Protein AF-A0A1Y1HMB2-F1 (afdb_monomer_lite)

Organism: Klebsormidium nitens (NCBI:txid105231)

Sequence (514 aa):
MARWLAARGENWLLVEGPMLPRDHPTLGRGLFTSKAVNRGESLVEVSRGLIATPQSLAEELRDALPDDVTDWGRMAVFLTLERRRGGKSEWAPYVQAMPPLEELDSTVFWSDSELALLRGSNLADVTRERRRMMAAEYDALRPVMQSRPDLFDLVPLSESEFQHGYALVCSRAWMIEDLDHISMIPFVDFFNHDGGSISHLSYDKEAGLAYIDADRDYEPGEQVLISYGDAPNATLALDFGFTLAENQHDQRAVWMPLPTADPLKPRKAELLRAAFDLQATTGGDPDGGAWFTLKESKSGAAGRGEGIPRRLQAFQRVVSATSAELDQMEAATKRGKRLASRGSLTADREAEALLALLVRLEDMYDTCREQEARLAELLRGGESPRNGLLGNDALKAESLEFDGDVDAGALGLHRSVAGEGHKNEDGGSSGSRRKADNSVTAKSTRSSEHVLSDDSVGLDGEKVARRRVQMAYDVLRGEARVLRSAVAWLRPRSTGGGFEHLLYSGRGLASMTR

InterPro domains:
  IPR001214 SET domain [PF00856] (28-229)
  IPR001214 SET domain [PS50280] (10-229)
  IPR036464 Rubisco LSMT, substrate-binding domain superfamily [G3DSA:3.90.1420.10] (245-393)
  IPR044431 RBCMT, SET domain [cd19179] (28-243)
  IPR046341 SET domain superfamily [SSF82199] (13-247)
  IPR050600 SETD3/SETD6 methyltransferase [PTHR13271] (17-373)

Structure (mmCIF, N/CA/C/O backbone):
data_AF-A0A1Y1HMB2-F1
#
_entry.id   AF-A0A1Y1HMB2-F1
#
loop_
_atom_site.group_PDB
_atom_site.id
_atom_site.type_symbol
_atom_site.label_atom_id
_atom_site.label_alt_id
_atom_site.label_comp_id
_atom_site.label_asym_id
_atom_site.label_entity_id
_atom_site.label_seq_id
_atom_site.pdbx_PDB_ins_code
_atom_site.Cartn_x
_atom_site.Cartn_y
_atom_site.Cartn_z
_atom_site.occupancy
_atom_site.B_iso_or_equiv
_atom_site.auth_seq_id
_atom_site.auth_comp_id
_atom_site.auth_asym_id
_atom_site.auth_atom_id
_atom_site.pdbx_PDB_model_num
ATOM 1 N N . MET A 1 1 ? -17.719 -0.537 22.504 1.00 86.31 1 MET A N 1
ATOM 2 C CA . MET A 1 1 ? -18.187 -0.559 21.106 1.00 86.31 1 MET A CA 1
ATOM 3 C C . MET A 1 1 ? -19.711 -0.617 20.982 1.00 86.31 1 MET A C 1
ATOM 5 O O . MET A 1 1 ? -20.285 0.386 20.606 1.00 86.31 1 MET A O 1
ATOM 9 N N . ALA A 1 2 ? -20.397 -1.705 21.364 1.00 86.38 2 ALA A N 1
ATOM 10 C CA . ALA A 1 2 ? -21.844 -1.855 21.112 1.00 86.38 2 ALA A CA 1
ATOM 11 C C . ALA A 1 2 ? -22.722 -0.666 21.565 1.00 86.38 2 ALA A C 1
ATOM 13 O O . ALA A 1 2 ? -23.444 -0.087 20.767 1.00 86.38 2 ALA A O 1
ATOM 14 N N . ARG A 1 3 ? -22.606 -0.218 22.825 1.00 88.94 3 ARG A N 1
ATOM 15 C CA . ARG A 1 3 ? -23.365 0.956 23.311 1.00 88.94 3 ARG A CA 1
ATOM 16 C C . ARG A 1 3 ? -23.063 2.246 22.541 1.00 88.94 3 ARG A C 1
ATOM 18 O O . ARG A 1 3 ? -23.925 3.106 22.444 1.00 88.94 3 ARG A O 1
ATOM 25 N N . TRP A 1 4 ? -21.841 2.375 22.037 1.00 93.00 4 TRP A N 1
ATOM 26 C CA . TRP A 1 4 ? -21.396 3.540 21.283 1.00 93.00 4 TRP A CA 1
ATOM 27 C C . TRP A 1 4 ? -21.976 3.552 19.867 1.00 93.00 4 TRP A C 1
ATOM 29 O O . TRP A 1 4 ? -22.496 4.576 19.443 1.00 93.00 4 TRP A O 1
ATOM 39 N N . LEU A 1 5 ? -21.996 2.393 19.201 1.00 92.94 5 LEU A N 1
ATOM 40 C CA . LEU A 1 5 ? -22.686 2.206 17.922 1.00 92.94 5 LEU A CA 1
ATOM 41 C C . LEU A 1 5 ? -24.189 2.511 18.055 1.00 92.94 5 LEU A C 1
ATOM 43 O O . LEU A 1 5 ? -24.720 3.321 17.301 1.00 92.94 5 LEU A O 1
ATOM 47 N N . ALA A 1 6 ? -24.855 1.977 19.087 1.00 90.81 6 ALA A N 1
ATOM 48 C CA . ALA A 1 6 ? -26.273 2.252 19.349 1.00 90.81 6 ALA A CA 1
ATOM 49 C C . ALA A 1 6 ? -26.569 3.752 19.532 1.00 90.81 6 ALA A C 1
ATOM 51 O O . ALA A 1 6 ? -27.545 4.269 18.992 1.00 90.81 6 ALA A O 1
ATOM 52 N N . ALA A 1 7 ? -25.714 4.460 20.280 1.00 91.38 7 ALA A N 1
ATOM 53 C CA . ALA A 1 7 ? -25.855 5.897 20.520 1.00 91.38 7 ALA A CA 1
ATOM 54 C C . ALA A 1 7 ? -25.700 6.741 19.243 1.00 91.38 7 ALA A C 1
ATOM 56 O O . ALA A 1 7 ? -26.207 7.858 19.193 1.00 91.38 7 ALA A O 1
ATOM 57 N N . ARG A 1 8 ? -25.036 6.200 18.214 1.00 91.94 8 ARG A N 1
ATOM 58 C CA . ARG A 1 8 ? -24.866 6.817 16.892 1.00 91.94 8 ARG A CA 1
ATOM 59 C C . ARG A 1 8 ? -25.919 6.380 15.871 1.00 91.94 8 ARG A C 1
ATOM 61 O O . ARG A 1 8 ? -25.815 6.733 14.707 1.00 91.94 8 ARG A O 1
ATOM 68 N N . GLY A 1 9 ? -26.945 5.644 16.303 1.00 90.88 9 GLY A N 1
ATOM 69 C CA . GLY A 1 9 ? -28.026 5.176 15.432 1.00 90.88 9 GLY A CA 1
ATOM 70 C C . GLY A 1 9 ? -27.743 3.845 14.735 1.00 90.88 9 GLY A C 1
ATOM 71 O O . GLY A 1 9 ? -28.626 3.320 14.067 1.00 90.88 9 GLY A O 1
ATOM 72 N N . GLU A 1 10 ? -26.584 3.231 14.974 1.00 92.56 10 GLU A N 1
ATOM 73 C CA . GLU A 1 10 ? -26.134 1.999 14.312 1.00 92.56 10 GLU A CA 1
ATOM 74 C C . GLU A 1 10 ? -26.689 0.738 15.002 1.00 92.56 10 GLU A C 1
ATOM 76 O O . GLU A 1 10 ? -25.988 -0.246 15.244 1.00 92.56 10 GLU A O 1
ATOM 81 N N . ASN A 1 11 ? -27.968 0.773 15.392 1.00 86.56 11 ASN A N 1
ATOM 82 C CA . ASN A 1 11 ? -28.631 -0.336 16.090 1.00 86.56 11 ASN A CA 1
ATOM 83 C C . ASN A 1 11 ? -28.744 -1.585 15.214 1.00 86.56 11 ASN A C 1
ATOM 85 O O . ASN A 1 11 ? -28.744 -2.700 15.742 1.00 86.56 11 ASN A O 1
ATOM 89 N N . TRP A 1 12 ? -28.807 -1.392 13.894 1.00 87.25 12 TRP A N 1
ATOM 90 C CA . TRP A 1 12 ? -28.828 -2.475 12.923 1.00 87.25 12 TRP A CA 1
ATOM 91 C C . TRP A 1 12 ? -27.643 -3.423 13.143 1.00 87.25 12 TRP A C 1
ATOM 93 O O . TRP A 1 12 ? -27.875 -4.613 13.337 1.00 87.25 12 TRP A O 1
ATOM 103 N N . LEU A 1 13 ? -26.416 -2.906 13.317 1.00 84.81 13 LEU A N 1
ATOM 104 C CA . LEU A 1 13 ? -25.208 -3.713 13.576 1.00 84.81 13 LEU A CA 1
ATOM 105 C C . LEU A 1 13 ? -25.304 -4.616 14.814 1.00 84.81 13 LEU A C 1
ATOM 107 O O . LEU A 1 13 ? -24.579 -5.599 14.925 1.00 84.81 13 LEU A O 1
ATOM 111 N N . LEU A 1 14 ? -26.143 -4.252 15.785 1.00 80.88 14 LEU A N 1
ATOM 112 C CA . LEU A 1 14 ? -26.195 -4.901 17.097 1.00 80.88 14 LEU A CA 1
ATOM 113 C C . LEU A 1 14 ? -27.333 -5.906 17.225 1.00 80.88 14 LEU A C 1
ATOM 115 O O . LEU A 1 14 ? -27.242 -6.827 18.036 1.00 80.88 14 LEU A O 1
ATOM 119 N N . VAL A 1 15 ? -28.427 -5.676 16.500 1.00 79.38 15 VAL A N 1
ATOM 120 C CA . VAL A 1 15 ? -29.678 -6.430 16.650 1.00 79.38 15 VAL A CA 1
ATOM 121 C C . VAL A 1 15 ? -29.956 -7.296 15.427 1.00 79.38 15 VAL A C 1
ATOM 123 O O . VAL A 1 15 ? -30.390 -8.437 15.574 1.00 79.38 15 VAL A O 1
ATOM 126 N N . GLU A 1 16 ? -29.714 -6.765 14.230 1.00 81.12 16 GLU A N 1
ATOM 127 C CA . GLU A 1 16 ? -30.131 -7.378 12.964 1.00 81.12 16 GLU A CA 1
ATOM 128 C C . GLU A 1 16 ? -28.943 -7.856 12.124 1.00 81.12 16 GLU A C 1
ATOM 130 O O . GLU A 1 16 ? -29.036 -8.894 11.457 1.00 81.12 16 GLU A O 1
ATOM 135 N N . GLY A 1 17 ? -27.827 -7.131 12.208 1.00 85.69 17 GLY A N 1
ATOM 136 C CA . GLY A 1 17 ? -26.596 -7.364 11.477 1.00 85.69 17 GLY A CA 1
ATOM 137 C C . GLY A 1 17 ? -26.015 -8.752 11.758 1.00 85.69 17 GLY A C 1
ATOM 138 O O . GLY A 1 17 ? -25.996 -9.211 12.907 1.00 85.69 17 GLY A O 1
ATOM 139 N N . PRO A 1 18 ? -25.533 -9.462 10.726 1.00 94.50 18 PRO A N 1
ATOM 140 C CA . PRO A 1 18 ? -25.006 -10.805 10.905 1.00 94.50 18 PRO A CA 1
ATOM 141 C C . PRO A 1 18 ? -23.603 -10.830 11.521 1.00 94.50 18 PRO A C 1
ATOM 143 O O . PRO A 1 18 ? -23.129 -11.915 11.829 1.00 94.50 18 PRO A O 1
ATOM 146 N N . MET A 1 19 ? -22.919 -9.698 11.701 1.00 96.00 19 MET A N 1
ATOM 147 C CA . MET A 1 19 ? -21.492 -9.669 12.046 1.00 96.00 19 MET A CA 1
ATOM 148 C C . MET A 1 19 ? -21.215 -9.539 13.546 1.00 96.00 19 MET A C 1
ATOM 150 O O . MET A 1 19 ? -21.794 -8.707 14.241 1.00 96.00 19 MET A O 1
ATOM 154 N N . LEU A 1 20 ? -20.259 -10.325 14.043 1.00 93.31 20 LEU A N 1
ATOM 155 C CA . LEU A 1 20 ? -19.738 -10.249 15.405 1.00 93.31 20 LEU A CA 1
ATOM 156 C C . LEU A 1 20 ? -18.205 -10.201 15.402 1.00 93.31 20 LEU A C 1
ATOM 158 O O . LEU A 1 20 ? -17.578 -11.075 14.798 1.00 93.31 20 LEU A O 1
ATOM 162 N N . PRO A 1 21 ? -17.583 -9.253 16.126 1.00 93.12 21 PRO A N 1
ATOM 163 C CA . PRO A 1 21 ? -16.135 -9.214 16.259 1.00 93.12 21 PRO A CA 1
ATOM 164 C C . PRO A 1 21 ? -15.637 -10.368 17.131 1.00 93.12 21 PRO A C 1
ATOM 166 O O . PRO A 1 21 ? -16.172 -10.612 18.219 1.00 93.12 21 PRO A O 1
ATOM 169 N N . ARG A 1 22 ? -14.595 -11.062 16.670 1.00 93.56 22 ARG A N 1
ATOM 170 C CA . ARG A 1 22 ? -13.864 -12.090 17.429 1.00 93.56 22 ARG A CA 1
ATOM 171 C C . ARG A 1 22 ? -12.381 -12.031 17.085 1.00 93.56 22 ARG A C 1
ATOM 173 O O . ARG A 1 22 ? -12.016 -11.578 16.005 1.00 93.56 22 ARG A O 1
ATOM 180 N N . ASP A 1 23 ? -11.540 -12.521 17.985 1.00 91.94 23 ASP A N 1
ATOM 181 C CA . ASP A 1 23 ? -10.109 -12.633 17.717 1.00 91.94 23 ASP A CA 1
ATOM 182 C C . ASP A 1 23 ? -9.827 -13.929 16.938 1.00 91.94 23 ASP A C 1
ATOM 184 O O . ASP A 1 23 ? -10.258 -15.020 17.323 1.00 91.94 23 ASP A O 1
ATOM 188 N N . HIS A 1 24 ? -9.126 -13.798 15.816 1.00 90.44 24 HIS A N 1
ATOM 189 C CA . HIS A 1 24 ? -8.616 -14.890 15.002 1.00 90.44 24 HIS A CA 1
ATOM 190 C C . HIS A 1 24 ? -7.157 -15.182 15.394 1.00 90.44 24 HIS A C 1
ATOM 192 O O . HIS A 1 24 ? -6.369 -14.240 15.504 1.00 90.44 24 HIS A O 1
ATOM 198 N N . PRO A 1 25 ? -6.741 -16.457 15.538 1.00 82.94 25 PRO A N 1
ATOM 199 C CA . PRO A 1 25 ? -5.401 -16.798 16.027 1.00 82.94 25 PRO A CA 1
ATOM 200 C C . PRO A 1 25 ? -4.236 -16.211 15.220 1.00 82.94 25 PRO A C 1
ATOM 202 O O . PRO A 1 25 ? -3.157 -16.023 15.771 1.00 82.94 25 PRO A O 1
ATOM 205 N N . THR A 1 26 ? -4.435 -15.955 13.923 1.00 83.38 26 THR A N 1
ATOM 206 C CA . THR A 1 26 ? -3.375 -15.474 13.017 1.00 83.38 26 THR A CA 1
ATOM 207 C C . THR A 1 26 ? -3.660 -14.130 12.357 1.00 83.38 26 THR A C 1
ATOM 209 O O . THR A 1 26 ? -2.726 -13.504 11.878 1.00 83.38 26 THR A O 1
ATOM 212 N N . LEU A 1 27 ? -4.923 -13.696 12.295 1.00 87.62 27 LEU A N 1
ATOM 213 C CA . LEU A 1 27 ? -5.324 -12.485 11.556 1.00 87.62 27 LEU A CA 1
ATOM 214 C C . LEU A 1 27 ? -5.692 -11.335 12.505 1.00 87.62 27 LEU A C 1
ATOM 216 O O . LEU A 1 27 ? -6.180 -10.301 12.069 1.00 87.62 27 LEU A O 1
ATOM 220 N N . GLY A 1 28 ? -5.504 -11.523 13.814 1.00 89.56 28 GLY A N 1
ATOM 221 C CA . GLY A 1 28 ? -5.979 -10.577 14.815 1.00 89.56 28 GLY A CA 1
ATOM 222 C C . GLY A 1 28 ? -7.505 -10.517 14.843 1.00 89.56 28 GLY A C 1
ATOM 223 O O . GLY A 1 28 ? -8.189 -11.512 14.604 1.00 89.56 28 GLY A O 1
ATOM 224 N N . ARG A 1 29 ? -8.068 -9.355 15.168 1.00 93.00 29 ARG A N 1
ATOM 225 C CA . ARG A 1 29 ? -9.523 -9.183 15.229 1.00 93.00 29 ARG A CA 1
ATOM 226 C C . ARG A 1 29 ? -10.149 -9.278 13.836 1.00 93.00 29 ARG A C 1
ATOM 228 O O . ARG A 1 29 ? -9.716 -8.584 12.928 1.00 93.00 29 ARG A O 1
ATOM 235 N N . GLY A 1 30 ? -11.196 -10.088 13.713 1.00 95.44 30 GLY A N 1
ATOM 236 C CA . GLY A 1 30 ? -11.989 -10.276 12.499 1.00 95.44 30 GLY A CA 1
ATOM 237 C C . GLY A 1 30 ? -13.494 -10.167 12.760 1.00 95.44 30 GLY A C 1
ATOM 238 O O . GLY A 1 30 ? -13.935 -10.178 13.916 1.00 95.44 30 GLY A O 1
ATOM 239 N N . LEU A 1 31 ? -14.295 -10.126 11.693 1.00 96.56 31 LEU A N 1
ATOM 240 C CA . LEU A 1 31 ? -15.755 -10.235 11.758 1.00 96.56 31 LEU A CA 1
ATOM 241 C C . LEU A 1 31 ? -16.232 -11.627 11.344 1.00 96.56 31 LEU A C 1
ATOM 243 O O . LEU A 1 31 ? -15.790 -12.194 10.347 1.00 96.56 31 LEU A O 1
ATOM 247 N N . PHE A 1 32 ? -17.144 -12.177 12.141 1.00 97.44 32 PHE A N 1
ATOM 248 C CA . PHE A 1 32 ? -17.677 -13.524 11.980 1.00 97.44 32 PHE A CA 1
ATOM 249 C C . PHE A 1 32 ? -19.197 -13.490 11.927 1.00 97.44 32 PHE A C 1
ATOM 251 O O . PHE A 1 32 ? -19.830 -12.708 12.639 1.00 97.44 32 PHE A O 1
ATOM 258 N N . THR A 1 33 ? -19.792 -14.387 11.153 1.00 97.44 33 THR A N 1
ATOM 259 C CA . THR A 1 33 ? -21.243 -14.547 11.103 1.00 97.44 33 THR A CA 1
ATOM 260 C C . THR A 1 33 ? -21.816 -15.017 12.445 1.00 97.44 33 THR A C 1
ATOM 262 O O . THR A 1 33 ? -21.304 -15.917 13.114 1.00 97.44 33 THR A O 1
ATOM 265 N N . SER A 1 34 ? -22.931 -14.420 12.855 1.00 95.38 34 SER A N 1
ATOM 266 C CA . SER A 1 34 ? -23.742 -14.811 14.014 1.00 95.38 34 SER A CA 1
ATOM 267 C C . SER A 1 34 ? -24.872 -15.774 13.641 1.00 95.38 34 SER A C 1
ATOM 269 O O . SER A 1 34 ? -25.375 -16.505 14.495 1.00 95.38 34 SER A O 1
ATOM 271 N N . LYS A 1 35 ? -25.249 -15.783 12.361 1.00 95.44 35 LYS A N 1
ATOM 272 C CA . LYS A 1 35 ? -26.311 -16.569 11.725 1.00 95.44 35 LYS A CA 1
ATOM 273 C C . LYS A 1 35 ? -25.903 -16.884 10.284 1.00 95.44 35 LYS A C 1
ATOM 275 O O . LYS A 1 35 ? -24.932 -16.313 9.800 1.00 95.44 35 LYS A O 1
ATOM 280 N N . ALA A 1 36 ? -26.641 -17.765 9.615 1.00 97.56 36 ALA A N 1
ATOM 281 C CA . ALA A 1 36 ? -26.429 -17.999 8.193 1.00 97.56 36 ALA A CA 1
ATOM 282 C C . ALA A 1 36 ? -26.706 -16.709 7.402 1.00 97.56 36 ALA A C 1
ATOM 284 O O . ALA A 1 36 ? -27.628 -15.968 7.758 1.00 97.56 36 ALA A O 1
ATOM 285 N N . VAL A 1 37 ? -25.905 -16.457 6.370 1.00 97.88 37 VAL A N 1
ATOM 286 C CA . VAL A 1 37 ? -26.020 -15.310 5.461 1.00 97.88 37 VAL A CA 1
ATOM 287 C C . VAL A 1 37 ? -26.003 -15.845 4.041 1.00 97.88 37 VAL A C 1
ATOM 289 O O . VAL A 1 37 ? -25.098 -16.599 3.689 1.00 97.88 37 VAL A O 1
ATOM 292 N N . ASN A 1 38 ? -26.990 -15.477 3.232 1.00 97.94 38 ASN A N 1
ATOM 293 C CA . ASN A 1 38 ? -27.001 -15.863 1.822 1.00 97.94 38 ASN A CA 1
ATOM 294 C C . ASN A 1 38 ? -26.201 -14.866 0.983 1.00 97.94 38 ASN A C 1
ATOM 296 O O . ASN A 1 38 ? -26.112 -13.682 1.307 1.00 97.94 38 ASN A O 1
ATOM 300 N N . ARG A 1 39 ? -25.673 -15.324 -0.150 1.00 97.31 39 ARG A N 1
ATOM 301 C CA . ARG A 1 39 ? -25.043 -14.456 -1.143 1.00 97.31 39 ARG A CA 1
ATOM 302 C C . ARG A 1 39 ? -25.966 -13.294 -1.529 1.00 97.31 39 ARG A C 1
ATOM 304 O O . ARG A 1 39 ? -27.129 -13.502 -1.872 1.00 97.31 39 ARG A O 1
ATOM 311 N N . GLY A 1 40 ? -25.408 -12.087 -1.556 1.00 96.31 40 GLY A N 1
ATOM 312 C CA . GLY A 1 40 ? -26.106 -10.842 -1.867 1.00 96.31 40 GLY A CA 1
ATOM 313 C C . GLY A 1 40 ? -26.847 -10.223 -0.683 1.00 96.31 40 GLY A C 1
ATOM 314 O O . GLY A 1 40 ? -27.389 -9.136 -0.833 1.00 96.31 40 GLY A O 1
ATOM 315 N N . GLU A 1 41 ? -26.883 -10.879 0.481 1.00 96.06 41 GLU A N 1
ATOM 316 C CA . GLU A 1 41 ? -27.344 -10.233 1.709 1.00 96.06 41 GLU A CA 1
ATOM 317 C C . GLU A 1 41 ? -26.281 -9.272 2.247 1.00 96.06 41 GLU A C 1
ATOM 319 O O . GLU A 1 41 ? -25.078 -9.542 2.189 1.00 96.06 41 GLU A O 1
ATOM 324 N N . SER A 1 42 ? -26.751 -8.173 2.827 1.00 94.88 42 SER A N 1
ATOM 325 C CA . SER A 1 42 ? -25.908 -7.172 3.466 1.00 94.88 42 SER A CA 1
ATOM 326 C C . SER A 1 42 ? -25.218 -7.737 4.715 1.00 94.88 42 SER A C 1
ATOM 328 O O . SER A 1 42 ? -25.855 -8.228 5.656 1.00 94.88 42 SER A O 1
ATOM 330 N N . LEU A 1 43 ? -23.886 -7.680 4.718 1.00 96.38 43 LEU A N 1
ATOM 331 C CA . LEU A 1 43 ? -23.028 -8.063 5.839 1.00 96.38 43 LEU A CA 1
ATOM 332 C C . LEU A 1 43 ? -22.895 -6.920 6.839 1.00 96.38 43 LEU A C 1
ATOM 334 O O . LEU A 1 43 ? -22.874 -7.150 8.051 1.00 96.38 43 LEU A O 1
ATOM 338 N N . VAL A 1 44 ? -22.777 -5.693 6.331 1.00 95.56 44 VAL A N 1
ATOM 339 C CA . VAL A 1 44 ? -22.619 -4.489 7.140 1.00 95.56 44 VAL A CA 1
ATOM 340 C C . VAL A 1 44 ? -23.281 -3.288 6.463 1.00 95.56 44 VAL A C 1
ATOM 342 O O . VAL A 1 44 ? -23.155 -3.142 5.255 1.00 95.56 44 VAL A O 1
ATOM 345 N N . GLU A 1 45 ? -23.911 -2.412 7.244 1.00 94.31 45 GLU A N 1
ATOM 346 C CA . GLU A 1 45 ? -24.431 -1.103 6.836 1.00 94.31 45 GLU A CA 1
ATOM 347 C C . GLU A 1 45 ? -24.092 -0.108 7.938 1.00 94.31 45 GLU A C 1
ATOM 349 O O . GLU A 1 45 ? -24.365 -0.370 9.115 1.00 94.31 45 GLU A O 1
ATOM 354 N N . VAL A 1 46 ? -23.481 1.015 7.569 1.00 94.56 46 VAL A N 1
ATOM 355 C CA . VAL A 1 46 ? -23.147 2.094 8.502 1.00 94.56 46 VAL A CA 1
ATOM 356 C C . VAL A 1 46 ? -23.466 3.454 7.903 1.00 94.56 46 VAL A C 1
ATOM 358 O O . VAL A 1 46 ? -23.239 3.705 6.717 1.00 94.56 46 VAL A O 1
ATOM 361 N N . SER A 1 47 ? -23.977 4.359 8.733 1.00 94.62 47 SER A N 1
ATOM 362 C CA . SER A 1 47 ? -24.297 5.715 8.299 1.00 94.62 47 SER A CA 1
ATOM 363 C C . SER A 1 47 ? -23.050 6.575 8.121 1.00 94.62 47 SER A C 1
ATOM 365 O O . SER A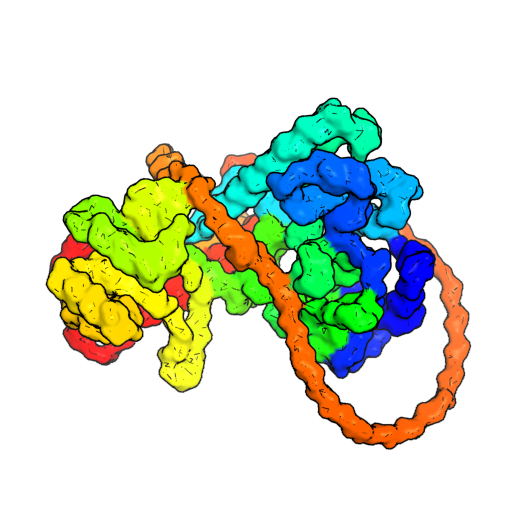 1 47 ? -22.030 6.400 8.792 1.00 94.62 47 SER A O 1
ATOM 367 N N . ARG A 1 48 ? -23.160 7.605 7.273 1.00 93.44 48 ARG A N 1
ATOM 368 C CA . ARG A 1 48 ? -22.136 8.647 7.110 1.00 93.44 48 ARG A CA 1
ATOM 369 C C . ARG A 1 48 ? -21.691 9.260 8.445 1.00 93.44 48 ARG A C 1
ATOM 371 O O . ARG A 1 48 ? -20.539 9.655 8.565 1.00 93.44 48 ARG A O 1
ATOM 378 N N . GLY A 1 49 ? -22.571 9.327 9.449 1.00 91.88 49 GLY A N 1
ATOM 379 C CA . GLY A 1 49 ? -22.251 9.878 10.773 1.00 91.88 49 GLY A CA 1
ATOM 380 C C . GLY A 1 49 ? -21.268 9.034 11.595 1.00 91.88 49 GLY A C 1
ATOM 381 O O . GLY A 1 49 ? -20.683 9.534 12.560 1.00 91.88 49 GLY A O 1
ATOM 382 N N . LEU A 1 50 ? -21.065 7.763 11.234 1.00 94.06 50 LEU A N 1
ATOM 383 C CA . LEU A 1 50 ? -20.053 6.904 11.845 1.00 94.06 50 LEU A CA 1
ATOM 384 C C . LEU A 1 50 ? -18.672 7.060 11.188 1.00 94.06 50 LEU A C 1
ATOM 386 O O . LEU A 1 50 ? -17.665 6.747 11.821 1.00 94.06 50 LEU A O 1
ATOM 390 N N . ILE A 1 51 ? -18.615 7.552 9.949 1.00 95.56 51 ILE A N 1
ATOM 391 C CA . ILE A 1 51 ? -17.392 7.622 9.144 1.00 95.56 51 ILE A CA 1
ATOM 392 C C . ILE A 1 51 ? -16.514 8.784 9.624 1.00 95.56 51 ILE A C 1
ATOM 394 O O . ILE A 1 51 ? -16.945 9.937 9.636 1.00 95.56 51 ILE A O 1
ATOM 398 N N . ALA A 1 52 ? -15.273 8.479 10.003 1.00 96.75 52 ALA A N 1
ATOM 399 C CA . ALA A 1 52 ? -14.275 9.481 10.357 1.00 96.75 52 ALA A CA 1
ATOM 400 C C . ALA A 1 52 ? -13.454 9.879 9.123 1.00 96.75 52 ALA A C 1
ATOM 402 O O . ALA A 1 52 ? -12.957 9.029 8.388 1.00 96.75 52 ALA A O 1
ATOM 403 N N . THR A 1 53 ? -13.299 11.180 8.930 1.00 96.62 53 THR A N 1
ATOM 404 C CA . THR A 1 53 ? -12.609 11.836 7.803 1.00 96.62 53 THR A CA 1
ATOM 405 C C . THR A 1 53 ? -11.758 12.990 8.342 1.00 96.62 53 THR A C 1
ATOM 407 O O . THR A 1 53 ? -11.930 13.359 9.511 1.00 96.62 53 THR A O 1
ATOM 410 N N . PRO A 1 54 ? -10.877 13.627 7.548 1.00 95.75 54 PRO A N 1
ATOM 411 C CA . PRO A 1 54 ? -10.142 14.818 7.982 1.00 95.75 54 PRO A CA 1
ATOM 412 C C . PRO A 1 54 ? -11.046 15.939 8.527 1.00 95.75 54 PRO A C 1
ATOM 414 O O . PRO A 1 54 ? -10.629 16.728 9.372 1.00 95.75 54 PRO A O 1
ATOM 417 N N . GLN A 1 55 ? -12.318 15.980 8.117 1.00 94.94 55 GLN A N 1
ATOM 418 C CA . GLN A 1 55 ? -13.339 16.909 8.615 1.00 94.94 55 GLN A CA 1
ATOM 419 C C . GLN A 1 55 ? -13.794 16.600 10.046 1.00 94.94 55 GLN A C 1
ATOM 421 O O . GLN A 1 55 ? -14.504 17.407 10.637 1.00 94.94 55 GLN A O 1
ATOM 426 N N . SER A 1 56 ? -13.400 15.455 10.604 1.00 95.12 56 SER A N 1
ATOM 427 C CA . SER A 1 56 ? -13.661 15.076 11.998 1.00 95.12 56 SER A CA 1
ATOM 428 C C . SER A 1 56 ? -12.714 15.770 12.985 1.00 95.12 56 SER A C 1
ATOM 430 O O . SER A 1 56 ? -12.954 15.726 14.191 1.00 95.12 56 SER A O 1
ATOM 432 N N . LEU A 1 57 ? -11.648 16.417 12.498 1.00 95.12 57 LEU A N 1
ATOM 433 C CA . LEU A 1 57 ? -10.833 17.332 13.298 1.00 95.12 57 LEU A CA 1
ATOM 434 C C . LEU A 1 57 ? -11.640 18.577 13.692 1.00 95.12 57 LEU A C 1
ATOM 436 O O . LEU A 1 57 ? -12.497 19.039 12.939 1.00 95.12 57 LEU A O 1
ATOM 440 N N . ALA A 1 58 ? -11.316 19.158 14.852 1.00 94.06 58 ALA A N 1
ATOM 441 C CA . ALA A 1 58 ? -11.833 20.472 15.228 1.00 94.06 58 ALA A CA 1
ATOM 442 C C . ALA A 1 58 ? -11.462 21.513 14.158 1.00 94.06 58 ALA A C 1
ATOM 444 O O . ALA A 1 58 ? -10.347 21.482 13.631 1.00 94.06 58 ALA A O 1
ATOM 445 N N . GLU A 1 59 ? -12.385 22.424 13.853 1.00 96.06 59 GLU A N 1
ATOM 446 C CA . GLU A 1 59 ? -12.239 23.415 12.780 1.00 96.06 59 GLU A CA 1
ATOM 447 C C . GLU A 1 59 ? -10.961 24.245 12.945 1.00 96.06 59 GLU A C 1
ATOM 449 O O . GLU A 1 59 ? -10.171 24.347 12.011 1.00 96.06 59 GLU A O 1
ATOM 454 N N . GLU A 1 60 ? -10.672 24.710 14.162 1.00 96.00 60 GLU A N 1
ATOM 455 C CA . GLU A 1 60 ? -9.484 25.513 14.454 1.00 96.00 60 GLU A CA 1
ATOM 456 C C . GLU A 1 60 ? -8.176 24.752 14.225 1.00 96.00 60 GLU A C 1
ATOM 458 O O . GLU A 1 60 ? -7.163 25.358 13.881 1.00 96.00 60 GLU A O 1
ATOM 463 N N . LEU A 1 61 ? -8.181 23.433 14.440 1.00 95.50 61 LEU A N 1
ATOM 464 C CA . LEU A 1 61 ? -7.025 22.587 14.161 1.00 95.50 61 LEU A CA 1
ATOM 465 C C . LEU A 1 61 ? -6.904 22.324 12.665 1.00 95.50 61 LEU A C 1
ATOM 467 O O . LEU A 1 61 ? -5.820 22.481 12.116 1.00 95.50 61 LEU A O 1
ATOM 471 N N . ARG A 1 62 ? -8.003 21.985 11.989 1.00 95.88 62 ARG A N 1
ATOM 472 C CA . ARG A 1 62 ? -8.009 21.759 10.541 1.00 95.88 62 ARG A CA 1
ATOM 473 C C . ARG A 1 62 ? -7.472 22.971 9.775 1.00 95.88 62 ARG A C 1
ATOM 475 O O . ARG A 1 62 ? -6.658 22.778 8.874 1.00 95.88 62 ARG A O 1
ATOM 482 N N . ASP A 1 63 ? -7.881 24.174 10.172 1.00 96.00 63 ASP A N 1
ATOM 483 C CA . ASP A 1 63 ? -7.479 25.437 9.545 1.00 96.00 63 ASP A CA 1
ATOM 484 C C . ASP A 1 63 ? -6.031 25.834 9.877 1.00 96.00 63 ASP A C 1
ATOM 486 O O . ASP A 1 63 ? -5.395 26.571 9.127 1.00 96.00 63 ASP A O 1
ATOM 490 N N . ALA A 1 64 ? -5.493 25.356 11.005 1.00 96.44 64 ALA A N 1
ATOM 491 C CA . ALA A 1 64 ? -4.114 25.620 11.410 1.00 96.44 64 ALA A CA 1
ATOM 492 C C . ALA A 1 64 ? -3.092 24.671 10.758 1.00 96.44 64 ALA A C 1
ATOM 494 O O . ALA A 1 64 ? -1.903 24.990 10.731 1.00 96.44 64 ALA A O 1
ATOM 495 N N . LEU A 1 65 ? -3.526 23.502 10.274 1.00 96.44 65 LEU A N 1
ATOM 496 C CA . LEU A 1 65 ? -2.658 22.513 9.634 1.00 96.44 65 LEU A CA 1
ATOM 497 C C . LEU A 1 65 ? -2.327 22.920 8.185 1.00 96.44 65 LEU A C 1
ATOM 499 O O . LEU A 1 65 ? -3.258 23.167 7.413 1.00 96.44 65 LEU A O 1
ATOM 503 N N . PRO A 1 66 ? -1.039 22.939 7.786 1.00 96.06 66 PRO A N 1
ATOM 504 C CA . PRO A 1 66 ? -0.637 23.314 6.432 1.00 96.06 66 PRO A CA 1
ATOM 505 C C . PRO A 1 66 ? -1.040 22.251 5.399 1.00 96.06 66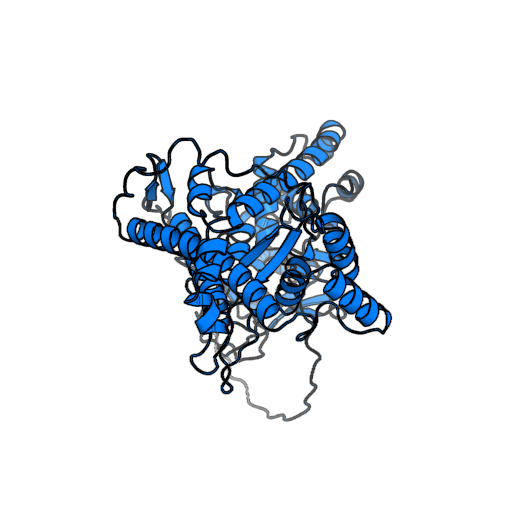 PRO A C 1
ATOM 507 O O . PRO A 1 66 ? -1.282 21.094 5.746 1.00 96.06 66 PRO A O 1
ATOM 510 N N . ASP A 1 67 ? -1.077 22.638 4.124 1.00 93.94 67 ASP A N 1
ATOM 511 C CA . ASP A 1 67 ? -1.425 21.742 3.007 1.00 93.94 67 ASP A CA 1
ATOM 512 C C . ASP A 1 67 ? -0.426 20.585 2.840 1.00 93.94 67 ASP A C 1
ATOM 514 O O . ASP A 1 67 ? -0.814 19.504 2.405 1.00 93.94 67 ASP A O 1
ATOM 518 N N . ASP A 1 68 ? 0.827 20.778 3.270 1.00 94.12 68 ASP A N 1
ATOM 519 C CA . ASP A 1 68 ? 1.862 19.734 3.301 1.00 94.12 68 ASP A CA 1
ATOM 520 C C . ASP A 1 68 ? 1.490 18.555 4.221 1.00 94.12 68 ASP A C 1
ATOM 522 O O . ASP A 1 68 ? 2.054 17.472 4.096 1.00 94.12 68 ASP A O 1
ATOM 526 N N . VAL A 1 69 ? 0.544 18.744 5.152 1.00 96.25 69 VAL A N 1
ATOM 527 C CA . VAL A 1 69 ? -0.034 17.653 5.946 1.00 96.25 69 VAL A CA 1
ATOM 528 C C . VAL A 1 69 ? -1.236 17.107 5.188 1.00 96.25 69 VAL A C 1
ATOM 530 O O . VAL A 1 69 ? -2.317 17.713 5.161 1.00 96.25 69 VAL A O 1
ATOM 533 N N . THR A 1 70 ? -1.036 15.933 4.600 1.00 96.12 70 THR A N 1
ATOM 534 C CA . THR A 1 70 ? -2.016 15.256 3.753 1.00 96.12 70 THR A CA 1
ATOM 535 C C . THR A 1 70 ? -3.228 14.792 4.562 1.00 96.12 70 THR A C 1
ATOM 537 O O . THR A 1 70 ? -3.229 14.806 5.797 1.00 96.12 70 THR A O 1
ATOM 540 N N . ASP A 1 71 ? -4.267 14.303 3.885 1.00 96.06 71 ASP A N 1
ATOM 541 C CA . ASP A 1 71 ? -5.410 13.681 4.558 1.00 96.06 71 ASP A CA 1
ATOM 542 C C . ASP A 1 71 ? -4.991 12.514 5.476 1.00 96.06 71 ASP A C 1
ATOM 544 O O . ASP A 1 71 ? -5.581 12.338 6.545 1.00 96.06 71 ASP A O 1
ATOM 548 N N . TRP A 1 72 ? -3.931 11.768 5.127 1.00 96.69 72 TRP A N 1
ATOM 549 C CA . TRP A 1 72 ? -3.371 10.715 5.983 1.00 96.69 72 TRP A CA 1
ATOM 550 C C . TRP A 1 72 ? -2.764 11.293 7.258 1.00 96.69 72 TRP A C 1
ATOM 552 O O . TRP A 1 72 ? -3.092 10.829 8.352 1.00 96.69 72 TRP A O 1
ATOM 562 N N . GLY A 1 73 ? -1.947 12.344 7.141 1.00 97.56 73 GLY A N 1
ATOM 563 C CA . GLY A 1 73 ? -1.391 13.054 8.291 1.00 97.56 73 GLY A CA 1
ATOM 564 C C . GLY A 1 73 ? -2.477 13.668 9.179 1.00 97.56 73 GLY A C 1
ATOM 565 O O . GLY A 1 73 ? -2.433 13.536 10.404 1.00 97.56 73 GLY A O 1
ATOM 566 N N . ARG A 1 74 ? -3.516 14.265 8.583 1.00 98.06 74 ARG A N 1
ATOM 567 C CA . ARG A 1 74 ? -4.674 14.829 9.302 1.00 98.06 74 ARG A CA 1
ATOM 568 C C . ARG A 1 74 ? -5.435 13.751 10.073 1.00 98.06 74 ARG A C 1
ATOM 570 O O . ARG A 1 74 ? -5.745 13.941 11.251 1.00 98.06 74 ARG A O 1
ATOM 577 N N . MET A 1 75 ? -5.677 12.597 9.455 1.00 97.94 75 MET A N 1
ATOM 578 C CA . MET A 1 75 ? -6.308 11.462 10.130 1.00 97.94 75 MET A CA 1
ATOM 579 C C . MET A 1 75 ? -5.420 10.847 11.216 1.00 97.94 75 MET A C 1
ATOM 581 O O . MET A 1 75 ? -5.931 10.458 12.267 1.00 97.94 75 MET A O 1
ATOM 585 N N . ALA A 1 76 ? -4.099 10.815 11.025 1.00 98.00 76 ALA A N 1
ATOM 586 C CA . ALA A 1 76 ? -3.159 10.383 12.055 1.00 98.00 76 ALA A CA 1
ATOM 587 C C . ALA A 1 76 ? -3.222 11.302 13.287 1.00 98.00 76 ALA A C 1
ATOM 589 O O . ALA A 1 76 ? -3.324 10.817 14.414 1.00 98.00 76 ALA A O 1
ATOM 590 N N . VAL A 1 77 ? -3.249 12.625 13.080 1.00 98.00 77 VAL A N 1
ATOM 591 C CA . VAL A 1 77 ? -3.449 13.613 14.155 1.00 98.00 77 VAL A CA 1
ATOM 592 C C . VAL A 1 77 ? -4.784 13.380 14.867 1.00 98.00 77 VAL A C 1
ATOM 594 O O . VAL A 1 77 ? -4.811 13.328 16.098 1.00 98.00 77 VAL A O 1
ATOM 597 N N . PHE A 1 78 ? -5.873 13.183 14.116 1.00 97.62 78 PHE A N 1
ATOM 598 C CA . PHE A 1 78 ? -7.196 12.892 14.675 1.00 97.62 78 PHE A CA 1
ATOM 599 C C . PHE A 1 78 ? -7.166 11.664 15.596 1.00 97.62 78 PHE A C 1
ATOM 601 O O . PHE A 1 78 ? -7.528 11.766 16.770 1.00 97.62 78 PHE A O 1
ATOM 608 N N . LEU A 1 79 ? -6.676 10.521 15.104 1.00 97.31 79 LEU A N 1
ATOM 609 C CA . LEU A 1 79 ? -6.604 9.283 15.885 1.00 97.31 79 LEU A CA 1
ATOM 610 C C . LEU A 1 79 ? -5.778 9.454 17.160 1.00 97.31 79 LEU A C 1
ATOM 612 O O . LEU A 1 79 ? -6.176 8.977 18.227 1.00 97.31 79 LEU A O 1
ATOM 616 N N . THR A 1 80 ? -4.638 10.133 17.062 1.00 96.38 80 THR A N 1
ATOM 617 C CA . THR A 1 80 ? -3.729 10.289 18.195 1.00 96.38 80 THR A CA 1
ATOM 618 C C . THR A 1 80 ? -4.314 11.194 19.276 1.00 96.38 80 THR A C 1
ATOM 620 O O . THR A 1 80 ? -4.244 10.854 20.461 1.00 96.38 80 THR A O 1
ATOM 623 N N . LEU A 1 81 ? -4.954 12.306 18.904 1.00 96.25 81 LEU A N 1
ATOM 624 C CA . LEU A 1 81 ? -5.620 13.186 19.868 1.00 96.25 81 LEU A CA 1
ATOM 625 C C . LEU A 1 81 ? -6.818 12.494 20.532 1.00 96.25 81 LEU A C 1
ATOM 627 O O . LEU A 1 81 ? -6.944 12.518 21.759 1.00 96.25 81 LEU A O 1
ATOM 631 N N . GLU A 1 82 ? -7.655 11.798 19.760 1.00 96.38 82 GLU A N 1
ATOM 632 C CA . GLU A 1 82 ? -8.771 11.024 20.316 1.00 96.38 82 GLU A CA 1
ATOM 633 C C . GLU A 1 82 ? -8.285 9.916 21.264 1.00 96.38 82 GLU A C 1
ATOM 635 O O . GLU A 1 82 ? -8.889 9.685 22.317 1.00 96.38 82 GLU A O 1
ATOM 640 N N . ARG A 1 83 ? -7.140 9.283 20.968 1.00 95.06 83 ARG A N 1
ATOM 641 C CA . ARG A 1 83 ? -6.518 8.304 21.869 1.00 95.06 83 ARG A CA 1
ATOM 642 C C . ARG A 1 83 ? -6.071 8.937 23.185 1.00 95.06 83 ARG A C 1
ATOM 644 O O . ARG A 1 83 ? -6.380 8.395 24.247 1.00 95.06 83 ARG A O 1
ATOM 651 N N . ARG A 1 84 ? -5.376 10.080 23.134 1.00 93.19 84 ARG A N 1
ATOM 652 C CA . ARG A 1 84 ? -4.874 10.807 24.319 1.00 93.19 84 ARG A CA 1
ATOM 653 C C . ARG A 1 84 ? -5.991 11.279 25.242 1.00 93.19 84 ARG A C 1
ATOM 655 O O . ARG A 1 84 ? -5.869 11.189 26.464 1.00 93.19 84 ARG A O 1
ATOM 662 N N . ARG A 1 85 ? -7.113 11.715 24.669 1.00 93.56 85 ARG A N 1
ATOM 663 C CA . ARG A 1 85 ? -8.322 12.102 25.416 1.00 93.56 85 ARG A CA 1
ATOM 664 C C . ARG A 1 85 ? -8.910 10.943 26.228 1.00 93.56 85 ARG A C 1
ATOM 666 O O . ARG A 1 85 ? -9.637 11.181 27.200 1.00 93.56 85 ARG A O 1
ATOM 673 N N . GLY A 1 86 ? -8.581 9.695 25.881 1.00 92.56 86 GLY A N 1
ATOM 674 C CA . GLY A 1 86 ? -8.977 8.505 26.626 1.00 92.56 86 GLY A CA 1
ATOM 675 C C . GLY A 1 86 ? -10.492 8.445 26.801 1.00 92.56 86 GLY A C 1
ATOM 676 O O . GLY A 1 86 ? -11.237 8.698 25.865 1.00 92.56 86 GLY A O 1
ATOM 677 N N . GLY A 1 87 ? -10.978 8.176 28.014 1.00 92.81 87 GLY A N 1
ATOM 678 C CA . GLY A 1 87 ? -12.422 8.100 28.285 1.00 92.81 87 GLY A CA 1
ATOM 679 C C . GLY A 1 87 ? -13.219 9.398 28.068 1.00 92.81 87 GLY A C 1
ATOM 680 O O . GLY A 1 87 ? -14.443 9.349 28.149 1.00 92.81 87 GLY A O 1
ATOM 681 N N . LYS A 1 88 ? -12.562 10.542 27.820 1.00 93.56 88 LYS A N 1
ATOM 682 C CA . LYS A 1 88 ? -13.233 11.806 27.461 1.00 93.56 88 LYS A CA 1
ATOM 683 C C . LYS A 1 88 ? -13.533 11.916 25.964 1.00 93.56 88 LYS A C 1
ATOM 685 O O . LYS A 1 88 ? -14.337 12.759 25.585 1.00 93.56 88 LYS A O 1
ATOM 690 N N . SER A 1 89 ? -12.873 11.111 25.131 1.00 94.88 89 SER A N 1
ATOM 691 C CA . SER A 1 89 ? -13.123 11.066 23.693 1.00 94.88 89 SER A CA 1
ATOM 692 C C . SER A 1 89 ? -14.440 10.349 23.416 1.00 94.88 89 SER A C 1
ATOM 694 O O . SER A 1 89 ? -14.684 9.247 23.914 1.00 94.88 89 SER A O 1
ATOM 696 N N . GLU A 1 90 ? -15.272 10.941 22.563 1.00 93.88 90 GLU A N 1
ATOM 697 C CA . GLU A 1 90 ? -16.447 10.246 22.044 1.00 93.88 90 GLU A CA 1
ATOM 698 C C . GLU A 1 90 ? -16.048 9.063 21.160 1.00 93.88 90 GLU A C 1
ATOM 700 O O . GLU A 1 90 ? -16.798 8.103 21.077 1.00 93.88 90 GLU A O 1
ATOM 705 N N . TRP A 1 91 ? -14.867 9.087 20.544 1.00 95.44 91 TRP A N 1
ATOM 706 C CA . TRP A 1 91 ? -14.324 8.025 19.695 1.00 95.44 91 TRP A CA 1
ATOM 707 C C . TRP A 1 91 ? -13.548 6.954 20.468 1.00 95.44 91 TRP A C 1
ATOM 709 O O . TRP A 1 91 ? -13.107 5.967 19.874 1.00 95.44 91 TRP A O 1
ATOM 719 N N . ALA A 1 92 ? -13.416 7.089 21.791 1.00 95.44 92 ALA A N 1
ATOM 720 C CA . ALA A 1 92 ? -12.655 6.171 22.632 1.00 95.44 92 ALA A CA 1
ATOM 721 C C . ALA A 1 92 ? -12.995 4.686 22.402 1.00 95.44 92 ALA A C 1
ATOM 723 O O . ALA A 1 92 ? -12.062 3.892 22.277 1.00 95.44 92 ALA A O 1
ATOM 724 N N . PRO A 1 93 ? -14.275 4.269 22.265 1.00 94.38 93 PRO A N 1
ATOM 725 C CA . PRO A 1 93 ? -14.610 2.865 22.031 1.00 94.38 93 PRO A CA 1
ATOM 726 C C . PRO A 1 93 ? -14.071 2.290 20.717 1.00 94.38 93 PRO A C 1
ATOM 728 O O . PRO A 1 93 ? -13.935 1.072 20.628 1.00 94.38 93 PRO A O 1
ATOM 731 N N . TYR A 1 94 ? -13.808 3.141 19.723 1.00 94.88 94 TYR A N 1
ATOM 732 C CA . TYR A 1 94 ? -13.220 2.783 18.435 1.00 94.88 94 TYR A CA 1
ATOM 733 C C . TYR A 1 94 ? -11.695 2.867 18.473 1.00 94.88 94 TYR A C 1
ATOM 735 O O . TYR A 1 94 ? -11.012 1.885 18.200 1.00 94.88 94 TYR A O 1
ATOM 743 N N . VAL A 1 95 ? -11.147 3.995 18.923 1.00 94.88 95 VAL A N 1
ATOM 744 C CA . VAL A 1 95 ? -9.695 4.223 18.942 1.00 94.88 95 VAL A CA 1
ATOM 745 C C . VAL A 1 95 ? -8.964 3.275 19.901 1.00 94.88 95 VAL A C 1
ATOM 747 O O . VAL A 1 95 ? -7.824 2.894 19.634 1.00 94.88 95 VAL A O 1
ATOM 750 N N . GLN A 1 96 ? -9.606 2.850 20.995 1.00 92.56 96 GLN A N 1
ATOM 751 C CA . GLN A 1 96 ? -9.067 1.836 21.916 1.00 92.56 96 GLN A CA 1
ATOM 752 C C . GLN A 1 96 ? -9.185 0.403 21.380 1.00 92.56 96 GLN A C 1
ATOM 754 O O . GLN A 1 96 ? -8.567 -0.501 21.930 1.00 92.56 96 GLN A O 1
ATOM 759 N N . ALA A 1 97 ? -10.002 0.172 20.349 1.00 92.25 97 ALA A N 1
ATOM 760 C CA . ALA A 1 97 ? -10.157 -1.145 19.738 1.00 92.25 97 ALA A CA 1
ATOM 761 C C . ALA A 1 97 ? -9.053 -1.451 18.711 1.00 92.25 97 ALA A C 1
ATOM 763 O O . ALA A 1 97 ? -8.886 -2.615 18.350 1.00 92.25 97 ALA A O 1
ATOM 764 N N . MET A 1 98 ? -8.335 -0.422 18.261 1.00 93.44 98 MET A N 1
ATOM 765 C CA . MET A 1 98 ? -7.211 -0.504 17.332 1.00 93.44 98 MET A CA 1
ATOM 766 C C . MET A 1 98 ? -5.984 -1.176 17.956 1.00 93.44 98 MET A C 1
ATOM 768 O O . MET A 1 98 ? -5.759 -1.007 19.158 1.00 93.44 98 MET A O 1
ATOM 772 N N . PRO A 1 99 ? -5.154 -1.857 17.148 1.00 93.31 99 PRO A N 1
ATOM 773 C CA . PRO A 1 99 ? -3.937 -2.485 17.642 1.00 93.31 99 PRO A CA 1
ATOM 774 C C . PRO A 1 99 ? -2.929 -1.447 18.174 1.00 93.31 99 PRO A C 1
ATOM 776 O O . PRO A 1 99 ? -2.801 -0.346 17.608 1.00 93.31 99 PRO A O 1
ATOM 779 N N . PRO A 1 100 ? -2.210 -1.768 19.265 1.00 93.75 100 PRO A N 1
ATOM 780 C CA . PRO A 1 100 ? -1.073 -0.986 19.728 1.00 93.75 100 PRO A CA 1
ATOM 781 C C . PRO A 1 100 ? 0.094 -1.076 18.729 1.00 93.75 100 PRO A C 1
ATOM 783 O O . PRO A 1 100 ? 0.082 -1.895 17.811 1.00 93.75 100 PRO A O 1
ATOM 786 N N . LEU A 1 101 ? 1.094 -0.204 18.881 1.00 92.81 101 LEU A N 1
ATOM 787 C CA . LEU A 1 101 ? 2.207 -0.093 17.932 1.00 92.81 101 LEU A CA 1
ATOM 788 C C . LEU A 1 101 ? 3.008 -1.401 17.829 1.00 92.81 101 LEU A C 1
ATOM 790 O O . LEU A 1 101 ? 3.438 -1.781 16.746 1.00 92.81 101 LEU A O 1
ATOM 794 N N . GLU A 1 102 ? 3.166 -2.112 18.943 1.00 90.38 102 GLU A N 1
ATOM 795 C CA . GLU A 1 102 ? 3.934 -3.355 19.047 1.00 90.38 102 GLU A CA 1
ATOM 796 C C . GLU A 1 102 ? 3.294 -4.530 18.288 1.00 90.38 102 GLU A C 1
ATOM 798 O O . GLU A 1 102 ? 3.969 -5.522 18.005 1.00 90.38 102 GLU A O 1
ATOM 803 N N . GLU A 1 103 ? 2.007 -4.419 17.951 1.00 89.88 103 GLU A N 1
ATOM 804 C CA . GLU A 1 103 ? 1.261 -5.396 17.152 1.00 89.88 103 GLU A CA 1
ATOM 805 C C . GLU A 1 103 ? 1.271 -5.065 15.649 1.00 89.88 103 GLU A C 1
ATOM 807 O O . GLU A 1 103 ? 0.724 -5.827 14.855 1.00 89.88 103 GLU A O 1
ATOM 812 N N . LEU A 1 104 ? 1.887 -3.950 15.232 1.00 93.12 104 LEU A N 1
ATOM 813 C CA . LEU A 1 104 ? 2.002 -3.589 13.820 1.00 93.12 104 LEU A CA 1
ATOM 814 C C . LEU A 1 104 ? 3.264 -4.186 13.186 1.00 93.12 104 LEU A C 1
ATOM 816 O O . LEU A 1 104 ? 4.385 -4.008 13.667 1.00 93.12 104 LEU A O 1
ATOM 820 N N . ASP A 1 105 ? 3.085 -4.833 12.036 1.00 94.94 105 ASP A N 1
ATOM 821 C CA . ASP A 1 105 ? 4.176 -5.442 11.264 1.00 94.94 105 ASP A CA 1
ATOM 822 C C . ASP A 1 105 ? 4.430 -4.775 9.910 1.00 94.94 105 ASP A C 1
ATOM 824 O O . ASP A 1 105 ? 5.219 -5.287 9.114 1.00 94.94 105 ASP A O 1
ATOM 828 N N . SER A 1 106 ? 3.81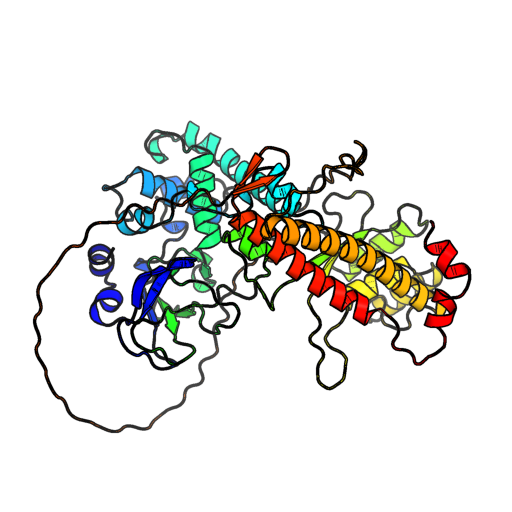9 -3.609 9.670 1.00 97.44 106 SER A N 1
ATOM 829 C CA . SER A 1 106 ? 4.144 -2.762 8.519 1.00 97.44 106 SER A CA 1
ATOM 830 C C . SER A 1 106 ? 5.660 -2.569 8.405 1.00 97.44 106 SER A C 1
ATOM 832 O O . SER A 1 106 ? 6.346 -2.307 9.403 1.00 97.44 106 SER A O 1
ATOM 834 N N . THR A 1 107 ? 6.192 -2.663 7.183 1.00 98.25 107 THR A N 1
ATOM 835 C CA . THR A 1 107 ? 7.636 -2.521 6.943 1.00 98.25 107 THR A CA 1
ATOM 836 C C . THR A 1 107 ? 8.183 -1.164 7.384 1.00 98.25 107 THR A C 1
ATOM 838 O O . THR A 1 107 ? 9.374 -1.054 7.687 1.00 98.25 107 THR A O 1
ATOM 841 N N . VAL A 1 108 ? 7.344 -0.129 7.533 1.00 97.31 108 VAL A N 1
ATOM 842 C CA . VAL A 1 108 ? 7.785 1.176 8.061 1.00 97.31 108 VAL A CA 1
ATOM 843 C C . VAL A 1 108 ? 8.374 1.075 9.471 1.00 97.31 108 VAL A C 1
ATOM 845 O O . VAL A 1 108 ? 9.195 1.915 9.819 1.00 97.31 108 VAL A O 1
ATOM 848 N N . PHE A 1 109 ? 8.066 0.017 10.229 1.00 96.44 109 PHE A N 1
ATOM 849 C CA . PHE A 1 109 ? 8.603 -0.239 11.572 1.00 96.44 109 PHE A CA 1
ATOM 850 C C . PHE A 1 109 ? 9.729 -1.283 11.618 1.00 96.44 109 PHE A C 1
ATOM 852 O O . PHE A 1 109 ? 10.141 -1.699 12.701 1.00 96.44 109 PHE A O 1
ATOM 859 N N . TRP A 1 110 ? 10.212 -1.749 10.466 1.00 95.81 110 TRP A N 1
ATOM 860 C CA . TRP A 1 110 ? 11.299 -2.726 10.409 1.00 95.81 110 TRP A CA 1
ATOM 861 C C . TRP A 1 110 ? 12.668 -2.070 10.643 1.00 95.81 110 TRP A C 1
ATOM 863 O O . TRP A 1 110 ? 12.923 -0.956 10.185 1.00 95.81 110 TRP A O 1
ATOM 873 N N . SER A 1 111 ? 13.595 -2.744 11.312 1.00 93.56 111 SER A N 1
ATOM 874 C CA . SER A 1 111 ? 14.989 -2.286 11.375 1.00 93.56 111 SER A CA 1
ATOM 875 C C . SER A 1 111 ? 15.659 -2.328 9.992 1.00 93.56 111 SER A C 1
ATOM 877 O O . SER A 1 111 ? 15.166 -2.958 9.054 1.00 93.56 111 SER A O 1
ATOM 879 N N . ASP A 1 112 ? 16.827 -1.699 9.843 1.00 91.88 112 ASP A N 1
ATOM 880 C CA . ASP A 1 112 ? 17.600 -1.807 8.597 1.00 91.88 112 ASP A CA 1
ATOM 881 C C . ASP A 1 112 ? 18.066 -3.248 8.317 1.00 91.88 112 ASP A C 1
ATOM 883 O O . ASP A 1 112 ? 18.129 -3.660 7.157 1.00 91.88 112 ASP A O 1
ATOM 887 N N . SER A 1 113 ? 18.335 -4.035 9.366 1.00 91.19 113 SER A N 1
ATOM 888 C CA . SER A 1 113 ? 18.649 -5.466 9.265 1.00 91.19 113 SER A CA 1
ATOM 889 C C . SER A 1 113 ? 17.448 -6.286 8.781 1.00 91.19 113 SER A C 1
ATOM 891 O O . SER A 1 113 ? 17.602 -7.160 7.928 1.00 91.19 113 SER A O 1
ATOM 893 N N . GLU A 1 114 ? 16.237 -5.967 9.242 1.00 94.75 114 GLU A N 1
ATOM 894 C CA . GLU A 1 114 ? 14.999 -6.568 8.743 1.00 94.75 114 GLU A CA 1
ATOM 895 C C . GLU A 1 114 ? 14.723 -6.151 7.291 1.00 94.75 114 GLU A C 1
ATOM 897 O O . GLU A 1 114 ? 14.382 -6.997 6.467 1.00 94.75 114 GLU A O 1
ATOM 902 N N . LEU A 1 115 ? 14.939 -4.884 6.918 1.00 96.25 115 LEU A N 1
ATOM 903 C CA . LEU A 1 115 ? 14.808 -4.444 5.522 1.00 96.25 115 LEU A CA 1
ATOM 904 C C . LEU A 1 115 ? 15.831 -5.114 4.593 1.00 96.25 115 LEU A C 1
ATOM 906 O O . LEU A 1 115 ? 15.534 -5.332 3.418 1.00 96.25 115 LEU A O 1
ATOM 910 N N . ALA A 1 116 ? 17.004 -5.508 5.097 1.00 94.12 116 ALA A N 1
ATOM 911 C CA . ALA A 1 116 ? 17.982 -6.273 4.323 1.00 94.12 116 ALA A CA 1
ATOM 912 C C . ALA A 1 116 ? 17.480 -7.681 3.934 1.00 94.12 116 ALA A C 1
ATOM 914 O O . ALA A 1 116 ? 18.000 -8.278 2.983 1.00 94.12 116 ALA A O 1
ATOM 915 N N . LEU A 1 117 ? 16.438 -8.203 4.598 1.00 96.00 117 LEU A N 1
ATOM 916 C CA . LEU A 1 117 ? 15.765 -9.441 4.188 1.00 96.00 117 LEU A CA 1
ATOM 917 C C . LEU A 1 117 ? 15.122 -9.317 2.803 1.00 96.00 117 LEU A C 1
ATOM 919 O O . LEU A 1 117 ? 15.022 -10.320 2.100 1.00 96.00 117 LEU A O 1
ATOM 923 N N . LEU A 1 118 ? 14.752 -8.105 2.385 1.00 97.62 118 LEU A N 1
ATOM 924 C CA . LEU A 1 118 ? 14.082 -7.812 1.116 1.00 97.62 118 LEU A CA 1
ATOM 925 C C . LEU A 1 118 ? 15.059 -7.632 -0.062 1.00 97.62 118 LEU A C 1
ATOM 927 O O . LEU A 1 118 ? 14.677 -7.078 -1.093 1.00 97.62 118 LEU A O 1
ATOM 931 N N . ARG A 1 119 ? 16.318 -8.091 0.054 1.00 95.56 119 ARG A N 1
ATOM 932 C CA . ARG A 1 119 ? 17.299 -8.027 -1.045 1.00 95.56 119 ARG A CA 1
ATOM 933 C C . ARG A 1 119 ? 16.719 -8.649 -2.320 1.00 95.56 119 ARG A C 1
ATOM 935 O O . ARG A 1 119 ? 16.408 -9.835 -2.348 1.00 95.56 119 ARG A O 1
ATOM 942 N N . GLY A 1 120 ? 16.635 -7.852 -3.382 1.00 93.75 120 GLY A N 1
ATOM 943 C CA . GLY A 1 120 ? 16.050 -8.252 -4.665 1.00 93.75 120 GLY A CA 1
ATOM 944 C C . GLY A 1 120 ? 14.668 -7.652 -4.931 1.00 93.75 120 GLY A C 1
ATOM 945 O O . GLY A 1 120 ? 14.283 -7.580 -6.095 1.00 93.75 120 GLY A O 1
ATOM 946 N N . SER A 1 121 ? 13.976 -7.138 -3.910 1.00 96.94 121 SER A N 1
ATOM 947 C CA . SER A 1 121 ? 12.724 -6.379 -4.036 1.00 96.94 121 SER A CA 1
ATOM 948 C C . SER A 1 121 ? 12.965 -4.870 -3.949 1.00 96.94 121 SER A C 1
ATOM 950 O O . SER A 1 121 ? 13.929 -4.420 -3.333 1.00 96.94 121 SER A O 1
ATOM 952 N N . ASN A 1 122 ? 12.070 -4.069 -4.541 1.00 94.81 122 ASN A N 1
ATOM 953 C CA . ASN A 1 122 ? 12.057 -2.615 -4.322 1.00 94.81 122 ASN A CA 1
ATOM 954 C C . ASN A 1 122 ? 11.439 -2.211 -2.979 1.00 94.81 122 ASN A C 1
ATOM 956 O O . ASN A 1 122 ? 11.526 -1.044 -2.606 1.00 94.81 122 ASN A O 1
ATOM 960 N N . LEU A 1 123 ? 10.808 -3.140 -2.253 1.00 97.12 123 LEU A N 1
ATOM 961 C CA . LEU A 1 123 ? 10.044 -2.816 -1.051 1.00 97.12 123 LEU A CA 1
ATOM 962 C C . LEU A 1 123 ? 10.888 -2.118 0.023 1.00 97.12 123 LEU A C 1
ATOM 964 O O . LEU A 1 123 ? 10.378 -1.229 0.698 1.00 97.12 123 LEU A O 1
ATOM 968 N N . ALA A 1 124 ? 12.172 -2.459 0.167 1.00 96.31 124 ALA A N 1
ATOM 969 C CA . ALA A 1 124 ? 13.050 -1.784 1.124 1.00 96.31 124 ALA A CA 1
ATOM 970 C C . ALA A 1 124 ? 13.194 -0.282 0.820 1.00 96.31 124 ALA A C 1
ATOM 972 O O . ALA A 1 124 ? 13.104 0.540 1.730 1.00 96.31 124 ALA A O 1
ATOM 973 N N . ASP A 1 125 ? 13.359 0.085 -0.451 1.00 93.06 125 ASP A N 1
ATOM 974 C CA . ASP A 1 125 ? 13.519 1.482 -0.865 1.00 93.06 125 ASP A CA 1
ATOM 975 C C . ASP A 1 125 ? 12.196 2.240 -0.785 1.00 93.06 125 ASP A C 1
ATOM 977 O O . ASP A 1 125 ? 12.151 3.331 -0.223 1.00 93.06 125 ASP A O 1
ATOM 981 N N . VAL A 1 126 ? 11.099 1.615 -1.229 1.00 94.88 126 VAL A N 1
ATOM 982 C CA . VAL A 1 126 ? 9.742 2.171 -1.086 1.00 94.88 126 VAL A CA 1
ATOM 983 C C . VAL A 1 126 ? 9.397 2.400 0.390 1.00 94.88 126 VAL A C 1
ATOM 985 O O . VAL A 1 126 ? 8.800 3.413 0.746 1.00 94.88 126 VAL A O 1
ATOM 988 N N . THR A 1 127 ? 9.820 1.497 1.277 1.00 97.44 127 THR A N 1
ATOM 989 C CA . THR A 1 127 ? 9.628 1.647 2.725 1.00 97.44 127 THR A CA 1
ATOM 990 C C . THR A 1 127 ? 10.408 2.839 3.274 1.00 97.44 127 THR A C 1
ATOM 992 O O . THR A 1 127 ? 9.867 3.615 4.062 1.00 97.44 127 THR A O 1
ATOM 995 N N . ARG A 1 128 ? 11.674 3.008 2.871 1.00 96.00 128 ARG A N 1
ATOM 996 C CA . ARG A 1 128 ? 12.479 4.172 3.275 1.00 96.00 128 ARG A CA 1
ATOM 997 C C . ARG A 1 128 ? 11.855 5.470 2.787 1.00 96.00 128 ARG A C 1
ATOM 999 O O . ARG A 1 128 ? 11.839 6.437 3.539 1.00 96.00 128 ARG A O 1
ATOM 1006 N N . GLU A 1 129 ? 11.302 5.471 1.581 1.00 93.62 129 GLU A N 1
ATOM 1007 C CA . GLU A 1 129 ? 10.622 6.642 1.045 1.00 93.62 129 GLU A CA 1
ATOM 1008 C C . GLU A 1 129 ? 9.349 6.980 1.822 1.00 93.62 129 GLU A C 1
ATOM 1010 O O . GLU A 1 129 ? 9.185 8.113 2.268 1.00 93.62 129 GLU A O 1
ATOM 1015 N N . ARG A 1 130 ? 8.515 5.982 2.141 1.00 95.75 130 ARG A N 1
ATOM 1016 C CA . ARG A 1 130 ? 7.352 6.193 3.016 1.00 95.75 130 ARG A CA 1
ATOM 1017 C C . ARG A 1 130 ? 7.755 6.783 4.372 1.00 95.75 130 ARG A C 1
ATOM 1019 O O . ARG A 1 130 ? 7.069 7.674 4.866 1.00 95.75 130 ARG A O 1
ATOM 1026 N N . ARG A 1 131 ? 8.878 6.345 4.959 1.00 97.25 131 ARG A N 1
ATOM 1027 C CA . ARG A 1 131 ? 9.407 6.945 6.201 1.00 97.25 131 ARG A CA 1
ATOM 1028 C C . ARG A 1 131 ? 9.785 8.413 6.022 1.00 97.25 131 ARG A C 1
ATOM 1030 O O . ARG A 1 131 ? 9.488 9.203 6.912 1.00 97.25 131 ARG A O 1
ATOM 1037 N N . ARG A 1 132 ? 10.410 8.786 4.898 1.00 96.81 132 ARG A N 1
ATOM 1038 C CA . ARG A 1 132 ? 10.745 10.189 4.597 1.00 96.81 132 ARG A CA 1
ATOM 1039 C C . ARG A 1 132 ? 9.493 11.046 4.462 1.00 96.81 132 ARG A C 1
ATOM 1041 O O . ARG A 1 132 ? 9.442 12.101 5.082 1.00 96.81 132 ARG A O 1
ATOM 1048 N N . MET A 1 133 ? 8.479 10.569 3.740 1.00 95.19 133 MET A N 1
ATOM 1049 C CA . MET A 1 133 ? 7.193 11.264 3.609 1.00 95.19 133 MET A CA 1
ATOM 1050 C C . MET A 1 133 ? 6.524 11.469 4.976 1.00 95.19 133 MET A C 1
ATOM 1052 O O . MET A 1 133 ? 6.165 12.588 5.328 1.00 95.19 133 MET A O 1
ATOM 1056 N N . MET A 1 134 ? 6.435 10.413 5.794 1.00 96.25 134 MET A N 1
ATOM 1057 C CA . MET A 1 134 ? 5.866 10.499 7.146 1.00 96.25 134 MET A CA 1
ATOM 1058 C C . MET A 1 134 ? 6.644 11.478 8.039 1.00 96.25 134 MET A C 1
ATOM 1060 O O . MET A 1 134 ? 6.035 12.246 8.783 1.00 96.25 134 MET A O 1
ATOM 1064 N N . ALA A 1 135 ? 7.979 11.477 7.961 1.00 97.50 135 ALA A N 1
ATOM 1065 C CA . ALA A 1 135 ? 8.816 12.422 8.694 1.00 97.50 135 ALA A CA 1
ATOM 1066 C C . ALA A 1 135 ? 8.608 13.865 8.207 1.00 97.50 135 ALA A C 1
ATOM 1068 O O . ALA A 1 135 ? 8.476 14.764 9.029 1.00 97.50 135 ALA A O 1
ATOM 1069 N N . ALA A 1 136 ? 8.506 14.095 6.895 1.00 97.56 136 ALA A N 1
ATOM 1070 C CA . ALA A 1 136 ? 8.245 15.418 6.330 1.00 97.56 136 ALA A CA 1
ATOM 1071 C C . ALA A 1 136 ? 6.881 15.981 6.771 1.00 97.56 136 ALA A C 1
ATOM 1073 O O . ALA A 1 136 ? 6.800 17.137 7.190 1.00 97.56 136 ALA A O 1
ATOM 1074 N N . GLU A 1 137 ? 5.825 15.160 6.768 1.00 97.81 137 GLU A N 1
ATOM 1075 C CA . GLU A 1 137 ? 4.510 15.569 7.281 1.00 97.81 137 GLU A CA 1
ATOM 1076 C C . GLU A 1 137 ? 4.561 15.878 8.786 1.00 97.81 137 GLU A C 1
ATOM 1078 O O . GLU A 1 137 ? 4.028 16.894 9.233 1.00 97.81 137 GLU A O 1
ATOM 1083 N N . TYR A 1 138 ? 5.250 15.054 9.585 1.00 98.06 138 TYR A N 1
ATOM 1084 C CA . TYR A 1 138 ? 5.447 15.333 11.012 1.00 98.06 138 TYR A CA 1
ATOM 1085 C C . TYR A 1 138 ? 6.238 16.628 11.244 1.00 98.06 138 TYR A C 1
ATOM 1087 O O . TYR A 1 138 ? 5.911 17.426 12.127 1.00 98.06 138 TYR A O 1
ATOM 1095 N N . ASP A 1 139 ? 7.258 16.875 10.428 1.00 97.88 139 ASP A N 1
ATOM 1096 C CA . ASP A 1 139 ? 8.069 18.082 10.468 1.00 97.88 139 ASP A CA 1
ATOM 1097 C C . ASP A 1 139 ? 7.225 19.335 10.193 1.00 97.88 139 ASP A C 1
ATOM 1099 O O . ASP A 1 139 ? 7.392 20.341 10.894 1.00 97.88 139 ASP A O 1
ATOM 1103 N N . ALA A 1 140 ? 6.269 19.247 9.261 1.00 97.56 140 ALA A N 1
ATOM 1104 C CA . ALA A 1 140 ? 5.300 20.299 8.955 1.00 97.56 140 ALA A CA 1
ATOM 1105 C C . ALA A 1 140 ? 4.309 20.571 10.108 1.00 97.56 140 ALA A C 1
ATOM 1107 O O . ALA A 1 140 ? 3.832 21.698 10.259 1.00 97.56 140 ALA A O 1
ATOM 1108 N N . LEU A 1 141 ? 4.047 19.593 10.987 1.00 96.19 141 LEU A N 1
ATOM 1109 C CA . LEU A 1 141 ? 3.224 19.789 12.192 1.00 96.19 141 LEU A CA 1
ATOM 1110 C C . LEU A 1 141 ? 3.933 20.609 13.275 1.00 96.19 141 LEU A C 1
ATOM 1112 O O . LEU A 1 141 ? 3.277 21.281 14.078 1.00 96.19 141 LEU A O 1
ATOM 1116 N N . ARG A 1 142 ? 5.270 20.559 13.344 1.00 95.56 142 ARG A N 1
ATOM 1117 C CA . ARG A 1 142 ? 6.030 21.131 14.473 1.00 95.56 142 ARG A CA 1
ATOM 1118 C C . ARG A 1 142 ? 5.793 22.631 14.691 1.00 95.56 142 ARG A C 1
ATOM 1120 O O . ARG A 1 142 ? 5.553 22.998 15.845 1.00 95.56 142 ARG A O 1
ATOM 1127 N N . PRO A 1 143 ? 5.797 23.504 13.665 1.00 96.50 143 PRO A N 1
ATOM 1128 C CA . PRO A 1 143 ? 5.500 24.927 13.849 1.00 96.50 143 PRO A CA 1
ATOM 1129 C C . PRO A 1 143 ? 4.089 25.185 14.402 1.00 96.50 143 PRO A C 1
ATOM 1131 O O . PRO A 1 143 ? 3.892 26.087 15.222 1.00 96.50 143 PRO A O 1
ATOM 1134 N N . VAL A 1 144 ? 3.106 24.370 14.004 1.00 96.06 144 VAL A N 1
ATOM 1135 C CA . VAL A 1 144 ? 1.721 24.476 14.489 1.00 96.06 144 VAL A CA 1
ATOM 1136 C C . VAL A 1 144 ? 1.642 24.055 15.956 1.00 96.06 144 VAL A C 1
ATOM 1138 O O . VAL A 1 144 ? 1.116 24.801 16.776 1.00 96.06 144 VAL A O 1
ATOM 1141 N N . MET A 1 145 ? 2.256 22.926 16.327 1.00 95.88 145 MET A N 1
ATOM 1142 C CA . MET A 1 145 ? 2.314 22.467 17.723 1.00 95.88 145 MET A CA 1
ATOM 1143 C C . MET A 1 145 ? 3.013 23.469 18.654 1.00 95.88 145 MET A C 1
ATOM 1145 O O . MET A 1 145 ? 2.634 23.601 19.816 1.00 95.88 145 MET A O 1
ATOM 1149 N N . GLN A 1 146 ? 4.026 24.184 18.154 1.00 94.94 146 GLN A N 1
ATOM 1150 C CA . GLN A 1 146 ? 4.745 25.211 18.914 1.00 94.94 146 GLN A CA 1
ATOM 1151 C C . GLN A 1 146 ? 3.935 26.501 19.084 1.00 94.94 146 GLN A C 1
ATOM 1153 O O . GLN A 1 146 ? 3.948 27.096 20.160 1.00 94.94 146 GLN A O 1
ATOM 1158 N N . SER A 1 147 ? 3.254 26.950 18.027 1.00 96.19 147 SER A N 1
ATOM 1159 C CA . SER A 1 147 ? 2.496 28.209 18.035 1.00 96.19 147 SER A CA 1
ATOM 1160 C C . SER A 1 147 ? 1.106 28.081 18.662 1.00 96.19 147 SER A C 1
ATOM 1162 O O . SER A 1 147 ? 0.601 29.051 19.227 1.00 96.19 147 SER A O 1
ATOM 1164 N N . ARG A 1 148 ? 0.498 26.892 18.585 1.00 94.56 148 ARG A N 1
ATOM 1165 C CA . ARG A 1 148 ? -0.856 26.580 19.059 1.00 94.56 148 ARG A CA 1
ATOM 1166 C C . ARG A 1 148 ? -0.893 25.286 19.885 1.00 94.56 148 ARG A C 1
ATOM 1168 O O . ARG A 1 148 ? -1.602 24.343 19.530 1.00 94.56 148 ARG A O 1
ATOM 1175 N N . PRO A 1 149 ? -0.151 25.206 21.007 1.00 94.12 149 PRO A N 1
ATOM 1176 C CA . PRO A 1 149 ? -0.142 24.013 21.857 1.00 94.12 149 PRO A CA 1
ATOM 1177 C C . PRO A 1 149 ? -1.527 23.696 22.443 1.00 94.12 149 PRO A C 1
ATOM 1179 O O . PRO A 1 149 ? -1.803 22.546 22.777 1.00 94.12 149 PRO A O 1
ATOM 1182 N N . ASP A 1 150 ? -2.414 24.691 22.541 1.00 94.19 150 ASP A N 1
ATOM 1183 C CA . ASP A 1 150 ? -3.811 24.537 22.955 1.00 94.19 150 ASP A CA 1
ATOM 1184 C C . ASP A 1 150 ? -4.590 23.545 22.080 1.00 94.19 150 ASP A C 1
ATOM 1186 O O . ASP A 1 150 ? -5.448 22.829 22.592 1.00 94.19 150 ASP A O 1
ATOM 1190 N N . LEU A 1 151 ? -4.244 23.440 20.793 1.00 93.12 151 LEU A N 1
ATOM 1191 C CA . LEU A 1 151 ? -4.893 22.529 19.847 1.00 93.12 151 LEU A CA 1
ATOM 1192 C C . LEU A 1 151 ? -4.435 21.066 19.993 1.00 93.12 151 LEU A C 1
ATOM 1194 O O . LEU A 1 151 ? -5.060 20.171 19.429 1.00 93.12 151 LEU A O 1
ATOM 1198 N N . PHE A 1 152 ? -3.375 20.815 20.767 1.00 92.94 152 PHE A N 1
ATOM 1199 C CA . PHE A 1 152 ? -2.767 19.495 20.973 1.00 92.94 152 PHE A CA 1
ATOM 1200 C C . PHE A 1 152 ? -2.778 19.084 22.454 1.00 92.94 152 PHE A C 1
ATOM 1202 O O . PHE A 1 152 ? -1.856 18.433 22.939 1.00 92.94 152 PHE A O 1
ATOM 1209 N N . ASP A 1 153 ? -3.800 19.503 23.205 1.00 87.19 153 ASP A N 1
ATOM 1210 C CA . ASP A 1 153 ? -3.937 19.226 24.643 1.00 87.19 153 ASP A CA 1
ATOM 1211 C C . ASP A 1 153 ? -2.717 19.692 25.476 1.00 87.19 153 ASP A C 1
ATOM 1213 O O . ASP A 1 153 ? -2.372 19.096 26.498 1.00 87.19 153 ASP A O 1
ATOM 1217 N N . LEU A 1 154 ? -2.060 20.778 25.042 1.00 86.94 154 LEU A N 1
ATOM 1218 C CA . LEU A 1 154 ? -0.864 21.390 25.643 1.00 86.94 154 LEU A CA 1
ATOM 1219 C C . LEU A 1 154 ? 0.399 20.512 25.643 1.00 86.94 154 LEU A C 1
ATOM 1221 O O . LEU A 1 154 ? 1.419 20.912 26.209 1.00 86.94 154 LEU A O 1
ATOM 1225 N N . VAL A 1 155 ? 0.365 19.345 24.995 1.00 87.88 155 VAL A N 1
ATOM 1226 C CA . VAL A 1 155 ? 1.499 18.421 24.889 1.00 87.88 155 VAL A CA 1
ATOM 1227 C C . VAL A 1 155 ? 1.740 18.109 23.412 1.00 87.88 155 VAL A C 1
ATOM 1229 O O . VAL A 1 155 ? 0.875 17.506 22.781 1.00 87.88 155 VAL A O 1
ATOM 1232 N N . PRO A 1 156 ? 2.904 18.450 22.833 1.00 89.75 156 PRO A N 1
ATOM 1233 C CA . PRO A 1 156 ? 3.200 18.110 21.444 1.00 89.75 156 PRO A CA 1
ATOM 1234 C C . PRO A 1 156 ? 3.040 16.609 21.169 1.00 89.75 156 PRO A C 1
ATOM 1236 O O . PRO A 1 156 ? 3.320 15.766 22.028 1.00 89.75 156 PRO A O 1
ATOM 1239 N N . LEU A 1 157 ? 2.562 16.267 19.976 1.00 93.56 157 LEU A N 1
ATOM 1240 C CA . LEU A 1 157 ? 2.565 14.892 19.478 1.00 93.56 157 LEU A CA 1
ATOM 1241 C C . LEU A 1 157 ? 4.016 14.438 19.335 1.00 93.56 157 LEU A C 1
ATOM 1243 O O . LEU A 1 157 ? 4.827 15.182 18.790 1.00 93.56 157 LEU A O 1
ATOM 1247 N N . SER A 1 158 ? 4.355 13.249 19.833 1.00 95.50 158 SER A N 1
ATOM 1248 C CA . SER A 1 158 ? 5.640 12.641 19.494 1.00 95.50 158 SER A CA 1
ATOM 1249 C C . SER A 1 158 ? 5.594 12.053 18.086 1.00 95.50 158 SER A C 1
ATOM 1251 O O . SER A 1 158 ? 4.532 11.672 17.590 1.00 95.50 158 SER A O 1
ATOM 1253 N N . GLU A 1 159 ? 6.761 11.925 17.458 1.00 96.06 159 GLU A N 1
ATOM 1254 C CA . GLU A 1 159 ? 6.874 11.323 16.128 1.00 96.06 159 GLU A CA 1
ATOM 1255 C C . GLU A 1 159 ? 6.374 9.874 16.126 1.00 96.06 159 GLU A C 1
ATOM 1257 O O . GLU A 1 159 ? 5.635 9.484 15.234 1.00 96.06 159 GLU A O 1
ATOM 1262 N N . SER A 1 160 ? 6.682 9.102 17.174 1.00 96.06 160 SER A N 1
ATOM 1263 C CA . SER A 1 160 ? 6.214 7.717 17.321 1.00 96.06 160 SER A CA 1
ATOM 1264 C C . SER A 1 160 ? 4.684 7.617 17.398 1.00 96.06 160 SER A C 1
ATOM 1266 O O . SER A 1 160 ? 4.080 6.773 16.737 1.00 96.06 160 SER A O 1
ATOM 1268 N N . GLU A 1 161 ? 4.022 8.517 18.137 1.00 96.50 161 GLU A N 1
ATOM 1269 C CA . GLU A 1 161 ? 2.555 8.550 18.175 1.00 96.50 161 GLU A CA 1
ATOM 1270 C C . GLU A 1 161 ? 1.951 8.941 16.818 1.00 96.50 161 GLU A C 1
ATOM 1272 O O . GLU A 1 161 ? 0.925 8.389 16.420 1.00 96.50 161 GLU A O 1
ATOM 1277 N N . PHE A 1 162 ? 2.578 9.876 16.098 1.00 97.44 162 PHE A N 1
ATOM 1278 C CA . PHE A 1 162 ? 2.153 10.242 14.748 1.00 97.44 162 PHE A CA 1
ATOM 1279 C C . PHE A 1 162 ? 2.324 9.072 13.772 1.00 97.44 162 PHE A C 1
ATOM 1281 O O . PHE A 1 162 ? 1.378 8.730 13.069 1.00 97.44 162 PHE A O 1
ATOM 1288 N N . GLN A 1 163 ? 3.479 8.403 13.785 1.00 97.25 163 GLN A N 1
ATOM 1289 C CA . GLN A 1 163 ? 3.756 7.233 12.951 1.00 97.25 163 GLN A CA 1
ATOM 1290 C C . GLN A 1 163 ? 2.788 6.077 13.247 1.00 97.25 163 GLN A C 1
ATOM 1292 O O . GLN A 1 163 ? 2.313 5.429 12.314 1.00 97.25 163 GLN A O 1
ATOM 1297 N N . HIS A 1 164 ? 2.436 5.847 14.520 1.00 97.88 164 HIS A N 1
ATOM 1298 C CA . HIS A 1 164 ? 1.416 4.863 14.896 1.00 97.88 164 HIS A CA 1
ATOM 1299 C C . HIS A 1 164 ? 0.049 5.214 14.304 1.00 97.88 164 HIS A C 1
ATOM 1301 O O . HIS A 1 164 ? -0.575 4.366 13.668 1.00 97.88 164 HIS A O 1
ATOM 1307 N N . GLY A 1 165 ? -0.402 6.460 14.477 1.00 98.00 165 GLY A N 1
ATOM 1308 C CA . GLY A 1 165 ? -1.648 6.946 13.885 1.00 98.00 165 GLY A CA 1
ATOM 1309 C C . GLY A 1 165 ? -1.652 6.795 12.363 1.00 98.00 165 GLY A C 1
ATOM 1310 O O . GLY A 1 165 ? -2.601 6.257 11.805 1.00 98.00 165 GLY A O 1
ATOM 1311 N N . TYR A 1 166 ? -0.563 7.182 11.702 1.00 98.19 166 TYR A N 1
ATOM 1312 C CA . TYR A 1 166 ? -0.424 7.123 10.248 1.00 98.19 166 TYR A CA 1
ATOM 1313 C C . TYR A 1 166 ? -0.496 5.685 9.723 1.00 98.19 166 TYR A C 1
ATOM 1315 O O . TYR A 1 166 ? -1.245 5.409 8.790 1.00 98.19 166 TYR A O 1
ATOM 1323 N N . ALA A 1 167 ? 0.202 4.738 10.357 1.00 97.69 167 ALA A N 1
ATOM 1324 C CA . ALA A 1 167 ? 0.144 3.327 9.970 1.00 97.69 167 ALA A CA 1
ATOM 1325 C C . ALA A 1 167 ? -1.254 2.709 10.175 1.00 97.69 167 ALA A C 1
ATOM 1327 O O . ALA A 1 167 ? -1.700 1.891 9.367 1.00 97.69 167 ALA A O 1
ATOM 1328 N N . LEU A 1 168 ? -1.983 3.122 11.220 1.00 97.81 168 LEU A N 1
ATOM 1329 C CA . LEU A 1 168 ? -3.386 2.729 11.400 1.00 97.81 168 LEU A CA 1
ATOM 1330 C C . LEU A 1 168 ? -4.278 3.282 10.285 1.00 97.81 168 LEU A C 1
ATOM 1332 O O . LEU A 1 168 ? -5.182 2.585 9.840 1.00 97.81 168 LEU A O 1
ATOM 1336 N N . VAL A 1 169 ? -4.025 4.505 9.815 1.00 98.06 169 VAL A N 1
ATOM 1337 C CA . VAL A 1 169 ? -4.757 5.085 8.681 1.00 98.06 169 VAL A CA 1
ATOM 1338 C C . VAL A 1 169 ? -4.432 4.337 7.386 1.00 98.06 169 VAL A C 1
ATOM 1340 O O . VAL A 1 169 ? -5.359 3.926 6.694 1.00 98.06 169 VAL A O 1
ATOM 1343 N N . CYS A 1 170 ? -3.154 4.082 7.081 1.00 96.38 170 CYS A N 1
ATOM 1344 C CA . CYS A 1 170 ? -2.746 3.332 5.884 1.00 96.38 170 CYS A CA 1
ATOM 1345 C C . CYS A 1 170 ? -3.390 1.943 5.801 1.00 96.38 170 CYS A C 1
ATOM 1347 O O . CYS A 1 170 ? -3.806 1.529 4.726 1.00 96.38 170 CYS A O 1
ATOM 1349 N N . SER A 1 171 ? -3.510 1.251 6.934 1.00 95.94 171 SER A N 1
ATOM 1350 C CA . SER A 1 171 ? -4.054 -0.111 6.980 1.00 95.94 171 SER A CA 1
ATOM 1351 C C . SER A 1 171 ? -5.586 -0.190 6.978 1.00 95.94 171 SER A C 1
ATOM 1353 O O . SER A 1 171 ? -6.123 -1.286 6.827 1.00 95.94 171 SER A O 1
ATOM 1355 N N . ARG A 1 172 ? -6.309 0.917 7.223 1.00 96.38 172 ARG A N 1
ATOM 1356 C CA . ARG A 1 172 ? -7.751 0.870 7.571 1.00 96.38 172 ARG A CA 1
ATOM 1357 C C . ARG A 1 172 ? -8.622 1.945 6.932 1.00 96.38 172 ARG A C 1
ATOM 1359 O O . ARG A 1 172 ? -9.836 1.914 7.120 1.00 96.38 172 ARG A O 1
ATOM 1366 N N . ALA A 1 173 ? -8.043 2.927 6.250 1.00 96.31 173 ALA A N 1
ATOM 1367 C CA . ALA A 1 173 ? -8.813 3.966 5.581 1.00 96.31 173 ALA A CA 1
ATOM 1368 C C . ALA A 1 173 ? -9.145 3.568 4.137 1.00 96.31 173 ALA A C 1
ATOM 1370 O O . ALA A 1 173 ? -8.318 3.008 3.422 1.00 96.31 173 ALA A O 1
ATOM 1371 N N . TRP A 1 174 ? -10.347 3.924 3.692 1.00 94.06 174 TRP A N 1
ATOM 1372 C CA . TRP A 1 174 ? -10.780 3.809 2.302 1.00 94.06 174 TRP A CA 1
ATOM 1373 C C . TRP A 1 174 ? -10.833 5.176 1.640 1.00 94.06 174 TRP A C 1
ATOM 1375 O O . TRP A 1 174 ? -11.253 6.147 2.264 1.00 94.06 174 TRP A O 1
ATOM 1385 N N . MET A 1 175 ? -10.483 5.248 0.359 1.00 90.62 175 MET A N 1
ATOM 1386 C CA . MET A 1 175 ? -10.811 6.412 -0.457 1.00 90.62 175 MET A CA 1
ATOM 1387 C C . MET A 1 175 ? -12.246 6.262 -0.972 1.00 90.62 175 MET A C 1
ATOM 1389 O O . MET A 1 175 ? -12.522 5.386 -1.792 1.00 90.62 175 MET A O 1
ATOM 1393 N N . ILE A 1 176 ? -13.162 7.101 -0.486 1.00 88.38 176 ILE A N 1
ATOM 1394 C CA . ILE A 1 176 ? -14.546 7.149 -0.973 1.00 88.38 176 ILE A CA 1
ATOM 1395 C C . ILE A 1 176 ? -14.684 8.402 -1.833 1.00 88.38 176 ILE A C 1
ATOM 1397 O O . ILE A 1 176 ? -14.706 9.508 -1.299 1.00 88.38 176 ILE A O 1
ATOM 1401 N N . GLU A 1 177 ? -14.790 8.226 -3.154 1.00 84.69 177 GLU A N 1
ATOM 1402 C CA . GLU A 1 177 ? -14.826 9.338 -4.119 1.00 84.69 177 GLU A CA 1
ATOM 1403 C C . GLU A 1 177 ? -15.938 10.350 -3.794 1.00 84.69 177 GLU A C 1
ATOM 1405 O O . GLU A 1 177 ? -15.710 11.549 -3.831 1.00 84.69 177 GLU A O 1
ATOM 1410 N N . ASP A 1 178 ? -17.117 9.885 -3.370 1.00 89.81 178 ASP A N 1
ATOM 1411 C CA . ASP A 1 178 ? -18.250 10.753 -3.012 1.00 89.81 178 ASP A CA 1
ATOM 1412 C C . ASP A 1 178 ? -18.071 11.563 -1.718 1.00 89.81 178 ASP A C 1
ATOM 1414 O O . ASP A 1 178 ? -18.878 12.457 -1.434 1.00 89.81 178 ASP A O 1
ATOM 1418 N N . LEU A 1 179 ? -17.062 11.231 -0.911 1.00 87.56 179 LEU A N 1
ATOM 1419 C CA . LEU A 1 179 ? -16.709 11.967 0.299 1.00 87.56 179 LEU A CA 1
ATOM 1420 C C . LEU A 1 179 ? -15.493 12.873 0.102 1.00 87.56 179 LEU A C 1
ATOM 1422 O O . LEU A 1 179 ? -15.171 13.591 1.041 1.00 87.56 179 LEU A O 1
ATOM 1426 N N . ASP A 1 180 ? -14.845 12.846 -1.069 1.00 88.69 180 ASP A N 1
ATOM 1427 C CA . ASP A 1 180 ? -13.638 13.613 -1.421 1.00 88.69 180 ASP A CA 1
ATOM 1428 C C . ASP A 1 180 ? -12.438 13.428 -0.462 1.00 88.69 180 ASP A C 1
ATOM 1430 O O . ASP A 1 180 ? -11.460 14.169 -0.540 1.00 88.69 180 ASP A O 1
ATOM 1434 N N . HIS A 1 181 ? -12.486 12.432 0.431 1.00 90.31 181 HIS A N 1
ATOM 1435 C CA . HIS A 1 181 ? -11.492 12.211 1.482 1.00 90.31 181 HIS A CA 1
ATOM 1436 C C . HIS A 1 181 ? -11.274 10.729 1.780 1.00 90.31 181 HIS A C 1
ATOM 1438 O O . HIS A 1 181 ? -12.171 9.889 1.618 1.00 90.31 181 HIS A O 1
ATOM 1444 N N . ILE A 1 182 ? -10.101 10.417 2.343 1.00 93.88 182 ILE A N 1
ATOM 1445 C CA . ILE A 1 182 ? -9.921 9.130 3.017 1.00 93.88 182 ILE A CA 1
ATOM 1446 C C . ILE A 1 182 ? -10.856 9.030 4.224 1.00 93.88 182 ILE A C 1
ATOM 1448 O O . ILE A 1 182 ? -11.116 9.998 4.941 1.00 93.88 182 ILE A O 1
ATOM 1452 N N . SER A 1 183 ? -11.356 7.826 4.444 1.00 95.62 183 SER A N 1
ATOM 1453 C CA . SER A 1 183 ? -12.454 7.546 5.349 1.00 95.62 183 SER A CA 1
ATOM 1454 C C . SER A 1 183 ? -12.125 6.322 6.186 1.00 95.62 183 SER A C 1
ATOM 1456 O O . SER A 1 183 ? -11.952 5.224 5.664 1.00 95.62 183 SER A O 1
ATOM 1458 N N . MET A 1 184 ? -12.054 6.501 7.499 1.00 97.19 184 MET A N 1
ATOM 1459 C CA . MET A 1 184 ? -12.006 5.396 8.445 1.00 97.19 184 MET A CA 1
ATOM 1460 C C . MET A 1 184 ? -13.420 5.045 8.883 1.00 97.19 184 MET A C 1
ATOM 1462 O O . MET A 1 184 ? -14.181 5.917 9.307 1.00 97.19 184 MET A O 1
ATOM 1466 N N . ILE A 1 185 ? -13.765 3.764 8.802 1.00 96.19 185 ILE A N 1
ATOM 1467 C CA . ILE A 1 185 ? -15.138 3.301 8.991 1.00 96.19 185 ILE A CA 1
ATOM 1468 C C . ILE A 1 185 ? -15.170 2.319 10.162 1.00 96.19 185 ILE A C 1
ATOM 1470 O O . ILE A 1 185 ? -14.900 1.130 9.972 1.00 96.19 185 ILE A O 1
ATOM 1474 N N . PRO A 1 186 ? -15.477 2.802 11.381 1.00 95.38 186 PRO A N 1
ATOM 1475 C CA . PRO A 1 186 ? -15.546 1.967 12.567 1.00 95.38 186 PRO A CA 1
ATOM 1476 C C . PRO A 1 186 ? -16.397 0.723 12.352 1.00 95.38 186 PRO A C 1
ATOM 1478 O O . PRO A 1 186 ? -17.459 0.800 11.739 1.00 95.38 186 PRO A O 1
ATOM 1481 N N . PHE A 1 187 ? -15.949 -0.397 12.923 1.00 93.38 187 PHE A N 1
ATOM 1482 C CA . PHE A 1 187 ? -16.564 -1.724 12.810 1.00 93.38 187 PHE A CA 1
ATOM 1483 C C . PHE A 1 187 ? -16.325 -2.390 11.452 1.00 93.38 187 PHE A C 1
ATOM 1485 O O . PHE A 1 187 ? -15.969 -3.564 11.430 1.00 93.38 187 PHE A O 1
ATOM 1492 N N . VAL A 1 188 ? -16.456 -1.659 10.343 1.00 95.19 188 VAL A N 1
ATOM 1493 C CA . VAL A 1 188 ? -16.175 -2.179 8.993 1.00 95.19 188 VAL A CA 1
ATOM 1494 C C . VAL A 1 188 ? -14.685 -2.487 8.816 1.00 95.19 188 VAL A C 1
ATOM 1496 O O . VAL A 1 188 ? -14.318 -3.496 8.225 1.00 95.19 188 VAL A O 1
ATOM 1499 N N . ASP A 1 189 ? -13.808 -1.695 9.423 1.00 94.69 189 ASP A N 1
ATOM 1500 C CA . ASP A 1 189 ? -12.356 -1.914 9.445 1.00 94.69 189 ASP A CA 1
ATOM 1501 C C . ASP A 1 189 ? -11.885 -3.148 10.239 1.00 94.69 189 ASP A C 1
ATOM 1503 O O . ASP A 1 189 ? -10.683 -3.384 10.374 1.00 94.69 189 ASP A O 1
ATOM 1507 N N . PHE A 1 190 ? -12.808 -3.963 10.759 1.00 95.25 190 PHE A N 1
ATOM 1508 C CA . PHE A 1 190 ? -12.507 -5.271 11.348 1.00 95.25 190 PHE A CA 1
ATOM 1509 C C . PHE A 1 190 ? -12.650 -6.436 10.361 1.00 95.25 190 PHE A C 1
ATOM 1511 O O . PHE A 1 190 ? -12.339 -7.565 10.734 1.00 95.25 190 PHE A O 1
ATOM 1518 N N . PHE A 1 191 ? -13.129 -6.224 9.131 1.00 96.94 191 PHE A N 1
ATOM 1519 C CA . PHE A 1 191 ? -13.045 -7.270 8.108 1.00 96.94 191 PHE A CA 1
ATOM 1520 C C . PHE A 1 191 ? -11.586 -7.509 7.723 1.00 96.94 191 PHE A C 1
ATOM 1522 O O . PHE A 1 191 ? -10.860 -6.556 7.460 1.00 96.94 191 PHE A O 1
ATOM 1529 N N . ASN A 1 192 ? -11.175 -8.775 7.649 1.00 96.56 192 ASN A N 1
ATOM 1530 C CA . ASN A 1 192 ? -9.845 -9.174 7.185 1.00 96.56 192 ASN A CA 1
ATOM 1531 C C . ASN A 1 192 ? -9.825 -9.391 5.663 1.00 96.56 192 ASN A C 1
ATOM 1533 O O . ASN A 1 192 ? -10.876 -9.503 5.032 1.00 96.56 192 ASN A O 1
ATOM 1537 N N . HIS A 1 193 ? -8.629 -9.456 5.073 1.00 95.12 193 HIS A N 1
ATOM 1538 C CA . HIS A 1 193 ? -8.462 -9.565 3.624 1.00 95.12 193 HIS A CA 1
ATOM 1539 C C . HIS A 1 193 ? -8.521 -11.005 3.091 1.00 95.12 193 HIS A C 1
ATOM 1541 O O . HIS A 1 193 ? -7.883 -11.903 3.639 1.00 95.12 193 HIS A O 1
ATOM 1547 N N . ASP A 1 194 ? -9.182 -11.185 1.946 1.00 92.19 194 ASP A N 1
ATOM 1548 C CA . ASP A 1 194 ? -8.954 -12.285 1.006 1.00 92.19 194 ASP A CA 1
ATOM 1549 C C . ASP A 1 194 ? -8.833 -11.742 -0.430 1.00 92.19 194 ASP A C 1
ATOM 1551 O O . ASP A 1 194 ? -9.739 -11.077 -0.935 1.00 92.19 194 ASP A O 1
ATOM 1555 N N . GLY A 1 195 ? -7.721 -12.044 -1.110 1.00 85.62 195 GLY A N 1
ATOM 1556 C CA . GLY A 1 195 ? -7.468 -11.638 -2.500 1.00 85.62 195 GLY A CA 1
ATOM 1557 C C . GLY A 1 195 ? -8.330 -12.362 -3.545 1.00 85.62 195 GLY A C 1
ATOM 1558 O O . GLY A 1 195 ? -8.267 -12.025 -4.733 1.00 85.62 195 GLY A O 1
ATOM 1559 N N . GLY A 1 196 ? -9.097 -13.376 -3.129 1.00 87.31 196 GLY A N 1
ATOM 1560 C CA . GLY A 1 196 ? -10.106 -14.061 -3.936 1.00 87.31 196 GLY A CA 1
ATOM 1561 C C . GLY A 1 196 ? -11.544 -13.582 -3.705 1.00 87.31 196 GLY A C 1
ATOM 1562 O O . GLY A 1 196 ? -12.421 -13.962 -4.483 1.00 87.31 196 GLY A O 1
ATOM 1563 N N . SER A 1 197 ? -11.795 -12.768 -2.674 1.00 89.94 197 SER A N 1
ATOM 1564 C CA . SER A 1 197 ? -13.133 -12.246 -2.389 1.00 89.94 197 SER A CA 1
ATOM 1565 C C . SER A 1 197 ? -13.545 -11.208 -3.434 1.00 89.94 197 SER A C 1
ATOM 1567 O O . SER A 1 197 ? -12.722 -10.447 -3.943 1.00 89.94 197 SER A O 1
ATOM 1569 N N . ILE A 1 198 ? -14.838 -11.174 -3.756 1.00 92.31 198 ILE A N 1
ATOM 1570 C CA . ILE A 1 198 ? -15.428 -10.106 -4.582 1.00 92.31 198 ILE A CA 1
ATOM 1571 C C . ILE A 1 198 ? -16.217 -9.098 -3.734 1.00 92.31 198 ILE A C 1
ATOM 1573 O O . ILE A 1 198 ? -16.601 -8.042 -4.242 1.00 92.31 198 ILE A O 1
ATOM 1577 N N . SER A 1 199 ? -16.442 -9.397 -2.449 1.00 93.56 199 SER A N 1
ATOM 1578 C CA . SER A 1 199 ? -17.015 -8.455 -1.491 1.00 93.56 199 SER A CA 1
ATOM 1579 C C . SER A 1 199 ? -16.044 -7.302 -1.260 1.00 93.56 199 SER A C 1
ATOM 1581 O O . SER A 1 199 ? -14.866 -7.507 -0.974 1.00 93.56 199 SER A O 1
ATOM 1583 N N . HIS A 1 200 ? -16.547 -6.081 -1.379 1.00 93.44 200 HIS A N 1
ATOM 1584 C CA . HIS A 1 200 ? -15.790 -4.850 -1.190 1.00 93.44 200 HIS A CA 1
ATOM 1585 C C . HIS A 1 200 ? -16.701 -3.775 -0.600 1.00 93.44 200 HIS A C 1
ATOM 1587 O O . HIS A 1 200 ? -17.927 -3.883 -0.644 1.00 93.44 200 HIS A O 1
ATOM 1593 N N . LEU A 1 201 ? -16.086 -2.730 -0.052 1.00 94.56 201 LEU A N 1
ATOM 1594 C CA . LEU A 1 201 ? -16.807 -1.574 0.455 1.00 94.56 201 LEU A CA 1
ATOM 1595 C C . LEU A 1 201 ? -17.488 -0.806 -0.682 1.00 94.56 201 LEU A C 1
ATOM 1597 O O . LEU A 1 201 ? -16.825 -0.341 -1.613 1.00 94.56 201 LEU A O 1
ATOM 1601 N N . SER A 1 202 ? -18.793 -0.609 -0.539 1.00 94.44 202 SER A N 1
ATOM 1602 C CA . SER A 1 202 ? -19.601 0.276 -1.373 1.00 94.44 202 SER A CA 1
ATOM 1603 C C . SER A 1 202 ? -20.118 1.461 -0.561 1.00 94.44 202 SER A C 1
ATOM 1605 O O . SER A 1 202 ? -20.276 1.371 0.659 1.00 94.44 202 SER A O 1
ATOM 1607 N N . TYR A 1 203 ? -20.379 2.579 -1.240 1.00 95.06 203 TYR A N 1
ATOM 1608 C CA . TYR A 1 203 ? -20.985 3.766 -0.643 1.00 95.06 203 TYR A CA 1
ATOM 1609 C C . TYR A 1 203 ? -22.169 4.236 -1.488 1.00 95.06 203 TYR A C 1
ATOM 1611 O O . TYR A 1 203 ? -22.022 4.517 -2.675 1.00 95.06 203 TYR A O 1
ATOM 1619 N N . ASP A 1 204 ? -23.343 4.317 -0.872 1.00 94.88 204 ASP A N 1
ATOM 1620 C CA . ASP A 1 204 ? -24.527 4.946 -1.444 1.00 94.88 204 ASP A CA 1
ATOM 1621 C C . ASP A 1 204 ? -24.567 6.412 -1.003 1.00 94.88 204 ASP A C 1
ATOM 1623 O O . ASP A 1 204 ? -24.806 6.727 0.167 1.00 94.88 204 ASP A O 1
ATOM 1627 N N . LYS A 1 205 ? -24.339 7.320 -1.955 1.00 93.31 205 LYS A N 1
ATOM 1628 C CA . LYS A 1 205 ? -24.364 8.768 -1.732 1.00 93.31 205 LYS A CA 1
ATOM 1629 C C . LYS A 1 205 ? -25.747 9.298 -1.364 1.00 93.31 205 LYS A C 1
ATOM 1631 O O . LYS A 1 205 ? -25.839 10.221 -0.554 1.00 93.31 205 LYS A O 1
ATOM 1636 N N . GLU A 1 206 ? -26.804 8.768 -1.979 1.00 93.38 206 GLU A N 1
ATOM 1637 C CA . GLU A 1 206 ? -28.172 9.252 -1.776 1.00 93.38 206 GLU A CA 1
ATOM 1638 C C . GLU A 1 206 ? -28.683 8.841 -0.396 1.00 93.38 206 GLU A C 1
ATOM 1640 O O . GLU A 1 206 ? -29.258 9.661 0.323 1.00 93.38 206 GLU A O 1
ATOM 1645 N N . ALA A 1 207 ? -28.415 7.595 -0.001 1.00 92.50 207 ALA A N 1
ATOM 1646 C CA . ALA A 1 207 ? -28.745 7.096 1.328 1.00 92.50 207 ALA A CA 1
ATOM 1647 C C . ALA A 1 207 ? -27.743 7.551 2.406 1.00 92.50 207 ALA A C 1
ATOM 1649 O O . ALA A 1 207 ? -28.068 7.559 3.594 1.00 92.50 207 ALA A O 1
ATOM 1650 N N . GLY A 1 208 ? -26.527 7.937 2.010 1.00 93.44 208 GLY A N 1
ATOM 1651 C CA . GLY A 1 208 ? -25.434 8.255 2.924 1.00 93.44 208 GLY A CA 1
ATOM 1652 C C . GLY A 1 208 ? -24.958 7.034 3.714 1.00 93.44 208 GLY A C 1
ATOM 1653 O O . GLY A 1 208 ? -24.665 7.167 4.905 1.00 93.44 208 GLY A O 1
ATOM 1654 N N . LEU A 1 209 ? -24.909 5.862 3.073 1.00 94.00 209 LEU A N 1
ATOM 1655 C CA . LEU A 1 209 ? -24.630 4.567 3.699 1.00 94.00 209 LEU A CA 1
ATOM 1656 C C . LEU A 1 209 ? -23.395 3.906 3.088 1.00 94.00 209 LEU A C 1
ATOM 1658 O O . LEU A 1 209 ? -23.304 3.751 1.875 1.00 94.00 209 LEU A O 1
ATOM 1662 N N . ALA A 1 210 ? -22.471 3.464 3.936 1.00 95.00 210 ALA A N 1
ATOM 1663 C CA . ALA A 1 210 ? -21.415 2.533 3.553 1.00 95.00 210 ALA A CA 1
ATOM 1664 C C . ALA A 1 210 ? -21.867 1.102 3.862 1.00 95.00 210 ALA A C 1
ATOM 1666 O O . ALA A 1 210 ? -22.362 0.843 4.960 1.00 95.00 210 ALA A O 1
ATOM 1667 N N . TYR A 1 211 ? -21.694 0.180 2.917 1.00 95.12 211 TYR A N 1
ATOM 1668 C CA . TYR A 1 211 ? -22.149 -1.200 3.069 1.00 95.12 211 TYR A CA 1
ATOM 1669 C C . TYR A 1 211 ? -21.247 -2.212 2.358 1.00 95.12 211 TYR A C 1
ATOM 1671 O O . TYR A 1 211 ? -20.426 -1.855 1.509 1.00 95.12 211 TYR A O 1
ATOM 1679 N N . ILE A 1 212 ? -21.386 -3.481 2.743 1.00 96.88 212 ILE A N 1
ATOM 1680 C CA . ILE A 1 212 ? -20.718 -4.627 2.112 1.00 96.88 212 ILE A CA 1
ATOM 1681 C C . ILE A 1 212 ? -21.732 -5.759 2.001 1.00 96.88 212 ILE A C 1
ATOM 1683 O O . ILE A 1 212 ? -22.307 -6.156 3.012 1.00 96.88 212 ILE A O 1
ATOM 1687 N N . ASP A 1 213 ? -21.876 -6.324 0.806 1.00 96.88 213 ASP A N 1
ATOM 1688 C CA . ASP A 1 213 ? -22.728 -7.489 0.563 1.00 96.88 213 ASP A CA 1
ATOM 1689 C C . ASP A 1 213 ? -21.919 -8.787 0.525 1.00 96.88 213 ASP A C 1
ATOM 1691 O O . ASP A 1 213 ? -20.747 -8.811 0.131 1.00 96.88 213 ASP A O 1
ATOM 1695 N N . ALA A 1 214 ? -22.559 -9.886 0.916 1.00 97.06 214 ALA A N 1
ATOM 1696 C CA . ALA A 1 214 ? -21.977 -11.218 0.912 1.00 97.06 214 ALA A CA 1
ATOM 1697 C C . ALA A 1 214 ? -21.722 -11.715 -0.519 1.00 97.06 214 ALA A C 1
ATOM 1699 O O . ALA A 1 214 ? -22.633 -11.810 -1.343 1.00 97.06 214 ALA A O 1
ATOM 1700 N N . ASP A 1 215 ? -20.488 -12.104 -0.818 1.00 95.94 215 ASP A N 1
ATOM 1701 C CA . ASP A 1 215 ? -20.106 -12.666 -2.114 1.00 95.94 215 ASP A CA 1
ATOM 1702 C C . ASP A 1 215 ? -20.459 -14.147 -2.294 1.00 95.94 215 ASP A C 1
ATOM 1704 O O . ASP A 1 215 ? -20.565 -14.638 -3.427 1.00 95.94 215 ASP A O 1
ATOM 1708 N N . ARG A 1 216 ? -20.686 -14.849 -1.185 1.00 96.62 216 ARG A N 1
ATOM 1709 C CA . ARG A 1 216 ? -21.103 -16.249 -1.113 1.00 96.62 216 ARG A CA 1
ATOM 1710 C C . ARG A 1 216 ? -22.037 -16.485 0.071 1.00 96.62 216 ARG A C 1
ATOM 1712 O O . ARG A 1 216 ? -22.259 -15.592 0.881 1.00 96.62 216 ARG A O 1
ATOM 1719 N N . ASP A 1 217 ? -22.541 -17.707 0.170 1.00 97.81 217 ASP A N 1
ATOM 1720 C CA . ASP A 1 217 ? -23.253 -18.157 1.361 1.00 97.81 217 ASP A CA 1
ATOM 1721 C C . ASP A 1 217 ? -22.252 -18.406 2.501 1.00 97.81 217 ASP A C 1
ATOM 1723 O O . ASP A 1 217 ? -21.169 -18.974 2.285 1.00 97.81 217 ASP A O 1
ATOM 1727 N N . TYR A 1 218 ? -22.631 -17.984 3.706 1.00 97.81 218 TYR A N 1
ATOM 1728 C CA . TYR A 1 218 ? -21.874 -18.170 4.937 1.00 97.81 218 TYR A CA 1
ATOM 1729 C C . TYR A 1 218 ? -22.718 -18.892 5.989 1.00 97.81 218 TYR A C 1
ATOM 1731 O O . TYR A 1 218 ? -23.842 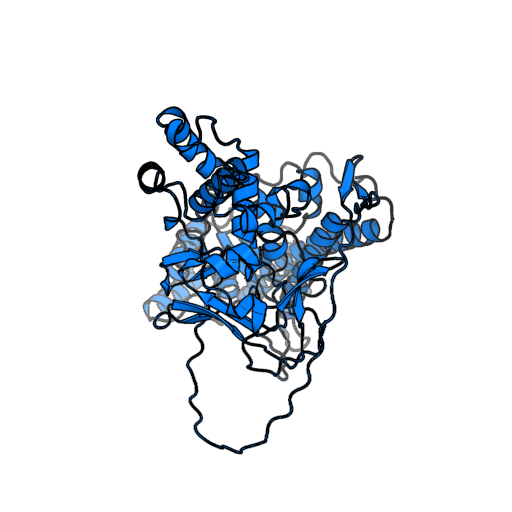-18.494 6.297 1.00 97.81 218 TYR A O 1
ATOM 1739 N N . GLU A 1 219 ? -22.141 -19.912 6.604 1.00 98.06 219 GLU A N 1
ATOM 1740 C CA . GLU A 1 219 ? -22.663 -20.597 7.780 1.00 98.06 219 GLU A CA 1
ATOM 1741 C C . GLU A 1 219 ? -22.386 -19.793 9.060 1.00 98.06 219 GLU A C 1
ATOM 1743 O O . GLU A 1 219 ? -21.429 -19.013 9.108 1.00 98.06 219 GLU A O 1
ATOM 1748 N N . PRO A 1 220 ? -23.174 -19.972 10.139 1.00 97.56 220 PRO A N 1
ATOM 1749 C CA . PRO A 1 220 ? -22.916 -19.312 11.415 1.00 97.56 220 PRO A CA 1
ATOM 1750 C C . PRO A 1 220 ? -21.522 -19.634 11.974 1.00 97.56 220 PRO A C 1
ATOM 1752 O O . PRO A 1 220 ? -21.146 -20.795 12.134 1.00 97.56 220 PRO A O 1
ATOM 1755 N N . GLY A 1 221 ? -20.788 -18.601 12.379 1.00 96.94 221 GLY A N 1
ATOM 1756 C CA . GLY A 1 221 ? -19.456 -18.711 12.962 1.00 96.94 221 GLY A CA 1
ATOM 1757 C C . GLY A 1 221 ? -18.311 -18.730 11.951 1.00 96.94 221 GLY A C 1
ATOM 1758 O O . GLY A 1 221 ? -17.165 -18.816 12.391 1.00 96.94 221 GLY A O 1
ATOM 1759 N N . GLU A 1 222 ? -18.583 -18.623 10.648 1.00 97.31 222 GLU A N 1
ATOM 1760 C CA . GLU A 1 222 ? -17.552 -18.388 9.635 1.00 97.31 222 GLU A CA 1
ATOM 1761 C C . GLU A 1 222 ? -16.993 -16.966 9.742 1.00 97.31 222 GLU A C 1
ATOM 1763 O O . GLU A 1 222 ? -17.728 -16.011 9.994 1.00 97.31 222 GLU A O 1
ATOM 1768 N N . GLN A 1 223 ? -15.681 -16.822 9.543 1.00 96.75 223 GLN A N 1
ATOM 1769 C CA . GLN A 1 223 ? -15.076 -15.507 9.353 1.00 96.75 223 GLN A CA 1
ATOM 1770 C C . GLN A 1 223 ? -15.436 -15.001 7.962 1.00 96.75 223 GLN A C 1
ATOM 1772 O O . GLN A 1 223 ? -15.314 -15.738 6.982 1.00 96.75 223 GLN A O 1
ATOM 1777 N N . VAL A 1 224 ? -15.824 -13.738 7.886 1.00 97.19 224 VAL A N 1
ATOM 1778 C CA . VAL A 1 224 ? -16.045 -13.060 6.617 1.00 97.19 224 VAL A CA 1
ATOM 1779 C C . VAL A 1 224 ? -14.791 -12.271 6.276 1.00 97.19 224 VAL A C 1
ATOM 1781 O O . VAL A 1 224 ? -14.288 -11.496 7.092 1.00 97.19 224 VAL A O 1
ATOM 1784 N N . LEU A 1 225 ? -14.278 -12.508 5.075 1.00 96.25 225 LEU A N 1
ATOM 1785 C CA . LEU A 1 225 ? -13.128 -11.813 4.514 1.00 96.25 225 LEU A CA 1
ATOM 1786 C C . LEU A 1 225 ? -13.602 -10.994 3.317 1.00 96.25 225 LEU A C 1
ATOM 1788 O O . LEU A 1 225 ? -14.527 -11.406 2.622 1.00 96.25 225 LEU A O 1
ATOM 1792 N N . ILE A 1 226 ? -12.975 -9.847 3.091 1.00 96.19 226 ILE A N 1
ATOM 1793 C CA . ILE A 1 226 ? -13.295 -8.956 1.974 1.00 96.19 226 ILE A CA 1
ATOM 1794 C C . ILE A 1 226 ? -12.055 -8.716 1.118 1.00 96.19 226 ILE A C 1
ATOM 1796 O O . ILE A 1 226 ? -10.914 -8.904 1.555 1.00 96.19 226 ILE A O 1
ATOM 1800 N N . SER A 1 227 ? -12.252 -8.232 -0.099 1.00 94.12 227 SER A N 1
ATOM 1801 C CA . SER A 1 227 ? -11.146 -7.690 -0.871 1.00 94.12 227 SER A CA 1
ATOM 1802 C C . SER A 1 227 ? -10.814 -6.292 -0.363 1.00 94.12 227 SER A C 1
ATOM 1804 O O . SER A 1 227 ? -11.655 -5.394 -0.380 1.00 94.12 227 SER A O 1
ATOM 1806 N N . TYR A 1 228 ? -9.574 -6.098 0.087 1.00 92.69 228 TYR A N 1
ATOM 1807 C CA . TYR A 1 228 ? -9.035 -4.753 0.266 1.00 92.69 228 TYR A CA 1
ATOM 1808 C C . TYR A 1 228 ? -8.786 -4.142 -1.109 1.00 92.69 228 TYR A C 1
ATOM 1810 O O . TYR A 1 228 ? -9.096 -2.983 -1.325 1.00 92.69 228 TYR A O 1
ATOM 1818 N N . GLY A 1 229 ? -8.355 -4.961 -2.069 1.00 89.69 229 GLY A N 1
ATOM 1819 C CA . GLY A 1 229 ? -8.236 -4.680 -3.494 1.00 89.69 229 GLY A CA 1
ATOM 1820 C C . GLY A 1 229 ? -7.155 -5.570 -4.109 1.00 89.69 229 GLY A C 1
ATOM 1821 O O . GLY A 1 229 ? -6.598 -6.440 -3.439 1.00 89.69 229 GLY A O 1
ATOM 1822 N N . ASP A 1 230 ? -6.810 -5.319 -5.371 1.00 91.19 230 ASP A N 1
ATOM 1823 C CA . ASP A 1 230 ? -5.812 -6.101 -6.118 1.00 91.19 230 ASP A CA 1
ATOM 1824 C C . ASP A 1 230 ? -4.365 -5.670 -5.782 1.00 91.19 230 ASP A C 1
ATOM 1826 O O . ASP A 1 230 ? -3.584 -5.268 -6.654 1.00 91.19 230 ASP A O 1
ATOM 1830 N N . ALA A 1 231 ? -4.012 -5.706 -4.495 1.00 92.44 231 ALA A N 1
ATOM 1831 C CA . ALA A 1 231 ? -2.716 -5.267 -3.983 1.00 92.44 231 ALA A CA 1
ATOM 1832 C C . ALA A 1 231 ? -1.668 -6.404 -4.009 1.00 92.44 231 ALA A C 1
ATOM 1834 O O . ALA A 1 231 ? -1.953 -7.514 -3.547 1.00 92.44 231 ALA A O 1
ATOM 1835 N N . PRO A 1 232 ? -0.437 -6.159 -4.504 1.00 95.75 232 PRO A N 1
ATOM 1836 C CA . PRO A 1 232 ? 0.657 -7.125 -4.401 1.00 95.75 232 PRO A CA 1
ATOM 1837 C C . PRO A 1 232 ? 1.134 -7.280 -2.952 1.00 95.75 232 PRO A C 1
ATOM 1839 O O . PRO A 1 232 ? 0.961 -6.372 -2.136 1.00 95.75 232 PRO A O 1
ATOM 1842 N N . ASN A 1 233 ? 1.840 -8.375 -2.643 1.00 97.94 233 ASN A N 1
ATOM 1843 C CA . ASN A 1 233 ? 2.404 -8.591 -1.304 1.00 97.94 233 ASN A CA 1
ATOM 1844 C C . ASN A 1 233 ? 3.317 -7.449 -0.834 1.00 97.94 233 ASN A C 1
ATOM 1846 O O . ASN A 1 233 ? 3.379 -7.188 0.361 1.00 97.94 233 ASN A O 1
ATOM 1850 N N . ALA A 1 234 ? 3.996 -6.745 -1.746 1.00 97.62 234 ALA A N 1
ATOM 1851 C CA . ALA A 1 234 ? 4.805 -5.581 -1.387 1.00 97.62 234 ALA A CA 1
ATOM 1852 C C . ALA A 1 234 ? 3.961 -4.448 -0.768 1.00 97.62 234 ALA A C 1
ATOM 1854 O O . ALA A 1 234 ? 4.345 -3.884 0.253 1.00 97.62 234 ALA A O 1
ATOM 1855 N N . THR A 1 235 ? 2.788 -4.160 -1.339 1.00 96.94 235 THR A N 1
ATOM 1856 C CA . THR A 1 235 ? 1.835 -3.177 -0.798 1.00 96.94 235 THR A CA 1
ATOM 1857 C C . THR A 1 235 ? 1.196 -3.689 0.489 1.00 96.94 235 THR A C 1
ATOM 1859 O O . THR A 1 235 ? 1.136 -2.956 1.469 1.00 96.94 235 THR A O 1
ATOM 1862 N N . LEU A 1 236 ? 0.792 -4.966 0.535 1.00 97.94 236 LEU A N 1
ATOM 1863 C CA . LEU A 1 236 ? 0.227 -5.566 1.751 1.00 97.94 236 LEU A CA 1
ATOM 1864 C C . LEU A 1 236 ? 1.208 -5.507 2.934 1.00 97.94 236 LEU A C 1
ATOM 1866 O O . LEU A 1 236 ? 0.828 -5.137 4.045 1.00 97.94 236 LEU A O 1
ATOM 1870 N N . ALA A 1 237 ? 2.489 -5.784 2.690 1.00 98.44 237 ALA A N 1
ATOM 1871 C CA . ALA A 1 237 ? 3.523 -5.711 3.712 1.00 98.44 237 ALA A CA 1
ATOM 1872 C C . ALA A 1 237 ? 3.794 -4.268 4.167 1.00 98.44 237 ALA A C 1
ATOM 1874 O O . ALA A 1 237 ? 4.007 -4.041 5.358 1.00 98.44 237 ALA A O 1
ATOM 1875 N N . LEU A 1 238 ? 3.772 -3.299 3.244 1.00 98.25 238 LEU A N 1
ATOM 1876 C CA . LEU A 1 238 ? 3.992 -1.888 3.559 1.00 98.25 238 LEU A CA 1
ATOM 1877 C C . LEU A 1 238 ? 2.816 -1.273 4.316 1.00 98.25 238 LEU A C 1
ATOM 1879 O O . LEU A 1 238 ? 3.019 -0.694 5.376 1.00 98.25 238 LEU A O 1
ATOM 1883 N N . ASP A 1 239 ? 1.602 -1.374 3.787 1.00 96.56 239 ASP A N 1
ATOM 1884 C CA . ASP A 1 239 ? 0.466 -0.602 4.293 1.00 96.56 239 ASP A CA 1
ATOM 1885 C C . ASP A 1 239 ? -0.315 -1.348 5.381 1.00 96.56 239 ASP A C 1
ATOM 1887 O O . ASP A 1 239 ? -0.842 -0.711 6.290 1.00 96.56 239 ASP A O 1
ATOM 1891 N N . PHE A 1 240 ? -0.341 -2.686 5.345 1.00 96.69 240 PHE A N 1
ATOM 1892 C CA . PHE A 1 240 ? -1.169 -3.502 6.243 1.00 96.69 240 PHE A CA 1
ATOM 1893 C C . PHE A 1 240 ? -0.374 -4.383 7.214 1.00 96.69 240 PHE A C 1
ATOM 1895 O O . PHE A 1 240 ? -0.911 -4.805 8.235 1.00 96.69 240 PHE A O 1
ATOM 1902 N N . GLY A 1 241 ? 0.900 -4.662 6.925 1.00 96.50 241 GLY A N 1
ATOM 1903 C CA . GLY A 1 241 ? 1.750 -5.485 7.786 1.00 96.50 241 GLY A CA 1
ATOM 1904 C C . GLY A 1 241 ? 1.474 -6.987 7.699 1.00 96.50 241 GLY A C 1
ATOM 1905 O O . GLY A 1 241 ? 1.702 -7.704 8.668 1.00 96.50 241 GLY A O 1
ATOM 1906 N N . PHE A 1 242 ? 0.999 -7.482 6.554 1.00 96.19 242 PHE A N 1
ATOM 1907 C CA . PHE A 1 242 ? 0.867 -8.919 6.298 1.00 96.19 242 PHE A CA 1
ATOM 1908 C C . PHE A 1 242 ? 1.137 -9.256 4.827 1.00 96.19 242 PHE A C 1
ATOM 1910 O O . PHE A 1 242 ? 1.252 -8.376 3.979 1.00 96.19 242 PHE A O 1
ATOM 1917 N N . THR A 1 243 ? 1.233 -10.546 4.514 1.00 97.19 243 THR A N 1
ATOM 1918 C CA . THR A 1 243 ? 1.364 -11.076 3.149 1.00 97.19 243 THR A CA 1
ATOM 1919 C C . THR A 1 243 ? 0.448 -12.277 2.946 1.00 97.19 243 THR A C 1
ATOM 1921 O O . THR A 1 243 ? 0.005 -12.909 3.905 1.00 97.19 243 THR A O 1
ATOM 1924 N N . LEU A 1 244 ? 0.168 -12.610 1.686 1.00 95.06 244 LEU A N 1
ATOM 1925 C CA . LEU A 1 244 ? -0.504 -13.851 1.307 1.00 95.06 244 LEU A CA 1
ATOM 1926 C C . LEU A 1 244 ? 0.521 -14.822 0.709 1.00 95.06 244 LEU A C 1
ATOM 1928 O O . LEU A 1 244 ? 1.308 -14.443 -0.159 1.00 95.06 244 LEU A O 1
ATOM 1932 N N . ALA A 1 245 ? 0.471 -16.095 1.108 1.00 92.00 245 ALA A N 1
ATOM 1933 C CA . ALA A 1 245 ? 1.419 -17.110 0.634 1.00 92.00 245 ALA A CA 1
ATOM 1934 C C . ALA A 1 245 ? 1.396 -17.299 -0.899 1.00 92.00 245 ALA A C 1
ATOM 1936 O O . ALA A 1 245 ? 2.425 -17.597 -1.510 1.00 92.00 245 ALA A O 1
ATOM 1937 N N . GLU A 1 246 ? 0.223 -17.131 -1.521 1.00 89.62 246 GLU A N 1
ATOM 1938 C CA . GLU A 1 246 ? 0.022 -17.202 -2.972 1.00 89.62 246 GLU A CA 1
ATOM 1939 C C . GLU A 1 246 ? -0.872 -16.050 -3.447 1.00 89.62 246 GLU A C 1
ATOM 1941 O O . GLU A 1 246 ? -2.070 -16.213 -3.673 1.00 89.62 246 GLU A O 1
ATOM 1946 N N . ASN A 1 247 ? -0.287 -14.859 -3.595 1.00 94.12 247 ASN A N 1
ATOM 1947 C CA . ASN A 1 247 ? -1.014 -13.685 -4.063 1.00 94.12 247 ASN A CA 1
ATOM 1948 C C . ASN A 1 247 ? -1.056 -13.613 -5.601 1.00 94.12 247 ASN A C 1
ATOM 1950 O O . ASN A 1 247 ? -0.048 -13.372 -6.269 1.00 94.12 247 ASN A O 1
ATOM 1954 N N . GLN A 1 248 ? -2.239 -13.775 -6.195 1.00 91.31 248 GLN A N 1
ATOM 1955 C CA . GLN A 1 248 ? -2.412 -13.668 -7.650 1.00 91.31 248 GLN A CA 1
ATOM 1956 C C . GLN A 1 248 ? -2.186 -12.253 -8.209 1.00 91.31 248 GLN A C 1
ATOM 1958 O O . GLN A 1 248 ? -2.059 -12.094 -9.426 1.00 91.31 248 GLN A O 1
ATOM 1963 N N . HIS A 1 249 ? -2.144 -11.250 -7.333 1.00 92.81 249 HIS A N 1
ATOM 1964 C CA . HIS A 1 249 ? -1.983 -9.840 -7.671 1.00 92.81 249 HIS A CA 1
ATOM 1965 C C . HIS A 1 249 ? -0.547 -9.348 -7.521 1.00 92.81 249 HIS A C 1
ATOM 1967 O O . HIS A 1 249 ? -0.308 -8.157 -7.706 1.00 92.81 249 HIS A O 1
ATOM 1973 N N . ASP A 1 250 ? 0.408 -10.237 -7.216 1.00 94.75 250 ASP A N 1
ATOM 1974 C CA . ASP A 1 250 ? 1.827 -9.889 -7.137 1.00 94.75 250 ASP A CA 1
ATOM 1975 C C . ASP A 1 250 ? 2.336 -9.238 -8.431 1.00 94.75 250 ASP A C 1
ATOM 1977 O O . ASP A 1 250 ? 1.999 -9.627 -9.555 1.00 94.75 250 ASP A O 1
ATOM 1981 N N . GLN A 1 251 ? 3.190 -8.231 -8.255 1.00 93.88 251 GLN A N 1
ATOM 1982 C CA . GLN A 1 251 ? 3.772 -7.427 -9.327 1.00 93.88 251 GLN A CA 1
ATOM 1983 C C . GLN A 1 251 ? 5.236 -7.145 -9.003 1.00 93.88 251 GLN A C 1
ATOM 1985 O O . GLN A 1 251 ? 5.644 -7.189 -7.846 1.00 93.88 251 GLN A O 1
ATOM 1990 N N . ARG A 1 252 ? 6.024 -6.813 -10.027 1.00 92.94 252 ARG A N 1
ATOM 1991 C CA . ARG A 1 252 ? 7.420 -6.391 -9.871 1.00 92.94 252 ARG A CA 1
ATOM 1992 C C . ARG A 1 252 ? 7.667 -5.127 -10.682 1.00 92.94 252 ARG A C 1
ATOM 1994 O O . ARG A 1 252 ? 7.607 -5.175 -11.909 1.00 92.94 252 ARG A O 1
ATOM 2001 N N . ALA A 1 253 ? 7.970 -4.013 -10.023 1.00 92.12 253 ALA A N 1
ATOM 2002 C CA . ALA A 1 253 ? 8.505 -2.834 -10.705 1.00 92.12 253 ALA A CA 1
ATOM 2003 C C . ALA A 1 253 ? 9.921 -3.140 -11.223 1.00 92.12 253 ALA A C 1
ATOM 2005 O O . ALA A 1 253 ? 10.681 -3.804 -10.544 1.00 92.12 253 ALA A O 1
ATOM 2006 N N . VAL A 1 254 ? 10.308 -2.722 -12.422 1.00 91.56 254 VAL A N 1
ATOM 2007 C CA . VAL A 1 254 ? 11.662 -2.928 -12.951 1.00 91.56 254 VAL A CA 1
ATOM 2008 C C . VAL A 1 254 ? 12.194 -1.621 -13.507 1.00 91.56 254 VAL A C 1
ATOM 2010 O O . VAL A 1 254 ? 11.534 -0.967 -14.316 1.00 91.56 254 VAL A O 1
ATOM 2013 N N . TRP A 1 255 ? 13.384 -1.235 -13.055 1.00 88.94 255 TRP A N 1
ATOM 2014 C CA . TRP A 1 255 ? 14.086 -0.069 -13.571 1.00 88.94 255 TRP A CA 1
ATOM 2015 C C . TRP A 1 255 ? 14.844 -0.433 -14.841 1.00 88.94 255 TRP A C 1
ATOM 2017 O O . TRP A 1 255 ? 15.597 -1.415 -14.864 1.00 88.94 255 TRP A O 1
ATOM 2027 N N . MET A 1 256 ? 14.676 0.382 -15.878 1.00 88.75 256 MET A N 1
ATOM 2028 C CA . MET A 1 256 ? 15.374 0.265 -17.151 1.00 88.75 256 MET A CA 1
ATOM 2029 C C . MET A 1 256 ? 16.146 1.566 -17.436 1.00 88.75 256 MET A C 1
ATOM 2031 O O . MET A 1 256 ? 15.528 2.565 -17.806 1.00 88.75 256 MET A O 1
ATOM 2035 N N . PRO A 1 257 ? 17.478 1.581 -17.278 1.00 86.94 257 PRO A N 1
ATOM 2036 C CA . PRO A 1 257 ? 18.309 2.755 -17.480 1.00 86.94 257 PRO A CA 1
ATOM 2037 C C . PRO A 1 257 ? 18.570 2.992 -18.965 1.00 86.94 257 PRO A C 1
ATOM 2039 O O . PRO A 1 257 ? 18.548 2.068 -19.788 1.00 86.94 257 PRO A O 1
ATOM 2042 N N . LEU A 1 258 ? 18.888 4.239 -19.300 1.00 86.75 258 LEU A N 1
ATOM 2043 C CA . LEU A 1 258 ? 19.498 4.582 -20.576 1.00 86.75 258 LEU A CA 1
ATOM 2044 C C . LEU A 1 258 ? 21.014 4.352 -20.505 1.00 86.75 258 LEU A C 1
ATOM 2046 O O . LEU A 1 258 ? 21.658 4.876 -19.597 1.00 86.75 258 LEU A O 1
ATOM 2050 N N . PRO A 1 259 ? 21.626 3.625 -21.461 1.00 85.44 259 PRO A N 1
ATOM 2051 C CA . PRO A 1 259 ? 23.065 3.378 -21.421 1.00 85.44 259 PRO A CA 1
ATOM 2052 C C . PRO A 1 259 ? 23.871 4.686 -21.459 1.00 85.44 259 PRO A C 1
ATOM 2054 O O . PRO A 1 259 ? 23.794 5.444 -22.427 1.00 85.44 259 PRO A O 1
ATOM 2057 N N . THR A 1 260 ? 24.679 4.947 -20.427 1.00 84.06 260 THR A N 1
ATOM 2058 C CA . THR A 1 260 ? 25.434 6.208 -20.280 1.00 84.06 260 THR A CA 1
ATOM 2059 C C . THR A 1 260 ? 26.446 6.443 -21.402 1.00 84.06 260 THR A C 1
ATOM 2061 O O . THR A 1 260 ? 26.653 7.580 -21.816 1.00 84.06 260 THR A O 1
ATOM 2064 N N . ALA A 1 261 ? 27.020 5.374 -21.959 1.00 87.12 261 ALA A N 1
ATOM 2065 C CA . ALA A 1 261 ? 27.976 5.451 -23.064 1.00 87.12 261 ALA A CA 1
ATOM 2066 C C . ALA A 1 261 ? 27.328 5.578 -24.460 1.00 87.12 261 ALA A C 1
ATOM 2068 O O . ALA A 1 261 ? 28.045 5.599 -25.462 1.00 87.12 261 ALA A O 1
ATOM 2069 N N . ASP A 1 262 ? 25.994 5.628 -24.565 1.00 87.81 262 ASP A N 1
ATOM 2070 C CA . ASP A 1 262 ? 25.311 5.711 -25.857 1.00 87.81 262 ASP A CA 1
ATOM 2071 C C . ASP A 1 262 ? 25.372 7.142 -26.428 1.00 87.81 262 ASP A C 1
ATOM 2073 O O . ASP A 1 262 ? 24.770 8.057 -25.859 1.00 87.81 262 ASP A O 1
ATOM 2077 N N . PRO A 1 263 ? 26.025 7.371 -27.586 1.00 91.62 263 PRO A N 1
ATOM 2078 C CA . PRO A 1 263 ? 26.094 8.700 -28.195 1.00 91.62 263 PRO A CA 1
ATOM 2079 C C . PRO A 1 263 ? 24.717 9.246 -28.612 1.00 91.62 263 PRO A C 1
ATOM 2081 O O . PRO A 1 263 ? 24.570 10.450 -28.813 1.00 91.62 263 PRO A O 1
ATOM 2084 N N . LEU A 1 264 ? 23.701 8.386 -28.744 1.00 92.75 264 LEU A N 1
ATOM 2085 C CA . LEU A 1 264 ? 22.321 8.767 -29.046 1.00 92.75 264 LEU A CA 1
ATOM 2086 C C . LEU A 1 264 ? 21.463 8.959 -27.786 1.00 92.75 264 LEU A C 1
ATOM 2088 O O . LEU A 1 264 ? 20.273 9.254 -27.920 1.00 92.75 264 LEU A O 1
ATOM 2092 N N . LYS A 1 265 ? 22.032 8.832 -26.577 1.00 88.38 265 LYS A N 1
ATOM 2093 C CA . LYS A 1 265 ? 21.318 8.956 -25.294 1.00 88.38 265 LYS A CA 1
ATOM 2094 C C . LYS A 1 265 ? 20.438 10.212 -25.203 1.00 88.38 265 LYS A C 1
ATOM 2096 O O . LYS A 1 265 ? 19.255 10.037 -24.910 1.00 88.38 265 LYS A O 1
ATOM 2101 N N . PRO A 1 266 ? 20.907 11.443 -25.517 1.00 88.31 266 PRO A N 1
ATOM 2102 C CA . PRO A 1 266 ? 20.059 12.637 -25.425 1.00 88.31 266 PRO A CA 1
ATOM 2103 C C . PRO A 1 266 ? 18.814 12.554 -26.315 1.00 88.31 266 PRO A C 1
ATOM 2105 O O . PRO A 1 266 ? 17.704 12.848 -25.878 1.00 88.31 266 PRO A O 1
ATOM 2108 N N . ARG A 1 267 ? 18.993 12.070 -27.548 1.00 89.38 267 ARG A N 1
ATOM 2109 C CA . ARG A 1 267 ? 17.914 11.921 -28.526 1.00 89.38 267 ARG A CA 1
ATOM 2110 C C . ARG A 1 267 ? 16.920 10.831 -28.116 1.00 89.38 267 ARG A C 1
ATOM 2112 O O . ARG A 1 267 ? 15.711 11.021 -28.216 1.00 89.38 267 ARG A O 1
ATOM 2119 N N . LYS A 1 268 ? 17.418 9.688 -27.635 1.00 90.19 268 LYS A N 1
ATOM 2120 C CA . LYS A 1 268 ? 16.581 8.593 -27.123 1.00 90.19 268 LYS A CA 1
ATOM 2121 C C . LYS A 1 268 ? 15.777 9.044 -25.905 1.00 90.19 268 LYS A C 1
ATOM 2123 O O . LYS A 1 268 ? 14.580 8.785 -25.854 1.00 90.19 268 LYS A O 1
ATOM 2128 N N . ALA A 1 269 ? 16.403 9.767 -24.976 1.00 86.50 269 ALA A N 1
ATOM 2129 C CA . ALA A 1 269 ? 15.737 10.322 -23.801 1.00 86.50 269 ALA A CA 1
ATOM 2130 C C . ALA A 1 269 ? 14.591 11.271 -24.183 1.00 86.50 269 ALA A C 1
ATOM 2132 O O . ALA A 1 269 ? 13.491 11.137 -23.654 1.00 86.50 269 ALA A O 1
ATOM 2133 N N . GLU A 1 270 ? 14.816 12.189 -25.126 1.00 84.94 270 GLU A N 1
ATOM 2134 C CA . GLU A 1 270 ? 13.783 13.109 -25.619 1.00 84.94 270 GLU A CA 1
ATOM 2135 C C . GLU A 1 270 ? 12.587 12.357 -26.222 1.00 84.94 270 GLU A C 1
ATOM 2137 O O . GLU A 1 270 ? 11.435 12.607 -25.859 1.00 84.94 270 GLU A O 1
ATOM 2142 N N . LEU A 1 271 ? 12.860 11.377 -27.087 1.00 85.38 271 LEU A N 1
ATOM 2143 C CA . LEU A 1 271 ? 11.825 10.580 -27.740 1.00 85.38 271 LEU A CA 1
ATOM 2144 C C . LEU A 1 271 ? 10.994 9.765 -26.737 1.00 85.38 271 LEU A C 1
ATOM 2146 O O . LEU A 1 271 ? 9.775 9.652 -26.883 1.00 85.38 271 LEU A O 1
ATOM 2150 N N . LEU A 1 272 ? 11.646 9.207 -25.715 1.00 85.31 272 LEU A N 1
ATOM 2151 C CA . LEU A 1 272 ? 10.983 8.464 -24.646 1.00 85.31 272 LEU A CA 1
ATOM 2152 C C . LEU A 1 272 ? 10.139 9.388 -23.762 1.00 85.31 272 LEU A C 1
ATOM 2154 O O . LEU A 1 272 ? 8.975 9.078 -23.517 1.00 85.31 272 LEU A O 1
ATOM 2158 N N . ARG A 1 273 ? 10.660 10.551 -23.350 1.00 79.44 273 ARG A N 1
ATOM 2159 C CA . ARG A 1 273 ? 9.894 11.532 -22.559 1.00 79.44 273 ARG A CA 1
ATOM 2160 C C . ARG A 1 273 ? 8.591 11.922 -23.250 1.00 79.44 273 ARG A C 1
ATOM 2162 O O . ARG A 1 273 ? 7.536 11.878 -22.625 1.00 79.44 273 ARG A O 1
ATOM 2169 N N . ALA A 1 274 ? 8.655 12.212 -24.550 1.00 76.19 274 ALA A N 1
ATOM 2170 C CA . ALA A 1 274 ? 7.487 12.600 -25.337 1.00 76.19 274 ALA A CA 1
ATOM 2171 C C . ALA A 1 274 ? 6.447 11.476 -25.500 1.00 76.19 274 ALA A C 1
ATOM 2173 O O . ALA A 1 274 ? 5.253 11.745 -25.586 1.00 76.19 274 ALA A O 1
ATOM 2174 N N . ALA A 1 275 ? 6.878 10.215 -25.586 1.00 71.88 275 ALA A N 1
ATOM 2175 C CA . ALA A 1 275 ? 5.983 9.100 -25.903 1.00 71.88 275 ALA A CA 1
ATOM 2176 C C . ALA A 1 275 ? 5.368 8.404 -24.688 1.00 71.88 275 ALA A C 1
ATOM 2178 O O . ALA A 1 275 ? 4.372 7.690 -24.831 1.00 71.88 275 ALA A O 1
ATOM 2179 N N . PHE A 1 276 ? 5.979 8.564 -23.522 1.00 70.06 276 PHE A N 1
ATOM 2180 C CA . PHE A 1 276 ? 5.554 7.894 -22.304 1.00 70.06 276 PHE A CA 1
ATOM 2181 C C . PHE A 1 276 ? 4.975 8.865 -21.260 1.00 70.06 276 PHE A C 1
ATOM 2183 O O . PHE A 1 276 ? 4.521 8.382 -20.231 1.00 70.06 276 PHE A O 1
ATOM 2190 N N . ASP A 1 277 ? 4.915 10.173 -21.554 1.00 59.53 277 ASP A N 1
ATOM 2191 C CA . ASP A 1 277 ? 4.454 11.234 -20.638 1.00 59.53 277 ASP A CA 1
ATOM 2192 C C . ASP A 1 277 ? 5.265 11.258 -19.331 1.00 59.53 277 ASP A C 1
ATOM 2194 O O . ASP A 1 277 ? 4.753 11.170 -18.219 1.00 59.53 277 ASP A O 1
ATOM 2198 N N . LEU A 1 278 ? 6.592 11.255 -19.483 1.00 56.44 278 LEU A N 1
ATOM 2199 C CA . LEU A 1 278 ? 7.517 10.981 -18.386 1.00 56.44 278 LEU A CA 1
ATOM 2200 C C . LEU A 1 278 ? 8.135 12.263 -17.832 1.00 56.44 278 LEU A C 1
ATOM 2202 O O . LEU A 1 278 ? 9.303 12.559 -18.091 1.00 56.44 278 LEU A O 1
ATOM 2206 N N . GLN A 1 279 ? 7.371 13.012 -17.041 1.00 47.69 279 GLN A N 1
ATOM 2207 C CA . GLN A 1 279 ? 7.969 13.971 -16.103 1.00 47.69 279 GLN A CA 1
ATOM 2208 C C . GLN A 1 279 ? 8.540 13.269 -14.848 1.00 47.69 279 GLN A C 1
ATOM 2210 O O . GLN A 1 279 ? 9.392 13.840 -14.181 1.00 47.69 279 GLN A O 1
ATOM 2215 N N . ALA A 1 280 ? 8.181 11.999 -14.596 1.00 43.81 280 ALA A N 1
ATOM 2216 C CA . ALA A 1 280 ? 8.526 11.245 -13.380 1.00 43.81 280 ALA A CA 1
ATOM 2217 C C . ALA A 1 280 ? 9.648 10.180 -13.520 1.00 43.81 280 ALA A C 1
ATOM 2219 O O . ALA A 1 280 ? 9.913 9.444 -12.575 1.00 43.81 280 ALA A O 1
ATOM 2220 N N . THR A 1 281 ? 10.314 10.025 -14.677 1.00 44.94 281 THR A N 1
ATOM 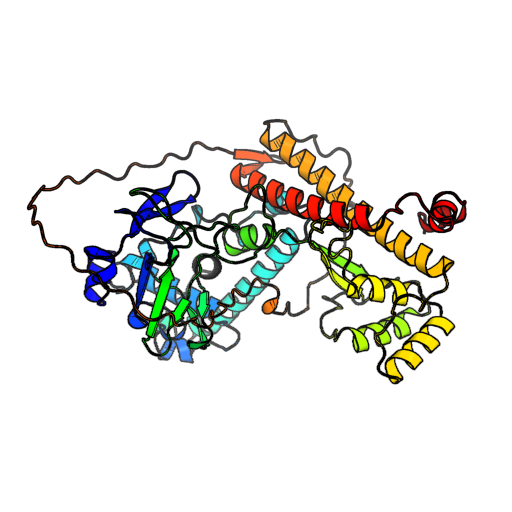2221 C CA . THR A 1 281 ? 11.218 8.865 -14.916 1.00 44.94 281 THR A CA 1
ATOM 2222 C C . THR A 1 281 ? 12.707 9.103 -14.788 1.00 44.94 281 THR A C 1
ATOM 2224 O O . THR A 1 281 ? 13.490 8.238 -15.173 1.00 44.94 281 THR A O 1
ATOM 2227 N N . THR A 1 282 ? 13.138 10.236 -14.256 1.00 45.69 282 THR A N 1
ATOM 2228 C CA . THR A 1 282 ? 14.489 10.257 -13.696 1.00 45.69 282 THR A CA 1
ATOM 2229 C C . THR A 1 282 ? 14.487 9.565 -12.341 1.00 45.69 282 THR A C 1
ATOM 2231 O O . THR A 1 282 ? 15.427 8.844 -12.069 1.00 45.69 282 THR A O 1
ATOM 2234 N N . GLY A 1 283 ? 13.436 9.676 -11.515 1.00 47.34 283 GLY A N 1
ATOM 2235 C CA . GLY A 1 283 ? 13.485 9.143 -10.143 1.00 47.34 283 GLY A CA 1
ATOM 2236 C C . GLY A 1 283 ? 14.714 9.656 -9.379 1.00 47.34 283 GLY A C 1
ATOM 2237 O O . GLY A 1 283 ? 15.316 8.908 -8.620 1.00 47.34 283 GLY A O 1
ATOM 2238 N N . GLY A 1 284 ? 15.153 10.880 -9.691 1.00 49.03 284 GLY A N 1
ATOM 2239 C CA . GLY A 1 284 ? 16.432 11.435 -9.243 1.00 49.03 284 GLY A CA 1
ATOM 2240 C C . GLY A 1 284 ? 17.671 11.005 -10.047 1.00 49.03 284 GLY A C 1
ATOM 2241 O O . GLY A 1 284 ? 18.704 11.647 -9.908 1.00 49.03 284 GLY A O 1
ATOM 2242 N N . ASP A 1 285 ? 17.595 10.001 -10.931 1.00 53.50 285 ASP A N 1
ATOM 2243 C CA . ASP A 1 285 ? 18.723 9.525 -11.744 1.00 53.50 285 ASP A CA 1
ATOM 2244 C C . ASP A 1 285 ? 19.107 10.549 -12.838 1.00 53.50 285 ASP A C 1
ATOM 2246 O O . ASP A 1 285 ? 18.365 10.727 -13.821 1.00 53.50 285 ASP A O 1
ATOM 2250 N N . PRO A 1 286 ? 20.273 11.218 -12.716 1.00 54.84 286 PRO A N 1
ATOM 2251 C CA . PRO A 1 286 ? 20.748 12.172 -13.713 1.00 54.84 286 PRO A CA 1
ATOM 2252 C C . PRO A 1 286 ? 21.076 11.498 -15.053 1.00 54.84 286 PRO A C 1
ATOM 2254 O O . PRO A 1 286 ? 21.109 12.172 -16.089 1.00 54.84 286 PRO A O 1
ATOM 2257 N N . ASP A 1 287 ? 21.281 10.177 -15.060 1.00 59.69 287 ASP A N 1
ATOM 2258 C CA . ASP A 1 287 ? 21.585 9.391 -16.244 1.00 59.69 287 ASP A CA 1
ATOM 2259 C C . ASP A 1 287 ? 20.340 8.900 -17.004 1.00 59.69 287 ASP A C 1
ATOM 2261 O O . ASP A 1 287 ? 20.457 8.539 -18.177 1.00 59.69 287 ASP A O 1
ATOM 2265 N N . GLY A 1 288 ? 19.142 9.002 -16.426 1.00 73.94 288 GLY A N 1
ATOM 2266 C CA . GLY A 1 288 ? 17.862 8.763 -17.097 1.00 73.94 288 GLY A CA 1
ATOM 2267 C C . GLY A 1 288 ? 17.485 7.291 -17.330 1.00 73.94 288 GLY A C 1
ATOM 2268 O O . GLY A 1 288 ? 18.322 6.407 -17.488 1.00 73.94 288 GLY A O 1
ATOM 2269 N N . GLY A 1 289 ? 16.178 7.027 -17.421 1.00 82.31 289 GLY A N 1
ATOM 2270 C CA . GLY A 1 289 ? 15.616 5.688 -17.609 1.00 82.31 289 GLY A CA 1
ATOM 2271 C C . GLY A 1 289 ? 14.092 5.685 -17.511 1.00 82.31 289 GLY A C 1
ATOM 2272 O O . GLY A 1 289 ? 13.455 6.711 -17.769 1.00 82.31 289 GLY A O 1
ATOM 2273 N N . ALA A 1 290 ? 13.506 4.527 -17.198 1.00 84.75 290 ALA A N 1
ATOM 2274 C CA . ALA A 1 290 ? 12.088 4.392 -16.871 1.00 84.75 290 ALA A CA 1
ATOM 2275 C C . ALA A 1 290 ? 11.780 3.157 -16.009 1.00 84.75 290 ALA A C 1
ATOM 2277 O O . ALA A 1 290 ? 12.373 2.088 -16.177 1.00 84.75 290 ALA A O 1
ATOM 2278 N N . TRP A 1 291 ? 10.788 3.302 -15.130 1.00 86.44 291 TRP A N 1
ATOM 2279 C CA . TRP A 1 291 ? 10.185 2.206 -14.374 1.00 86.44 291 TRP A CA 1
ATOM 2280 C C . TRP A 1 291 ? 9.073 1.524 -15.173 1.00 86.44 291 TRP A C 1
ATOM 2282 O O . TRP A 1 291 ? 8.277 2.175 -15.853 1.00 86.44 291 TRP A O 1
ATOM 2292 N N . PHE A 1 292 ? 8.985 0.200 -15.058 1.00 89.56 292 PHE A N 1
ATOM 2293 C CA . PHE A 1 292 ? 7.911 -0.598 -15.645 1.00 89.56 292 PHE A CA 1
ATOM 2294 C C . PHE A 1 292 ? 7.376 -1.602 -14.640 1.00 89.56 292 PHE A C 1
ATOM 2296 O O . PHE A 1 292 ? 8.149 -2.300 -14.002 1.00 89.56 292 PHE A O 1
ATOM 2303 N N . THR A 1 293 ? 6.061 -1.756 -14.555 1.00 91.56 293 THR A N 1
ATOM 2304 C CA . THR A 1 293 ? 5.463 -2.794 -13.711 1.00 91.56 293 THR A CA 1
ATOM 2305 C C . THR A 1 293 ? 5.230 -4.070 -14.510 1.00 91.56 293 THR A C 1
ATOM 2307 O O . THR A 1 293 ? 4.551 -4.063 -15.540 1.00 91.56 293 THR A O 1
ATOM 2310 N N . LEU A 1 294 ? 5.798 -5.173 -14.034 1.00 92.69 294 LEU A N 1
ATOM 2311 C CA . LEU A 1 294 ? 5.563 -6.522 -14.532 1.00 92.69 294 LEU A CA 1
ATOM 2312 C C . LEU A 1 294 ? 4.477 -7.201 -13.698 1.00 92.69 294 LEU A C 1
ATOM 2314 O O . LEU A 1 294 ? 4.444 -7.051 -12.478 1.00 92.69 294 LEU A O 1
ATOM 2318 N N . LYS A 1 295 ? 3.628 -7.983 -14.363 1.00 91.25 295 LYS A N 1
ATOM 2319 C CA . LYS A 1 295 ? 2.635 -8.867 -13.743 1.00 91.25 295 LYS A CA 1
ATOM 2320 C C . LYS A 1 295 ? 2.821 -10.281 -14.277 1.00 91.25 295 LYS A C 1
ATOM 2322 O O . LYS A 1 295 ? 3.330 -10.467 -15.386 1.00 91.25 295 LYS A O 1
ATOM 2327 N N . GLU A 1 296 ? 2.417 -11.276 -13.497 1.00 87.44 296 GLU A N 1
ATOM 2328 C CA . GLU A 1 296 ? 2.466 -12.664 -13.944 1.00 87.44 296 GLU A CA 1
ATOM 2329 C C . GLU A 1 296 ? 1.550 -12.880 -15.158 1.00 87.44 296 GLU A C 1
ATOM 2331 O O . GLU A 1 296 ? 0.399 -12.443 -15.199 1.00 87.44 296 GLU A O 1
ATOM 2336 N N . SER A 1 297 ? 2.059 -13.575 -16.175 1.00 73.38 297 SER A N 1
ATOM 2337 C CA . SER A 1 297 ? 1.287 -13.868 -17.373 1.00 73.38 297 SER A CA 1
ATOM 2338 C C . SER A 1 297 ? 0.516 -15.174 -17.191 1.00 73.38 297 SER A C 1
ATOM 2340 O O . SER A 1 297 ? 1.083 -16.258 -17.320 1.00 73.38 297 SER A O 1
ATOM 2342 N N . LYS A 1 298 ? -0.799 -15.093 -16.952 1.00 65.19 298 LYS A N 1
ATOM 2343 C CA . LYS A 1 298 ? -1.671 -16.278 -16.979 1.00 65.19 298 LYS A CA 1
ATOM 2344 C C . LYS A 1 298 ? -1.724 -16.805 -18.418 1.00 65.19 298 LYS A C 1
ATOM 2346 O O . LYS A 1 298 ? -2.216 -16.131 -19.325 1.00 65.19 298 LYS A O 1
ATOM 2351 N N . SER A 1 299 ? -1.172 -17.992 -18.668 1.00 53.00 299 SER A N 1
ATOM 2352 C CA . SER A 1 299 ? -1.229 -18.621 -19.988 1.00 53.00 299 SER A CA 1
ATOM 2353 C C . SER A 1 299 ? -2.680 -18.972 -20.332 1.00 53.00 299 SER A C 1
ATOM 2355 O O . SER A 1 299 ? -3.205 -19.970 -19.848 1.00 53.00 299 SER A O 1
ATOM 2357 N N . GLY A 1 300 ? -3.338 -18.166 -21.167 1.00 47.34 300 GLY A N 1
ATOM 2358 C CA . GLY A 1 300 ? -4.634 -18.536 -21.741 1.00 47.34 300 GLY A CA 1
ATOM 2359 C C . GLY A 1 300 ? -4.515 -19.750 -22.674 1.00 47.34 300 GLY A C 1
ATOM 2360 O O . GLY A 1 300 ? -3.422 -20.073 -23.144 1.00 47.34 300 GLY A O 1
ATOM 2361 N N . ALA A 1 301 ? -5.648 -20.376 -23.011 1.00 40.94 301 ALA A N 1
ATOM 2362 C CA . ALA A 1 301 ? -5.755 -21.549 -23.895 1.00 40.94 301 ALA A CA 1
ATOM 2363 C C . ALA A 1 301 ? -5.126 -21.375 -25.304 1.00 40.94 301 ALA A C 1
ATOM 2365 O O . ALA A 1 301 ? -4.962 -22.348 -26.032 1.00 40.94 301 ALA A O 1
ATOM 2366 N N . ALA A 1 302 ? -4.719 -20.155 -25.677 1.00 43.75 302 ALA A N 1
ATOM 2367 C CA . ALA A 1 302 ? -3.981 -19.832 -26.904 1.00 43.75 302 ALA A CA 1
ATOM 2368 C C . ALA A 1 302 ? -2.463 -19.594 -26.693 1.00 43.75 302 ALA A C 1
ATOM 2370 O O . ALA A 1 302 ? -1.772 -19.096 -27.582 1.00 43.75 302 ALA A O 1
ATOM 2371 N N . GLY A 1 303 ? -1.912 -19.922 -25.520 1.00 46.12 303 GLY A N 1
ATOM 2372 C CA . GLY A 1 303 ? -0.466 -19.967 -25.275 1.00 46.12 303 GLY A CA 1
ATOM 2373 C C . GLY A 1 303 ? 0.259 -18.617 -25.216 1.00 46.12 303 GLY A C 1
ATOM 2374 O O . GLY A 1 303 ? 1.494 -18.609 -25.206 1.00 46.12 303 GLY A O 1
ATOM 2375 N N . ARG A 1 304 ? -0.463 -17.490 -25.164 1.00 49.38 304 ARG A N 1
ATOM 2376 C CA . ARG A 1 304 ? 0.082 -16.155 -24.872 1.00 49.38 304 ARG A CA 1
ATOM 2377 C C . ARG A 1 304 ? -0.831 -15.460 -23.865 1.00 49.38 304 ARG A C 1
ATOM 2379 O O . ARG A 1 304 ? -1.904 -15.003 -24.240 1.00 49.38 304 ARG A O 1
ATOM 2386 N N . GLY A 1 305 ? -0.421 -15.410 -22.600 1.00 51.47 305 GLY A N 1
ATOM 2387 C CA . GLY A 1 305 ? -0.938 -14.384 -21.694 1.00 51.47 305 GLY A CA 1
ATOM 2388 C C . GLY A 1 305 ? -0.376 -13.006 -22.075 1.00 51.47 305 GLY A C 1
ATOM 2389 O O . GLY A 1 305 ? 0.363 -12.885 -23.059 1.00 51.47 305 GLY A O 1
ATOM 2390 N N . GLU A 1 306 ? -0.703 -11.966 -21.306 1.00 56.66 306 GLU A N 1
ATOM 2391 C CA . GLU A 1 306 ? -0.362 -10.569 -21.640 1.00 56.66 306 GLU A CA 1
ATOM 2392 C C . GLU A 1 306 ? 1.149 -10.258 -21.749 1.00 56.66 306 GLU A C 1
ATOM 2394 O O . GLU A 1 306 ? 1.513 -9.239 -22.335 1.00 56.66 306 GLU A O 1
ATOM 2399 N N . GLY A 1 307 ? 2.031 -11.175 -21.327 1.00 73.81 307 GLY A N 1
ATOM 2400 C CA . GLY A 1 307 ? 3.471 -11.124 -21.584 1.00 73.81 307 GLY A CA 1
ATOM 2401 C C . GLY A 1 307 ? 4.176 -9.889 -21.020 1.00 73.81 307 GLY A C 1
ATOM 2402 O O . GLY A 1 307 ? 3.722 -9.265 -20.068 1.00 73.81 307 GLY A O 1
ATOM 2403 N N . ILE A 1 308 ? 5.310 -9.530 -21.624 1.00 86.88 308 ILE A N 1
ATOM 2404 C CA . ILE A 1 308 ? 6.043 -8.301 -21.296 1.00 86.88 308 ILE A CA 1
ATOM 2405 C C . ILE A 1 308 ? 5.222 -7.074 -21.727 1.00 86.88 308 ILE A C 1
ATOM 2407 O O . ILE A 1 308 ? 4.797 -7.030 -22.892 1.00 86.88 308 ILE A O 1
ATOM 2411 N N . PRO A 1 309 ? 5.070 -6.033 -20.880 1.00 88.69 309 PRO A N 1
ATOM 2412 C CA . PRO A 1 309 ? 4.336 -4.824 -21.235 1.00 88.69 309 PRO A CA 1
ATOM 2413 C C . PRO A 1 309 ? 4.785 -4.237 -22.577 1.00 88.69 309 PRO A C 1
ATOM 2415 O O . PRO A 1 309 ? 5.976 -4.049 -22.834 1.00 88.69 309 PRO A O 1
ATOM 2418 N N . ARG A 1 310 ? 3.831 -3.878 -23.447 1.00 86.12 310 ARG A N 1
ATOM 2419 C CA . ARG A 1 310 ? 4.150 -3.277 -24.762 1.00 86.12 310 ARG A CA 1
ATOM 2420 C C . ARG A 1 310 ? 4.989 -2.006 -24.632 1.00 86.12 310 ARG A C 1
ATOM 2422 O O . ARG A 1 310 ? 5.811 -1.736 -25.501 1.00 86.12 310 ARG A O 1
ATOM 2429 N N . ARG A 1 311 ? 4.769 -1.252 -23.550 1.00 88.00 311 ARG A N 1
ATOM 2430 C CA . ARG A 1 311 ? 5.536 -0.060 -23.182 1.00 88.00 311 ARG A CA 1
ATOM 2431 C C . ARG A 1 311 ? 7.011 -0.393 -22.928 1.00 88.00 311 ARG A C 1
ATOM 2433 O O . ARG A 1 311 ? 7.865 0.234 -23.540 1.00 88.00 311 ARG A O 1
ATOM 2440 N N . LEU A 1 312 ? 7.296 -1.438 -22.150 1.00 90.31 312 LEU A N 1
ATOM 2441 C CA . LEU A 1 312 ? 8.658 -1.926 -21.906 1.00 90.31 312 LEU A CA 1
ATOM 2442 C C . LEU A 1 312 ? 9.335 -2.408 -23.200 1.00 90.31 312 LEU A C 1
ATOM 2444 O O . LEU A 1 312 ? 10.478 -2.061 -23.475 1.00 90.31 312 LEU A O 1
ATOM 2448 N N . GLN A 1 313 ? 8.611 -3.127 -24.062 1.00 88.88 313 GLN A N 1
ATOM 2449 C CA . GLN A 1 313 ? 9.155 -3.530 -25.366 1.00 88.88 313 GLN A CA 1
ATOM 2450 C C . GLN A 1 313 ? 9.484 -2.324 -26.258 1.00 88.88 313 GLN A C 1
ATOM 2452 O O . GLN A 1 313 ? 10.510 -2.311 -26.929 1.00 88.88 313 GLN A O 1
ATOM 2457 N N . ALA A 1 314 ? 8.606 -1.318 -26.297 1.00 90.31 314 ALA A N 1
ATOM 2458 C CA . ALA A 1 314 ? 8.833 -0.097 -27.065 1.00 90.31 314 ALA A CA 1
ATOM 2459 C C . ALA A 1 314 ? 10.036 0.690 -26.524 1.00 90.31 314 ALA A C 1
ATOM 2461 O O . ALA A 1 314 ? 10.867 1.123 -27.317 1.00 90.31 314 ALA A O 1
ATOM 2462 N N . PHE A 1 315 ? 10.170 0.800 -25.198 1.00 91.94 315 PHE A N 1
ATOM 2463 C CA . PHE A 1 315 ? 11.342 1.390 -24.553 1.00 91.94 315 PHE A CA 1
ATOM 2464 C C . PHE A 1 315 ? 12.622 0.685 -24.998 1.00 91.94 315 PHE A C 1
ATOM 2466 O O . PHE A 1 315 ? 13.520 1.323 -25.543 1.00 91.94 315 PHE A O 1
ATOM 2473 N N . GLN A 1 316 ? 12.663 -0.644 -24.875 1.00 92.25 316 GLN A N 1
ATOM 2474 C CA . GLN A 1 316 ? 13.839 -1.425 -25.242 1.00 92.25 316 GLN A CA 1
ATOM 2475 C C . GLN A 1 316 ? 14.210 -1.260 -26.723 1.00 92.25 316 GLN A C 1
ATOM 2477 O O . GLN A 1 316 ? 15.386 -1.159 -27.062 1.00 92.25 316 GLN A O 1
ATOM 2482 N N . ARG A 1 317 ? 13.219 -1.156 -27.619 1.00 93.12 317 ARG A N 1
ATOM 2483 C CA . ARG A 1 317 ? 13.478 -0.890 -29.041 1.00 93.12 317 ARG A CA 1
ATOM 2484 C C . ARG A 1 317 ? 14.107 0.478 -29.282 1.00 93.12 317 ARG A C 1
ATOM 2486 O O . ARG A 1 317 ? 15.014 0.574 -30.100 1.00 93.12 317 ARG A O 1
ATOM 2493 N N . VAL A 1 318 ? 13.652 1.523 -28.588 1.00 92.56 318 VAL A N 1
ATOM 2494 C CA . VAL A 1 318 ? 14.269 2.858 -28.683 1.00 92.56 318 VAL A CA 1
ATOM 2495 C C . VAL A 1 318 ? 15.702 2.818 -28.158 1.00 92.56 318 VAL A C 1
ATOM 2497 O O . VAL A 1 318 ? 16.598 3.364 -28.799 1.00 92.56 318 VAL A O 1
ATOM 2500 N N . VAL A 1 319 ? 15.938 2.117 -27.045 1.00 92.12 319 VAL A N 1
ATOM 2501 C CA . VAL A 1 319 ? 17.281 1.929 -26.477 1.00 92.12 319 VAL A CA 1
ATOM 2502 C C . VAL A 1 319 ? 18.216 1.222 -27.458 1.00 92.12 319 VAL A C 1
ATOM 2504 O O . VAL A 1 319 ? 19.369 1.622 -27.587 1.00 92.12 319 VAL A O 1
ATOM 2507 N N . SER A 1 320 ? 17.736 0.243 -28.223 1.00 92.44 320 SER A N 1
ATOM 2508 C CA . SER A 1 320 ? 18.559 -0.486 -29.200 1.00 92.44 320 SER A CA 1
ATOM 2509 C C . SER A 1 320 ? 18.634 0.156 -30.593 1.00 92.44 320 SER A C 1
ATOM 2511 O O . SER A 1 320 ? 19.388 -0.323 -31.441 1.00 92.44 320 SER A O 1
ATOM 2513 N N . ALA A 1 321 ? 17.884 1.230 -30.853 1.00 94.25 321 ALA A N 1
ATOM 2514 C CA . ALA A 1 321 ? 17.777 1.823 -32.183 1.00 94.25 321 ALA A CA 1
ATOM 2515 C C . ALA A 1 321 ? 19.046 2.567 -32.625 1.00 94.25 321 ALA A C 1
ATOM 2517 O O . ALA A 1 321 ? 19.720 3.247 -31.841 1.00 94.25 321 ALA A O 1
ATOM 2518 N N . THR A 1 322 ? 19.326 2.493 -33.925 1.00 94.56 322 THR A N 1
ATOM 2519 C CA . THR A 1 322 ? 20.272 3.376 -34.619 1.00 94.56 322 THR A CA 1
ATOM 2520 C C . THR A 1 322 ? 19.648 4.741 -34.921 1.00 94.56 322 THR A C 1
ATOM 2522 O O . THR A 1 322 ? 18.429 4.896 -34.897 1.00 94.56 322 THR A O 1
ATOM 2525 N N . SER A 1 323 ? 20.464 5.734 -35.297 1.00 94.88 323 SER A N 1
ATOM 2526 C CA . SER A 1 323 ? 19.949 7.057 -35.691 1.00 94.88 323 SER A CA 1
ATOM 2527 C C . SER A 1 323 ? 18.913 6.979 -36.821 1.00 94.88 323 SER A C 1
ATOM 2529 O O . SER A 1 323 ? 17.897 7.661 -36.756 1.00 94.88 323 SER A O 1
ATOM 2531 N N . ALA A 1 324 ? 19.133 6.125 -37.828 1.00 94.25 324 ALA A N 1
ATOM 2532 C CA . ALA A 1 324 ? 18.213 5.987 -38.958 1.00 94.25 324 ALA A CA 1
ATOM 2533 C C . ALA A 1 324 ? 16.890 5.307 -38.563 1.00 94.25 324 ALA A C 1
ATOM 2535 O O . ALA A 1 324 ? 15.832 5.649 -39.088 1.00 94.25 324 ALA A O 1
ATOM 2536 N N . GLU A 1 325 ? 16.927 4.347 -37.635 1.00 95.12 325 GLU A N 1
ATOM 2537 C CA . GLU A 1 325 ? 15.713 3.728 -37.086 1.00 95.12 325 GLU A CA 1
ATOM 2538 C C . GLU A 1 325 ? 14.941 4.724 -36.206 1.00 95.12 325 GLU A C 1
ATOM 2540 O O . GLU A 1 325 ? 13.716 4.786 -36.298 1.00 95.12 325 GLU A O 1
ATOM 2545 N N . LEU A 1 326 ? 15.635 5.575 -35.438 1.00 94.31 326 LEU A N 1
ATOM 2546 C CA . LEU A 1 326 ? 15.009 6.676 -34.695 1.00 94.31 326 LEU A CA 1
ATOM 2547 C C . LEU A 1 326 ? 14.301 7.664 -35.634 1.00 94.31 326 LEU A C 1
ATOM 2549 O O . LEU A 1 326 ? 13.149 8.011 -35.378 1.00 94.31 326 LEU A O 1
ATOM 2553 N N . ASP A 1 327 ? 14.921 8.041 -36.762 1.00 93.56 327 ASP A N 1
ATOM 2554 C CA . ASP A 1 327 ? 14.286 8.904 -37.773 1.00 93.56 327 ASP A CA 1
ATOM 2555 C C . ASP A 1 327 ? 12.965 8.295 -38.282 1.00 93.56 327 ASP A C 1
ATOM 2557 O O . ASP A 1 327 ? 11.943 8.977 -38.418 1.00 93.56 327 ASP A O 1
ATOM 2561 N N . GLN A 1 328 ? 12.961 6.982 -38.540 1.00 91.56 328 GLN A N 1
ATOM 2562 C CA . GLN A 1 328 ? 11.772 6.260 -38.996 1.00 91.56 328 GLN A CA 1
ATOM 2563 C C . GLN A 1 328 ? 10.686 6.198 -37.918 1.00 91.56 328 GLN A C 1
ATOM 2565 O O . GLN A 1 328 ? 9.503 6.385 -38.234 1.00 91.56 328 GLN A O 1
ATOM 2570 N N . MET A 1 329 ? 11.071 5.952 -36.662 1.00 92.81 329 MET A N 1
ATOM 2571 C CA . MET A 1 329 ? 10.164 5.939 -35.515 1.00 92.81 329 MET A CA 1
ATOM 2572 C C . MET A 1 329 ? 9.517 7.311 -35.310 1.00 92.81 329 MET A C 1
ATOM 2574 O O . MET A 1 329 ? 8.293 7.396 -35.240 1.00 92.81 329 MET A O 1
ATOM 2578 N N . GLU A 1 330 ? 10.301 8.388 -35.302 1.00 91.06 330 GLU A N 1
ATOM 2579 C CA . GLU A 1 330 ? 9.807 9.763 -35.177 1.00 91.06 330 GLU A CA 1
ATOM 2580 C C . GLU A 1 330 ? 8.854 10.133 -36.316 1.00 91.06 330 GLU A C 1
ATOM 2582 O O . GLU A 1 330 ? 7.765 10.662 -36.082 1.00 91.06 330 GLU A O 1
ATOM 2587 N N . ALA A 1 331 ? 9.221 9.815 -37.561 1.00 90.00 331 ALA A N 1
ATOM 2588 C CA . ALA A 1 331 ? 8.360 10.056 -38.712 1.00 90.00 331 ALA A CA 1
ATOM 2589 C C . ALA A 1 331 ? 7.047 9.260 -38.624 1.00 90.00 331 ALA A C 1
ATOM 2591 O O . ALA A 1 331 ? 5.999 9.735 -39.063 1.00 90.00 331 ALA A O 1
ATOM 2592 N N . ALA A 1 332 ? 7.076 8.044 -38.069 1.00 87.12 332 ALA A N 1
ATOM 2593 C CA . ALA A 1 332 ? 5.875 7.255 -37.821 1.00 87.12 332 ALA A CA 1
ATOM 2594 C C . ALA A 1 332 ? 4.994 7.883 -36.733 1.00 87.12 332 ALA A C 1
ATOM 2596 O O . ALA A 1 332 ? 3.786 8.001 -36.950 1.00 87.12 332 ALA A O 1
ATOM 2597 N N . THR A 1 333 ? 5.585 8.340 -35.630 1.00 87.38 333 THR A N 1
ATOM 2598 C CA . THR A 1 333 ? 4.876 9.024 -34.541 1.00 87.38 333 THR A CA 1
ATOM 2599 C C . THR A 1 333 ? 4.229 10.322 -35.018 1.00 87.38 333 THR A C 1
ATOM 2601 O O . THR A 1 333 ? 3.051 10.548 -34.753 1.00 87.38 333 THR A O 1
ATOM 2604 N N . LYS A 1 334 ? 4.923 11.118 -35.844 1.00 87.81 334 LYS A N 1
ATOM 2605 C CA . LYS A 1 334 ? 4.363 12.324 -36.491 1.00 87.81 334 LYS A CA 1
ATOM 2606 C C . LYS A 1 334 ? 3.158 12.029 -37.395 1.00 87.81 334 LYS A C 1
ATOM 2608 O O . LYS A 1 334 ? 2.334 12.905 -37.623 1.00 87.81 334 LYS A O 1
ATOM 2613 N N . ARG A 1 335 ? 3.029 10.794 -37.894 1.00 89.25 335 ARG A N 1
ATOM 2614 C CA . ARG A 1 335 ? 1.861 10.306 -38.655 1.00 89.25 335 ARG A CA 1
ATOM 2615 C C . ARG A 1 335 ? 0.782 9.665 -37.767 1.00 89.25 335 ARG A C 1
ATOM 2617 O O . ARG A 1 335 ? -0.090 8.976 -38.288 1.00 89.25 335 ARG A O 1
ATOM 2624 N N . GLY A 1 336 ? 0.862 9.823 -36.446 1.00 84.75 336 GLY A N 1
ATOM 2625 C CA . GLY A 1 336 ? -0.095 9.272 -35.483 1.00 84.75 336 GLY A CA 1
ATOM 2626 C C . GLY A 1 336 ? 0.092 7.785 -35.163 1.00 84.75 336 GLY A C 1
ATOM 2627 O O . GLY A 1 336 ? -0.786 7.176 -34.553 1.00 84.75 336 GLY A O 1
ATOM 2628 N N . LYS A 1 337 ? 1.206 7.156 -35.570 1.00 85.56 337 LYS A N 1
ATOM 2629 C CA . LYS A 1 337 ? 1.505 5.768 -35.174 1.00 85.56 337 LYS A CA 1
ATOM 2630 C C . LYS A 1 337 ? 2.098 5.726 -33.763 1.00 85.56 337 LYS A C 1
ATOM 2632 O O . LYS A 1 337 ? 2.724 6.675 -33.310 1.00 85.56 337 LYS A O 1
ATOM 2637 N N . ARG A 1 338 ? 1.941 4.591 -33.076 1.00 85.06 338 ARG A N 1
ATOM 2638 C CA . ARG A 1 338 ? 2.585 4.357 -31.772 1.00 85.06 338 ARG A CA 1
ATOM 2639 C C . ARG A 1 338 ? 4.109 4.291 -31.930 1.00 85.06 338 ARG A C 1
ATOM 2641 O O . ARG A 1 338 ? 4.589 3.637 -32.861 1.00 85.06 338 ARG A O 1
ATOM 2648 N N . LEU A 1 339 ? 4.841 4.903 -30.997 1.00 84.94 339 LEU A N 1
ATOM 2649 C CA . LEU A 1 339 ? 6.303 4.860 -30.967 1.00 84.94 339 LEU A CA 1
ATOM 2650 C C . LEU A 1 339 ? 6.812 3.411 -30.890 1.00 84.94 339 LEU A C 1
ATOM 2652 O O . LEU A 1 339 ? 6.236 2.585 -30.179 1.00 84.94 339 LEU A O 1
ATOM 2656 N N . ALA A 1 340 ? 7.895 3.119 -31.621 1.00 86.81 340 ALA A N 1
ATOM 2657 C CA . ALA A 1 340 ? 8.645 1.861 -31.548 1.00 86.81 340 ALA A CA 1
ATOM 2658 C C . ALA A 1 340 ? 7.758 0.597 -31.595 1.00 86.81 340 ALA A C 1
ATOM 2660 O O . ALA A 1 340 ? 7.905 -0.360 -30.827 1.00 86.81 340 ALA A O 1
ATOM 2661 N N . SER A 1 341 ? 6.790 0.596 -32.517 1.00 85.12 341 SER A N 1
ATOM 2662 C CA . SER A 1 341 ? 5.964 -0.580 -32.801 1.00 85.12 341 SER A CA 1
ATOM 2663 C C . SER A 1 341 ? 6.800 -1.739 -33.365 1.00 85.12 341 SER A C 1
ATOM 2665 O O . SER A 1 341 ? 7.903 -1.530 -33.871 1.00 85.12 341 SER A O 1
ATOM 2667 N N . ARG A 1 342 ? 6.283 -2.970 -33.306 1.00 81.56 342 ARG A N 1
ATOM 2668 C CA . ARG A 1 342 ? 6.969 -4.146 -33.867 1.00 81.56 342 ARG A CA 1
ATOM 2669 C C . ARG A 1 342 ? 7.313 -3.923 -35.347 1.00 81.56 342 ARG A C 1
ATOM 2671 O O . ARG A 1 342 ? 6.452 -3.497 -36.111 1.00 81.56 342 ARG A O 1
ATOM 2678 N N . GLY A 1 343 ? 8.550 -4.241 -35.730 1.00 82.31 343 GLY A N 1
ATOM 2679 C CA . GLY A 1 343 ? 9.072 -3.994 -37.082 1.00 82.31 343 GLY A CA 1
ATOM 2680 C C . GLY A 1 343 ? 9.668 -2.597 -37.284 1.00 82.31 343 GLY A C 1
ATOM 2681 O O . GLY A 1 343 ? 9.956 -2.226 -38.415 1.00 82.31 343 GLY A O 1
ATOM 2682 N N . SER A 1 344 ? 9.842 -1.821 -36.208 1.00 86.81 344 SER A N 1
ATOM 2683 C CA . SER A 1 344 ? 10.591 -0.553 -36.230 1.00 86.81 344 SER A CA 1
ATOM 2684 C C . SER A 1 344 ? 12.111 -0.734 -36.211 1.00 86.81 344 SER A C 1
ATOM 2686 O O . SER A 1 344 ? 12.830 0.218 -36.497 1.00 86.81 344 SER A O 1
ATOM 2688 N N . LEU A 1 345 ? 12.582 -1.941 -35.894 1.00 89.12 345 LEU A N 1
ATOM 2689 C CA . LEU A 1 345 ? 13.981 -2.346 -35.954 1.00 89.12 345 LEU A CA 1
ATOM 2690 C C . LEU A 1 345 ? 14.192 -3.401 -37.041 1.00 89.12 345 LEU A C 1
ATOM 2692 O O . LEU A 1 345 ? 13.264 -4.131 -37.411 1.00 89.12 345 LEU A O 1
ATOM 2696 N N . THR A 1 346 ? 15.438 -3.526 -37.500 1.00 89.62 346 THR A N 1
ATOM 2697 C CA . THR A 1 346 ? 15.882 -4.725 -38.232 1.00 89.62 346 THR A CA 1
ATOM 2698 C C . THR A 1 346 ? 15.705 -5.994 -37.385 1.00 89.62 346 THR A C 1
ATOM 2700 O O . THR A 1 346 ? 15.658 -5.932 -36.157 1.00 89.62 346 THR A O 1
ATOM 2703 N N . ALA A 1 347 ? 15.611 -7.164 -38.027 1.00 86.56 347 ALA A N 1
ATOM 2704 C CA . ALA A 1 347 ? 15.411 -8.433 -37.317 1.00 86.56 347 ALA A CA 1
ATOM 2705 C C . ALA A 1 347 ? 16.525 -8.720 -36.293 1.00 86.56 347 ALA A C 1
ATOM 2707 O O . ALA A 1 347 ? 16.226 -9.113 -35.167 1.00 86.56 347 ALA A O 1
ATOM 2708 N N . ASP A 1 348 ? 17.782 -8.457 -36.663 1.00 87.00 348 ASP A N 1
ATOM 2709 C CA . ASP A 1 348 ? 18.938 -8.639 -35.781 1.00 87.00 348 ASP A CA 1
ATOM 2710 C C . ASP A 1 348 ? 18.877 -7.689 -34.577 1.00 87.00 348 ASP A C 1
ATOM 2712 O O . ASP A 1 348 ? 19.067 -8.118 -33.442 1.00 87.00 348 ASP A O 1
ATOM 2716 N N . ARG A 1 349 ? 18.520 -6.414 -34.791 1.00 87.56 349 ARG A N 1
ATOM 2717 C CA . ARG A 1 349 ? 18.379 -5.433 -33.702 1.00 87.56 349 ARG A CA 1
ATOM 2718 C C . ARG A 1 349 ? 17.196 -5.719 -32.786 1.00 87.56 349 ARG A C 1
ATOM 2720 O O . ARG A 1 349 ? 17.312 -5.523 -31.582 1.00 87.56 349 ARG A O 1
ATOM 2727 N N . GLU A 1 350 ? 16.070 -6.195 -33.316 1.00 88.94 350 GLU A N 1
ATOM 2728 C CA . GLU A 1 350 ? 14.945 -6.641 -32.482 1.00 88.94 350 GLU A CA 1
ATOM 2729 C C . GLU A 1 350 ? 15.371 -7.827 -31.601 1.00 88.94 350 GLU A C 1
ATOM 2731 O O . GLU A 1 350 ? 15.008 -7.882 -30.427 1.00 88.94 350 GLU A O 1
ATOM 2736 N N . ALA A 1 351 ? 16.167 -8.756 -32.137 1.00 86.94 351 ALA A N 1
ATOM 2737 C CA . ALA A 1 351 ? 16.682 -9.879 -31.364 1.00 86.94 351 ALA A CA 1
ATOM 2738 C C . ALA A 1 351 ? 17.681 -9.427 -30.282 1.00 86.94 351 ALA A C 1
ATOM 2740 O O . ALA A 1 351 ? 17.555 -9.852 -29.136 1.00 86.94 351 ALA A O 1
ATOM 2741 N N . GLU A 1 352 ? 18.605 -8.516 -30.600 1.00 87.81 352 GLU A N 1
ATOM 2742 C CA . GLU A 1 352 ? 19.517 -7.907 -29.620 1.00 87.81 352 GLU A CA 1
ATOM 2743 C C . GLU A 1 352 ? 18.762 -7.142 -28.520 1.00 87.81 352 GLU A C 1
ATOM 2745 O O . GLU A 1 352 ? 19.074 -7.290 -27.339 1.00 87.81 352 GLU A O 1
ATOM 2750 N N . ALA A 1 353 ? 17.730 -6.375 -28.885 1.00 90.12 353 ALA A N 1
ATOM 2751 C CA . ALA A 1 353 ? 16.876 -5.651 -27.947 1.00 90.12 353 ALA A CA 1
ATOM 2752 C C . ALA A 1 353 ? 16.219 -6.603 -26.937 1.00 90.12 353 ALA A C 1
ATOM 2754 O O . ALA A 1 353 ? 16.293 -6.383 -25.727 1.00 90.12 353 ALA A O 1
ATOM 2755 N N . LEU A 1 354 ? 15.606 -7.681 -27.429 1.00 89.62 354 LEU A N 1
ATOM 2756 C CA . LEU A 1 354 ? 14.956 -8.688 -26.591 1.00 89.62 354 LEU A CA 1
ATOM 2757 C C . LEU A 1 354 ? 15.960 -9.483 -25.747 1.00 89.62 354 LEU A C 1
ATOM 2759 O O . LEU A 1 354 ? 15.643 -9.808 -24.606 1.00 89.62 354 LEU A O 1
ATOM 2763 N N . LEU A 1 355 ? 17.156 -9.771 -26.271 1.00 89.88 355 LEU A N 1
ATOM 2764 C CA . LEU A 1 355 ? 18.215 -10.453 -25.524 1.00 89.88 355 LEU A CA 1
ATOM 2765 C C . LEU A 1 355 ? 18.736 -9.590 -24.369 1.00 89.88 355 LEU A C 1
ATOM 2767 O O . LEU A 1 355 ? 18.871 -10.087 -23.257 1.00 89.88 355 LEU A O 1
ATOM 2771 N N . ALA A 1 356 ? 18.969 -8.297 -24.601 1.00 90.69 356 ALA A N 1
ATOM 2772 C CA . ALA A 1 356 ? 19.380 -7.373 -23.545 1.00 90.69 356 ALA A CA 1
ATOM 2773 C C . ALA A 1 356 ? 18.316 -7.254 -22.439 1.00 90.69 356 ALA A C 1
ATOM 2775 O O . ALA A 1 356 ? 18.649 -7.229 -21.255 1.00 90.69 356 ALA A O 1
ATOM 2776 N N . LEU A 1 357 ? 17.030 -7.250 -22.812 1.00 91.94 357 LEU A N 1
ATOM 2777 C CA . LEU A 1 357 ? 15.939 -7.295 -21.840 1.00 91.94 357 LEU A CA 1
ATOM 2778 C C . LEU A 1 357 ? 15.905 -8.625 -21.072 1.00 91.94 357 LEU A C 1
ATOM 2780 O O . LEU A 1 357 ? 15.709 -8.616 -19.860 1.00 91.94 357 LEU A O 1
ATOM 2784 N N . LEU A 1 358 ? 16.106 -9.755 -21.758 1.00 93.19 358 LEU A N 1
ATOM 2785 C CA . LEU A 1 358 ? 16.149 -11.083 -21.141 1.00 93.19 358 LEU A CA 1
ATOM 2786 C C . LEU A 1 358 ? 17.258 -11.170 -20.089 1.00 93.19 358 LEU A C 1
ATOM 2788 O O . LEU A 1 358 ? 16.958 -11.519 -18.954 1.00 93.19 358 LEU A O 1
ATOM 2792 N N . VAL A 1 359 ? 18.492 -10.797 -20.441 1.00 92.69 359 VAL A N 1
ATOM 2793 C CA . VAL A 1 359 ? 19.651 -10.845 -19.531 1.00 92.69 359 VAL A CA 1
ATOM 2794 C C . VAL A 1 359 ? 19.393 -10.021 -18.270 1.00 92.69 359 VAL A C 1
ATOM 2796 O O . VAL A 1 359 ? 19.624 -10.496 -17.163 1.00 92.69 359 VAL A O 1
ATOM 2799 N N . ARG A 1 360 ? 18.845 -8.810 -18.420 1.00 93.44 360 ARG A N 1
ATOM 2800 C CA . ARG A 1 360 ? 18.530 -7.947 -17.275 1.00 93.44 360 ARG A CA 1
ATOM 2801 C C . ARG A 1 360 ? 17.465 -8.557 -16.361 1.00 93.44 360 ARG A C 1
ATOM 2803 O O . ARG A 1 360 ? 17.605 -8.514 -15.145 1.00 93.44 360 ARG A O 1
ATOM 2810 N N . LEU A 1 361 ? 16.394 -9.113 -16.928 1.00 94.19 361 LEU A N 1
ATOM 2811 C CA . LEU A 1 361 ? 15.337 -9.738 -16.128 1.00 94.19 361 LEU A CA 1
ATOM 2812 C C . LEU A 1 361 ? 15.786 -11.063 -15.495 1.00 94.19 361 LEU A C 1
ATOM 2814 O O . LEU A 1 361 ? 15.284 -11.407 -14.427 1.00 94.19 361 LEU A O 1
ATOM 2818 N N . GLU A 1 362 ? 16.714 -11.790 -16.122 1.00 94.94 362 GLU A N 1
ATOM 2819 C CA . GLU A 1 362 ? 17.339 -12.987 -15.548 1.00 94.94 362 GLU A CA 1
ATOM 2820 C C . GLU A 1 362 ? 18.194 -12.645 -14.322 1.00 94.94 362 GLU A C 1
ATOM 2822 O O . GLU A 1 362 ? 18.016 -13.285 -13.291 1.00 94.94 362 GLU A O 1
ATOM 2827 N N . ASP A 1 363 ? 19.009 -11.590 -14.378 1.00 95.00 363 ASP A N 1
ATOM 2828 C CA . ASP A 1 363 ? 19.807 -11.117 -13.233 1.00 95.00 363 ASP A CA 1
ATOM 2829 C C . ASP A 1 363 ? 18.929 -10.723 -12.025 1.00 95.00 363 ASP A C 1
ATOM 2831 O O . ASP A 1 363 ? 19.140 -11.167 -10.889 1.00 95.00 363 ASP A O 1
ATOM 2835 N N . MET A 1 364 ? 17.851 -9.972 -12.282 1.00 95.38 364 MET A N 1
ATOM 2836 C CA . MET A 1 364 ? 16.866 -9.621 -11.252 1.00 95.38 364 MET A CA 1
ATOM 2837 C C . MET A 1 364 ? 16.167 -10.865 -10.680 1.00 95.38 364 MET A C 1
ATOM 2839 O O . MET A 1 364 ? 15.932 -10.949 -9.472 1.00 95.38 364 MET A O 1
ATOM 2843 N N . TYR A 1 365 ? 15.821 -11.829 -11.540 1.00 95.94 365 TYR A N 1
ATOM 2844 C CA . TYR A 1 365 ? 15.192 -13.087 -11.137 1.00 95.94 365 TYR A CA 1
ATOM 2845 C C . TYR A 1 365 ? 16.116 -13.933 -10.260 1.00 95.94 365 TYR A C 1
ATOM 2847 O O . TYR A 1 365 ? 15.671 -14.435 -9.226 1.00 95.94 365 TYR A O 1
ATOM 2855 N N . ASP A 1 366 ? 17.382 -14.082 -10.649 1.00 96.12 366 ASP A N 1
ATOM 2856 C CA . ASP A 1 366 ? 18.370 -14.856 -9.903 1.00 96.12 366 ASP A CA 1
ATOM 2857 C C . ASP A 1 366 ? 18.599 -14.247 -8.515 1.00 96.12 366 ASP A C 1
ATOM 2859 O O . ASP A 1 366 ? 18.505 -14.971 -7.522 1.00 96.12 366 ASP A O 1
ATOM 2863 N N . THR A 1 367 ? 18.733 -12.918 -8.421 1.00 95.50 367 THR A N 1
ATOM 2864 C CA . THR A 1 367 ? 18.839 -12.209 -7.133 1.00 95.50 367 THR A CA 1
ATOM 2865 C C . THR A 1 367 ? 17.636 -12.480 -6.221 1.00 95.50 367 THR A C 1
ATOM 2867 O O . THR A 1 367 ? 17.813 -12.821 -5.047 1.00 95.50 367 THR A O 1
ATOM 2870 N N . CYS A 1 368 ? 16.408 -12.360 -6.748 1.00 94.88 368 CYS A N 1
ATOM 2871 C CA . CYS A 1 368 ? 15.188 -12.624 -5.975 1.00 94.88 368 CYS A CA 1
ATOM 2872 C C . CYS A 1 368 ? 15.124 -14.082 -5.506 1.00 94.88 368 CYS A C 1
ATOM 2874 O O . CYS A 1 368 ? 14.846 -14.342 -4.338 1.00 94.88 368 CYS A O 1
ATOM 2876 N N . ARG A 1 369 ? 15.406 -15.035 -6.403 1.00 95.81 369 ARG A N 1
ATOM 2877 C CA . ARG A 1 369 ? 15.354 -16.476 -6.120 1.00 95.81 369 ARG A CA 1
ATOM 2878 C C . ARG A 1 369 ? 16.387 -16.892 -5.075 1.00 95.81 369 ARG A C 1
ATOM 2880 O O . ARG A 1 369 ? 16.092 -17.709 -4.208 1.00 95.81 369 ARG A O 1
ATOM 2887 N N . GLU A 1 370 ? 17.604 -16.364 -5.156 1.00 96.44 370 GLU A N 1
ATOM 2888 C CA . GLU A 1 370 ? 18.659 -16.658 -4.183 1.00 96.44 370 GLU A CA 1
ATOM 2889 C C . GLU A 1 370 ? 18.284 -16.178 -2.782 1.00 96.44 370 GLU A C 1
ATOM 2891 O O . GLU A 1 370 ? 18.465 -16.910 -1.805 1.00 96.44 370 GLU A O 1
ATOM 2896 N N . GLN A 1 371 ? 17.728 -14.969 -2.671 1.00 95.94 371 GLN A N 1
ATOM 2897 C CA . GLN A 1 371 ? 17.273 -14.466 -1.382 1.00 95.94 371 GLN A CA 1
ATOM 2898 C C . GLN A 1 371 ? 16.047 -15.235 -0.874 1.00 95.94 371 GLN A C 1
ATOM 2900 O O . GLN A 1 371 ? 16.027 -15.620 0.292 1.00 95.94 371 GLN A O 1
ATOM 2905 N N . GLU A 1 372 ? 15.073 -15.537 -1.734 1.00 95.69 372 GLU A N 1
ATOM 2906 C CA . GLU A 1 372 ? 13.916 -16.379 -1.402 1.00 95.69 372 GLU A CA 1
ATOM 2907 C C . GLU A 1 372 ? 14.349 -17.737 -0.819 1.00 95.69 372 GLU A C 1
ATOM 2909 O O . GLU A 1 372 ? 13.873 -18.142 0.244 1.00 95.69 372 GLU A O 1
ATOM 2914 N N . ALA A 1 373 ? 15.315 -18.410 -1.455 1.00 94.88 373 ALA A N 1
ATOM 2915 C CA . ALA A 1 373 ? 15.857 -19.682 -0.981 1.00 94.88 373 ALA A CA 1
ATOM 2916 C C . ALA A 1 373 ? 16.538 -19.556 0.393 1.00 94.88 373 ALA A C 1
ATOM 2918 O O . ALA A 1 373 ? 16.310 -20.396 1.269 1.00 94.88 373 ALA A O 1
ATOM 2919 N N . ARG A 1 374 ? 17.316 -18.485 0.614 1.00 93.88 374 ARG A N 1
ATOM 2920 C CA . ARG A 1 374 ? 17.933 -18.192 1.918 1.00 93.88 374 ARG A CA 1
ATOM 2921 C C . ARG A 1 374 ? 16.876 -18.016 3.010 1.00 93.88 374 ARG A C 1
ATOM 2923 O O . ARG A 1 374 ? 17.022 -18.567 4.101 1.00 93.88 374 ARG A O 1
ATOM 2930 N N . LEU A 1 375 ? 15.805 -17.271 2.733 1.00 94.19 375 LEU A N 1
ATOM 2931 C CA . LEU A 1 375 ? 14.722 -17.065 3.700 1.00 94.19 375 LEU A CA 1
ATOM 2932 C C . LEU A 1 375 ? 13.954 -18.363 3.983 1.00 94.19 375 LEU A C 1
ATOM 2934 O O . LEU A 1 375 ? 13.617 -18.631 5.134 1.00 94.19 375 LEU A O 1
ATOM 2938 N N . ALA A 1 376 ? 13.746 -19.216 2.977 1.00 93.81 376 ALA A N 1
ATOM 2939 C CA . ALA A 1 376 ? 13.141 -20.533 3.173 1.00 93.81 376 ALA A CA 1
ATOM 2940 C C . ALA A 1 376 ? 13.973 -21.431 4.108 1.00 93.81 376 ALA A C 1
ATOM 2942 O O . ALA A 1 376 ? 13.418 -22.182 4.912 1.00 93.81 376 ALA A O 1
ATOM 2943 N N . GLU A 1 377 ? 15.305 -21.374 4.024 1.00 90.88 377 GLU A N 1
ATOM 2944 C CA . GLU A 1 377 ? 16.197 -22.092 4.944 1.00 90.88 377 GLU A CA 1
ATOM 2945 C C . GLU A 1 377 ? 16.114 -21.556 6.374 1.00 90.88 377 GLU A C 1
ATOM 2947 O O . GLU A 1 377 ? 15.963 -22.351 7.305 1.00 90.88 377 GLU A O 1
ATOM 2952 N N . LEU A 1 378 ? 16.119 -20.231 6.540 1.00 88.50 378 LEU A N 1
ATOM 2953 C CA . LEU A 1 378 ? 15.930 -19.575 7.837 1.00 88.50 378 LEU A CA 1
ATOM 2954 C C . LEU A 1 378 ? 14.594 -19.966 8.478 1.00 88.50 378 LEU A C 1
ATOM 2956 O O . LEU A 1 378 ? 14.541 -20.345 9.649 1.00 88.50 378 LEU A O 1
ATOM 2960 N N . LEU A 1 379 ? 13.513 -19.964 7.697 1.00 90.25 379 LEU A N 1
ATOM 2961 C CA . LEU A 1 379 ? 12.205 -20.419 8.158 1.00 90.25 379 LEU A CA 1
ATOM 2962 C C . LEU A 1 379 ? 12.239 -21.909 8.534 1.00 90.25 379 LEU A C 1
ATOM 2964 O O . LEU A 1 379 ? 11.635 -22.300 9.524 1.00 90.25 379 LEU A O 1
ATOM 2968 N N . ARG A 1 380 ? 13.006 -22.776 7.871 1.00 88.75 380 ARG A N 1
ATOM 2969 C CA . ARG A 1 380 ? 13.143 -24.185 8.302 1.00 88.75 380 ARG A CA 1
ATOM 2970 C C . ARG A 1 380 ? 13.993 -24.393 9.565 1.00 88.75 380 ARG A C 1
ATOM 2972 O O . ARG A 1 380 ? 14.098 -25.529 10.021 1.00 88.75 380 ARG A O 1
ATOM 2979 N N . GLY A 1 381 ? 14.563 -23.334 10.145 1.00 77.06 381 GLY A N 1
ATOM 2980 C CA . GLY A 1 381 ? 15.437 -23.414 11.318 1.00 77.06 381 GLY A CA 1
ATOM 2981 C C . GLY A 1 381 ? 16.907 -23.675 10.978 1.00 77.06 381 GLY A C 1
ATOM 2982 O O . GLY A 1 381 ? 17.661 -24.099 11.850 1.00 77.06 381 GLY A O 1
ATOM 2983 N N . GLY A 1 382 ? 17.318 -23.458 9.723 1.00 61.91 382 GLY A N 1
ATOM 2984 C CA . GLY A 1 382 ? 18.729 -23.460 9.341 1.00 61.91 382 GLY A CA 1
ATOM 2985 C C . GLY A 1 382 ? 19.450 -22.205 9.843 1.00 61.91 382 GLY A C 1
ATOM 2986 O O . GLY A 1 382 ? 18.869 -21.120 9.871 1.00 61.91 382 GLY A O 1
ATOM 2987 N N . GLU A 1 383 ? 20.723 -22.335 10.222 1.00 53.75 383 GLU A N 1
ATOM 2988 C CA . GLU A 1 383 ? 21.594 -21.174 10.430 1.00 53.75 383 GLU A CA 1
ATOM 2989 C C . GLU A 1 383 ? 21.867 -20.509 9.070 1.00 53.75 383 GLU A C 1
ATOM 2991 O O . GLU A 1 383 ? 22.205 -21.199 8.106 1.00 53.75 383 GLU A O 1
ATOM 2996 N N . SER A 1 384 ? 21.743 -19.177 8.975 1.00 46.31 384 SER A N 1
ATOM 2997 C CA . SER A 1 384 ? 22.198 -18.449 7.780 1.00 46.31 384 SER A CA 1
ATOM 2998 C C . SER A 1 384 ? 23.661 -18.819 7.517 1.00 46.31 384 SER A C 1
ATOM 3000 O O . SER A 1 384 ? 24.466 -18.735 8.453 1.00 46.31 384 SER A O 1
ATOM 3002 N N . PRO A 1 385 ? 24.065 -19.145 6.275 1.00 44.12 385 PRO A N 1
ATOM 3003 C CA . PRO A 1 385 ? 25.481 -19.186 5.948 1.00 44.12 385 PRO A CA 1
ATOM 3004 C C . PRO A 1 385 ? 26.083 -17.840 6.363 1.00 44.12 385 PRO A C 1
ATOM 3006 O O . PRO A 1 385 ? 25.557 -16.788 5.984 1.00 44.12 385 PRO A O 1
ATOM 3009 N N . ARG A 1 386 ? 27.133 -17.859 7.198 1.00 43.41 386 ARG A N 1
ATOM 3010 C CA . ARG A 1 386 ? 27.887 -16.645 7.541 1.00 43.41 386 ARG A CA 1
ATOM 3011 C C . ARG A 1 386 ? 28.252 -15.945 6.235 1.00 43.41 386 ARG A C 1
ATOM 3013 O O . ARG A 1 386 ? 28.746 -16.620 5.334 1.00 43.41 386 ARG A O 1
ATOM 3020 N N . ASN A 1 387 ? 28.020 -14.632 6.151 1.00 44.88 387 ASN A N 1
ATOM 3021 C CA . ASN A 1 387 ? 28.441 -13.776 5.038 1.00 44.88 387 ASN A CA 1
ATOM 3022 C C . ASN A 1 387 ? 29.902 -14.075 4.664 1.00 44.88 387 ASN A C 1
ATOM 3024 O O . ASN A 1 387 ? 30.835 -13.568 5.280 1.00 44.88 387 ASN A O 1
ATOM 3028 N N . GLY A 1 388 ? 30.092 -14.947 3.676 1.00 35.31 388 GLY A N 1
ATOM 3029 C CA . GLY A 1 388 ? 31.397 -15.364 3.174 1.00 35.31 388 GLY A CA 1
ATOM 3030 C C . GLY A 1 388 ? 31.723 -14.777 1.804 1.00 35.31 388 GLY A C 1
ATOM 3031 O O . GLY A 1 388 ? 32.789 -15.067 1.276 1.00 35.31 388 GLY A O 1
ATOM 3032 N N . LEU A 1 389 ? 30.824 -13.980 1.212 1.00 35.22 389 LEU A N 1
ATOM 3033 C CA . LEU A 1 389 ? 30.945 -13.527 -0.180 1.00 35.22 389 LEU A CA 1
ATOM 3034 C C . LEU A 1 389 ? 30.459 -12.094 -0.444 1.00 35.22 389 LEU A C 1
ATOM 3036 O O . LEU A 1 389 ? 30.186 -11.752 -1.587 1.00 35.22 389 LEU A O 1
ATOM 3040 N N . LEU A 1 390 ? 30.392 -11.227 0.565 1.00 40.47 390 LEU A N 1
ATOM 3041 C CA . LEU A 1 390 ? 30.161 -9.801 0.324 1.00 40.47 390 LEU A CA 1
ATOM 3042 C C . LEU A 1 390 ? 31.265 -9.010 1.012 1.00 40.47 390 LEU A C 1
ATOM 3044 O O . LEU A 1 390 ? 31.220 -8.734 2.208 1.00 40.47 390 LEU A O 1
ATOM 3048 N N . GLY A 1 391 ? 32.305 -8.702 0.234 1.00 29.48 391 GLY A N 1
ATOM 3049 C CA . GLY A 1 391 ? 33.227 -7.634 0.583 1.00 29.48 391 GLY A CA 1
ATOM 3050 C C . GLY A 1 391 ? 32.458 -6.324 0.754 1.00 29.48 391 GLY A C 1
ATOM 3051 O O . GLY A 1 391 ? 31.375 -6.142 0.195 1.00 29.48 391 GLY A O 1
ATOM 3052 N N . ASN A 1 392 ? 33.054 -5.401 1.502 1.00 31.64 392 ASN A N 1
ATOM 3053 C CA . ASN A 1 392 ? 32.558 -4.051 1.791 1.00 31.64 392 ASN A CA 1
ATOM 3054 C C . ASN A 1 392 ? 32.225 -3.183 0.548 1.00 31.64 392 ASN A C 1
ATOM 3056 O O . ASN A 1 392 ? 31.882 -2.014 0.698 1.00 31.64 392 ASN A O 1
ATOM 3060 N N . ASP A 1 393 ? 32.290 -3.738 -0.662 1.00 31.31 393 ASP A N 1
ATOM 3061 C CA . ASP A 1 393 ? 31.935 -3.092 -1.923 1.00 31.31 393 ASP A CA 1
ATOM 3062 C C . ASP A 1 393 ? 30.429 -3.183 -2.255 1.00 31.31 393 ASP A C 1
ATOM 3064 O O . ASP A 1 393 ? 29.940 -2.391 -3.055 1.00 31.31 393 ASP A O 1
ATOM 3068 N N . ALA A 1 394 ? 29.652 -4.061 -1.600 1.00 31.92 394 ALA A N 1
ATOM 3069 C CA . ALA A 1 394 ? 28.198 -4.174 -1.822 1.00 31.92 394 ALA A CA 1
ATOM 3070 C C . ALA A 1 394 ? 27.354 -3.103 -1.092 1.00 31.92 394 ALA A C 1
ATOM 3072 O O . ALA A 1 394 ? 26.169 -2.953 -1.370 1.00 31.92 394 ALA A O 1
ATOM 3073 N N . LEU A 1 395 ? 27.967 -2.321 -0.194 1.00 31.77 395 LEU A N 1
ATOM 3074 C CA . LEU A 1 395 ? 27.360 -1.132 0.428 1.00 31.77 395 LEU A CA 1
ATOM 3075 C C . LEU A 1 395 ? 27.544 0.141 -0.424 1.00 31.77 395 LEU A C 1
ATOM 3077 O O . LEU A 1 395 ? 27.169 1.229 0.003 1.00 31.77 395 LEU A O 1
ATOM 3081 N N . LYS A 1 396 ? 28.120 0.012 -1.629 1.00 27.39 396 LYS A N 1
ATOM 3082 C CA . LYS A 1 396 ? 28.247 1.079 -2.637 1.00 27.39 396 LYS A CA 1
ATOM 3083 C C . LYS A 1 396 ? 27.393 0.832 -3.885 1.00 27.39 396 LYS A C 1
ATOM 3085 O O . LYS A 1 396 ? 27.684 1.384 -4.943 1.00 27.39 396 LYS A O 1
ATOM 3090 N N . ALA A 1 397 ? 26.341 0.024 -3.777 1.00 29.89 397 ALA A N 1
ATOM 3091 C CA . ALA A 1 397 ? 25.277 0.046 -4.771 1.00 29.89 397 ALA A CA 1
ATOM 3092 C C . ALA A 1 397 ? 24.462 1.327 -4.546 1.00 29.89 397 ALA A C 1
ATOM 3094 O O . ALA A 1 397 ? 23.645 1.385 -3.634 1.00 29.89 397 ALA A O 1
ATOM 3095 N N . GLU A 1 398 ? 24.834 2.364 -5.300 1.00 31.52 398 GLU A N 1
ATOM 3096 C CA . GLU A 1 398 ? 24.103 3.603 -5.584 1.00 31.52 398 GLU A CA 1
ATOM 3097 C C . GLU A 1 398 ? 22.939 3.898 -4.632 1.00 31.52 398 GLU A C 1
ATOM 3099 O O . GLU A 1 398 ? 21.797 3.494 -4.842 1.00 31.52 398 GLU A O 1
ATOM 3104 N N . SER A 1 399 ? 23.234 4.683 -3.597 1.00 26.61 399 SER A N 1
ATOM 3105 C CA . SER A 1 399 ? 22.245 5.554 -2.977 1.00 26.61 399 SER A CA 1
ATOM 3106 C C . SER A 1 399 ? 21.750 6.541 -4.040 1.00 26.61 399 SER A C 1
ATOM 3108 O O . SER A 1 399 ? 22.271 7.649 -4.156 1.00 26.61 399 SER A O 1
ATOM 3110 N N . LEU A 1 400 ? 20.798 6.114 -4.865 1.00 30.61 400 LEU A N 1
ATOM 3111 C CA . LEU A 1 400 ? 19.977 7.020 -5.649 1.00 30.61 400 LEU A CA 1
ATOM 3112 C C . LEU A 1 400 ? 19.044 7.710 -4.656 1.00 30.61 400 LEU A C 1
ATOM 3114 O O . LEU A 1 400 ? 18.158 7.088 -4.066 1.00 30.61 400 LEU A O 1
ATOM 3118 N N . GLU A 1 401 ? 19.327 8.985 -4.402 1.00 26.44 401 GLU A N 1
ATOM 3119 C CA . GLU A 1 401 ? 18.392 9.881 -3.739 1.00 26.44 401 GLU A CA 1
ATOM 3120 C C . GLU A 1 401 ? 17.109 9.894 -4.571 1.00 26.44 401 GLU A C 1
ATOM 3122 O O . GLU A 1 401 ? 17.092 10.265 -5.744 1.00 26.44 401 GLU A O 1
ATOM 3127 N N . PHE A 1 402 ? 16.049 9.382 -3.960 1.00 30.02 402 PHE A N 1
ATOM 3128 C CA . PHE A 1 402 ? 14.725 9.310 -4.539 1.00 30.02 402 PHE A CA 1
ATOM 3129 C C . PHE A 1 402 ? 14.112 10.708 -4.419 1.00 30.02 402 PHE A C 1
ATOM 3131 O O . PHE A 1 402 ? 13.551 11.043 -3.387 1.00 30.02 402 PHE A O 1
ATOM 3138 N N . ASP A 1 403 ? 14.306 11.555 -5.430 1.00 26.09 403 ASP A N 1
ATOM 3139 C CA . ASP A 1 403 ? 13.793 12.936 -5.446 1.00 26.09 403 ASP A CA 1
ATOM 3140 C C . ASP A 1 403 ? 12.748 13.105 -6.558 1.00 26.09 403 ASP A C 1
ATOM 3142 O O . ASP A 1 403 ? 12.855 13.928 -7.469 1.00 26.09 403 ASP A O 1
ATOM 3146 N N . GLY A 1 404 ? 11.757 12.215 -6.551 1.00 27.83 404 GLY A N 1
ATOM 3147 C CA . GLY A 1 404 ? 10.639 12.257 -7.480 1.00 27.83 404 GLY A CA 1
ATOM 3148 C C . GLY A 1 404 ? 9.353 11.904 -6.762 1.00 27.83 404 GLY A C 1
ATOM 3149 O O . GLY A 1 404 ? 9.286 10.854 -6.129 1.00 27.83 404 GLY A O 1
ATOM 3150 N N . ASP A 1 405 ? 8.341 12.761 -6.901 1.00 25.83 405 ASP A N 1
ATOM 3151 C CA . ASP A 1 405 ? 6.959 12.457 -6.536 1.00 25.83 405 ASP A CA 1
ATOM 3152 C C . ASP A 1 405 ? 6.592 11.075 -7.087 1.00 25.83 405 ASP A C 1
ATOM 3154 O O . ASP A 1 405 ? 6.418 10.882 -8.298 1.00 25.83 405 ASP A O 1
ATOM 3158 N N . VAL A 1 406 ? 6.482 10.088 -6.195 1.00 28.94 406 VAL A N 1
ATOM 3159 C CA . VAL A 1 406 ? 5.696 8.904 -6.514 1.00 28.94 406 VAL A CA 1
ATOM 3160 C C . VAL A 1 406 ? 4.277 9.415 -6.591 1.00 28.94 406 VAL A C 1
ATOM 3162 O O . VAL A 1 406 ? 3.694 9.769 -5.570 1.00 28.94 406 VAL A O 1
ATOM 3165 N N . ASP A 1 407 ? 3.743 9.471 -7.809 1.00 27.05 407 ASP A N 1
ATOM 3166 C CA . ASP A 1 407 ? 2.319 9.652 -8.042 1.00 27.05 407 ASP A CA 1
ATOM 3167 C C . ASP A 1 407 ? 1.574 8.786 -7.019 1.00 27.05 407 ASP A C 1
ATOM 3169 O O . ASP A 1 407 ? 1.725 7.558 -7.006 1.00 27.05 407 ASP A O 1
ATOM 3173 N N . ALA A 1 408 ? 0.830 9.430 -6.117 1.00 29.22 408 ALA A N 1
ATOM 3174 C CA . ALA A 1 408 ? 0.101 8.775 -5.037 1.00 29.22 408 ALA A CA 1
ATOM 3175 C C . ALA A 1 408 ? -0.819 7.656 -5.571 1.00 29.22 408 ALA A C 1
ATOM 3177 O O . ALA A 1 408 ? -1.176 6.741 -4.833 1.00 29.22 408 ALA A O 1
ATOM 3178 N N . GLY A 1 409 ? -1.122 7.653 -6.878 1.00 28.66 409 GLY A N 1
ATOM 3179 C CA . GLY A 1 409 ? -1.776 6.556 -7.592 1.00 28.66 409 GLY A CA 1
ATOM 3180 C C . GLY A 1 409 ? -1.023 5.220 -7.651 1.00 28.66 409 GLY A C 1
ATOM 3181 O O . GLY A 1 409 ? -1.666 4.185 -7.826 1.00 28.66 409 GLY A O 1
ATOM 3182 N N . ALA A 1 410 ? 0.301 5.192 -7.474 1.00 28.25 410 ALA A N 1
ATOM 3183 C CA . ALA A 1 410 ? 1.106 3.966 -7.436 1.00 28.25 410 ALA A CA 1
ATOM 3184 C C . ALA A 1 410 ? 1.235 3.356 -6.024 1.00 28.25 410 ALA A C 1
ATOM 3186 O O . ALA A 1 410 ? 1.696 2.222 -5.893 1.00 28.25 410 ALA A O 1
ATOM 3187 N N . LEU A 1 411 ? 0.771 4.063 -4.986 1.00 32.94 411 LEU A N 1
ATOM 3188 C CA . LEU A 1 411 ? 0.729 3.613 -3.588 1.00 32.94 411 LEU A CA 1
ATOM 3189 C C . LEU A 1 411 ? -0.563 2.854 -3.229 1.00 32.94 411 LEU A C 1
ATOM 3191 O O . LEU A 1 411 ? -0.962 2.825 -2.074 1.00 32.94 411 LEU A O 1
ATOM 3195 N N . GLY A 1 412 ? -1.220 2.217 -4.205 1.00 29.36 412 GLY A N 1
ATOM 3196 C CA . GLY A 1 412 ? -2.411 1.408 -3.935 1.00 29.36 412 GLY A CA 1
ATOM 3197 C C . GLY A 1 412 ? -3.611 2.251 -3.503 1.00 29.36 412 GLY A C 1
ATOM 3198 O O . GLY A 1 412 ? -4.186 2.031 -2.443 1.00 29.36 412 GLY A O 1
ATOM 3199 N N . LEU A 1 413 ? -4.027 3.208 -4.340 1.00 31.72 413 LEU A N 1
ATOM 3200 C CA . LEU A 1 413 ? -5.333 3.844 -4.174 1.00 31.72 413 LEU A CA 1
ATOM 3201 C C . LEU A 1 413 ? -6.430 2.803 -4.428 1.00 31.72 413 LEU A C 1
ATOM 3203 O O . LEU A 1 413 ? -6.703 2.427 -5.571 1.00 31.72 413 LEU A O 1
ATOM 3207 N N . HIS A 1 414 ? -7.075 2.346 -3.358 1.00 37.12 414 HIS A N 1
ATOM 3208 C CA . HIS A 1 414 ? -8.308 1.578 -3.447 1.00 37.12 414 HIS A CA 1
ATOM 3209 C C . HIS A 1 414 ? -9.434 2.489 -3.940 1.00 37.12 414 HIS A C 1
ATOM 3211 O O . HIS A 1 414 ? -10.052 3.214 -3.165 1.00 37.12 414 HIS A O 1
ATOM 3217 N N . ARG A 1 415 ? -9.685 2.466 -5.252 1.00 30.75 415 ARG A N 1
ATOM 3218 C CA . ARG A 1 415 ? -10.916 2.997 -5.844 1.00 30.75 415 ARG A CA 1
ATOM 3219 C C . ARG A 1 415 ? -12.025 1.966 -5.665 1.00 30.75 415 ARG A C 1
ATOM 3221 O O . ARG A 1 415 ? -11.918 0.863 -6.200 1.00 30.75 415 ARG A O 1
ATOM 3228 N N . SER A 1 416 ? -13.080 2.318 -4.933 1.00 27.00 416 SER A N 1
ATOM 3229 C CA . SER A 1 416 ? -14.335 1.562 -4.971 1.00 27.00 416 SER A CA 1
ATOM 3230 C C . SER A 1 416 ? -14.962 1.769 -6.352 1.00 27.00 416 SER A C 1
ATOM 3232 O O . SER A 1 416 ? -15.293 2.891 -6.730 1.00 27.00 416 SER A O 1
ATOM 3234 N N . VAL A 1 417 ? -15.053 0.704 -7.151 1.00 24.38 417 VAL A N 1
ATOM 3235 C CA . VAL A 1 417 ? -15.794 0.736 -8.416 1.00 24.38 417 VAL A CA 1
ATOM 3236 C C . VAL A 1 417 ? -17.258 0.497 -8.075 1.00 24.38 417 VAL A C 1
ATOM 3238 O O . VAL A 1 417 ? -17.644 -0.632 -7.790 1.00 24.38 417 VAL A O 1
ATOM 3241 N N . ALA A 1 418 ? -18.071 1.552 -8.117 1.00 23.97 418 ALA A N 1
ATOM 3242 C CA . ALA A 1 418 ? -19.520 1.435 -8.010 1.00 23.97 418 ALA A CA 1
ATOM 3243 C C . ALA A 1 418 ? -20.048 0.524 -9.134 1.00 23.97 418 ALA A C 1
ATOM 3245 O O . ALA A 1 418 ? -19.963 0.853 -10.319 1.00 23.97 418 ALA A O 1
ATOM 3246 N N . GLY A 1 419 ? -20.562 -0.651 -8.767 1.00 24.77 419 GLY A N 1
ATOM 3247 C CA . GLY A 1 419 ? -21.237 -1.552 -9.693 1.00 24.77 419 GLY A CA 1
ATOM 3248 C C . GLY A 1 419 ? -22.569 -0.957 -10.149 1.00 24.77 419 GLY A C 1
ATOM 3249 O O . GLY A 1 419 ? -23.441 -0.671 -9.333 1.00 24.77 419 GLY A O 1
ATOM 3250 N N . GLU A 1 420 ? -22.740 -0.788 -11.461 1.00 23.08 420 GLU A N 1
ATOM 3251 C CA . GLU A 1 420 ? -24.016 -0.412 -12.074 1.00 23.08 420 GLU A CA 1
ATOM 3252 C C . GLU A 1 420 ? -25.102 -1.450 -11.735 1.00 23.08 420 GLU A C 1
ATOM 3254 O O . GLU A 1 420 ? -25.026 -2.621 -12.120 1.00 23.08 420 GLU A O 1
ATOM 3259 N N . GLY A 1 421 ? -26.133 -1.007 -11.012 1.00 22.84 421 GLY A N 1
ATOM 3260 C CA . GLY A 1 421 ? -27.253 -1.836 -10.581 1.00 22.84 421 GLY A CA 1
ATOM 3261 C C . GLY A 1 421 ? -28.057 -2.413 -11.749 1.00 22.84 421 GLY A C 1
ATOM 3262 O O . GLY A 1 421 ? -28.713 -1.689 -12.499 1.00 22.84 421 GLY A O 1
ATOM 3263 N N . HIS A 1 422 ? -28.076 -3.742 -11.859 1.00 24.16 422 HIS A N 1
ATOM 3264 C CA . HIS A 1 422 ? -29.086 -4.463 -12.630 1.00 24.16 422 HIS A CA 1
ATOM 3265 C C . HIS A 1 422 ? -30.338 -4.651 -11.770 1.00 24.16 422 HIS A C 1
ATOM 3267 O O . HIS A 1 422 ? -30.371 -5.474 -10.857 1.00 24.16 422 HIS A O 1
ATOM 3273 N N . LYS A 1 423 ? -31.387 -3.885 -12.084 1.00 22.86 423 LYS A N 1
ATOM 3274 C CA . LYS A 1 423 ? -32.743 -4.117 -11.578 1.00 22.86 423 LYS A CA 1
ATOM 3275 C C . LYS A 1 423 ? -33.295 -5.403 -12.191 1.00 22.86 423 LYS A C 1
ATOM 3277 O O . LYS A 1 423 ? -33.424 -5.475 -13.409 1.00 22.86 423 LYS A O 1
ATOM 3282 N N . ASN A 1 424 ? -33.679 -6.363 -11.356 1.00 24.81 424 ASN A N 1
ATOM 3283 C CA . ASN A 1 424 ? -34.630 -7.406 -11.732 1.00 24.81 424 ASN A CA 1
ATOM 3284 C C . ASN A 1 424 ? -35.805 -7.370 -10.753 1.00 24.81 424 ASN A C 1
ATOM 3286 O O . ASN A 1 424 ? -35.630 -7.529 -9.547 1.00 24.81 424 ASN A O 1
ATOM 3290 N N . GLU A 1 425 ? -36.984 -7.106 -11.309 1.00 23.06 425 GLU A N 1
ATOM 3291 C CA . GLU A 1 425 ? -38.274 -7.121 -10.632 1.00 23.06 425 GLU A CA 1
ATOM 3292 C C . GLU A 1 425 ? -38.821 -8.551 -10.479 1.00 23.06 425 GLU A C 1
ATOM 3294 O O . GLU A 1 425 ? -38.640 -9.408 -11.344 1.00 23.06 425 GLU A O 1
ATOM 3299 N N . ASP A 1 426 ? -39.567 -8.705 -9.385 1.00 24.00 426 ASP A N 1
ATOM 3300 C CA . ASP A 1 426 ? -40.727 -9.566 -9.152 1.00 24.00 426 ASP A CA 1
ATOM 3301 C C . ASP A 1 426 ? -40.620 -11.094 -9.001 1.00 24.00 426 ASP A C 1
ATOM 3303 O O . ASP A 1 426 ? -40.188 -11.853 -9.865 1.00 24.00 426 ASP A O 1
ATOM 3307 N N . GLY A 1 427 ? -41.226 -11.548 -7.893 1.00 24.17 427 GLY A N 1
ATOM 3308 C CA . GLY A 1 427 ? -41.649 -12.929 -7.671 1.00 24.17 427 GLY A CA 1
ATOM 3309 C C . GLY A 1 427 ? -41.962 -13.245 -6.208 1.00 24.17 427 GLY A C 1
ATOM 3310 O O . GLY A 1 427 ? -41.188 -13.925 -5.545 1.00 24.17 427 GLY A O 1
ATOM 3311 N N . GLY A 1 428 ? -43.084 -12.747 -5.679 1.00 22.23 428 GLY A N 1
ATOM 3312 C CA . GLY A 1 428 ? -43.484 -12.979 -4.287 1.00 22.23 428 GLY A CA 1
ATOM 3313 C C . GLY A 1 428 ? -43.888 -14.423 -3.955 1.00 22.23 428 GLY A C 1
ATOM 3314 O O . GLY A 1 428 ? -44.403 -15.154 -4.795 1.00 22.23 428 GLY A O 1
ATOM 3315 N N . SER A 1 429 ? -43.746 -14.803 -2.680 1.00 25.20 429 SER A N 1
ATOM 3316 C CA . SER A 1 429 ? -44.606 -15.798 -2.027 1.00 25.20 429 SER A CA 1
ATOM 3317 C C . SER A 1 429 ? -44.478 -15.740 -0.502 1.00 25.20 429 SER A C 1
ATOM 3319 O O . SER A 1 429 ? -43.397 -15.779 0.073 1.00 25.20 429 SER A O 1
ATOM 3321 N N . SER A 1 430 ? -45.640 -15.680 0.138 1.00 24.22 430 SER A N 1
ATOM 3322 C CA . SER A 1 430 ? -45.931 -15.686 1.570 1.00 24.22 430 SER A CA 1
ATOM 3323 C C . SER A 1 430 ? -45.504 -16.960 2.317 1.00 24.22 430 SER A C 1
ATOM 3325 O O . SER A 1 430 ? -45.677 -18.059 1.792 1.00 24.22 430 SER A O 1
ATOM 3327 N N . GLY A 1 431 ? -45.111 -16.837 3.595 1.00 24.88 431 GLY A N 1
ATOM 3328 C CA . GLY A 1 431 ? -44.832 -17.998 4.455 1.00 24.88 431 GLY A CA 1
ATOM 3329 C C . GLY A 1 431 ? -44.672 -17.720 5.958 1.00 24.88 431 GLY A C 1
ATOM 3330 O O . GLY A 1 431 ? -43.569 -17.710 6.473 1.00 24.88 431 GLY A O 1
ATOM 3331 N N . SER A 1 432 ? -45.798 -17.514 6.646 1.00 24.81 432 SER A N 1
ATOM 3332 C CA . SER A 1 432 ? -46.119 -17.786 8.067 1.00 24.81 432 SER A CA 1
ATOM 3333 C C . SER A 1 432 ? -45.034 -17.858 9.175 1.00 24.81 432 SER A C 1
ATOM 3335 O O . SER A 1 432 ? -44.212 -18.767 9.253 1.00 24.81 432 SER A O 1
ATOM 3337 N N . ARG A 1 433 ? -45.236 -16.975 10.168 1.00 24.48 433 ARG A N 1
ATOM 3338 C CA . ARG A 1 433 ? -44.749 -16.949 11.565 1.00 24.48 433 ARG A CA 1
ATOM 3339 C C . ARG A 1 433 ? -44.594 -18.315 12.254 1.00 24.48 433 ARG A C 1
ATOM 3341 O O . ARG A 1 433 ? -45.570 -19.061 12.336 1.00 24.48 433 ARG A O 1
ATOM 3348 N N . ARG A 1 434 ? -43.509 -18.472 13.029 1.00 25.66 434 ARG A N 1
ATOM 3349 C CA . ARG A 1 434 ? -43.549 -19.066 14.384 1.00 25.66 434 ARG A CA 1
ATOM 3350 C C . ARG A 1 434 ? -42.583 -18.354 15.339 1.00 25.66 434 ARG A C 1
ATOM 3352 O O . ARG A 1 434 ? -41.403 -18.220 15.054 1.00 25.66 434 ARG A O 1
ATOM 3359 N N . LYS A 1 435 ? -43.138 -17.897 16.467 1.00 23.91 435 LYS A N 1
ATOM 3360 C CA . LYS A 1 435 ? -42.435 -17.387 17.651 1.00 23.91 435 LYS A CA 1
ATOM 3361 C C . LYS A 1 435 ? -41.724 -18.539 18.365 1.00 23.91 435 LYS A C 1
ATOM 3363 O O . LYS A 1 435 ? -42.348 -19.579 18.569 1.00 23.91 435 LYS A O 1
ATOM 3368 N N . ALA A 1 436 ? -40.509 -18.301 18.841 1.00 25.28 436 ALA A N 1
ATOM 3369 C CA . ALA A 1 436 ? -39.947 -19.023 19.974 1.00 25.28 436 ALA A CA 1
ATOM 3370 C C . ALA A 1 436 ? -39.141 -18.039 20.831 1.00 25.28 436 ALA A C 1
ATOM 3372 O O . ALA A 1 436 ? -38.122 -17.511 20.394 1.00 25.28 436 ALA A O 1
ATOM 3373 N N . ASP A 1 437 ? -39.665 -17.778 22.029 1.00 22.67 437 ASP A N 1
ATOM 3374 C CA . ASP A 1 437 ? -38.915 -17.261 23.169 1.00 22.67 437 ASP A CA 1
ATOM 3375 C C . ASP A 1 437 ? -37.718 -18.174 23.445 1.00 22.67 437 ASP A C 1
ATOM 3377 O O . ASP A 1 437 ? -37.873 -19.395 23.443 1.00 22.67 437 ASP A O 1
ATOM 3381 N N . ASN A 1 438 ? -36.562 -17.591 23.761 1.00 26.03 438 ASN A N 1
ATOM 3382 C CA . ASN A 1 438 ? -35.707 -18.138 24.809 1.00 26.03 438 ASN A CA 1
ATOM 3383 C C . ASN A 1 438 ? -34.747 -17.075 25.347 1.00 26.03 438 ASN A C 1
ATOM 3385 O O . ASN A 1 438 ? -33.832 -16.599 24.679 1.00 26.03 438 ASN A O 1
ATOM 3389 N N . SER A 1 439 ? -34.987 -16.737 26.607 1.00 23.06 439 SER A N 1
ATOM 3390 C CA . SER A 1 439 ? -34.104 -16.025 27.509 1.00 23.06 439 SER A CA 1
ATOM 3391 C C . SER A 1 439 ? -32.954 -16.934 27.946 1.00 23.06 439 SER A C 1
ATOM 3393 O O . SER A 1 439 ? -33.194 -18.014 28.476 1.00 23.06 439 SER A O 1
ATOM 3395 N N . VAL A 1 440 ? -31.701 -16.482 27.815 1.00 25.69 440 VAL A N 1
ATOM 3396 C CA . VAL A 1 440 ? -30.597 -17.002 28.638 1.00 25.69 440 VAL A CA 1
ATOM 3397 C C . VAL A 1 440 ? -29.646 -15.870 29.020 1.00 25.69 440 VAL A C 1
ATOM 3399 O O . VAL A 1 440 ? -29.087 -15.154 28.196 1.00 25.69 440 VAL A O 1
ATOM 3402 N N . THR A 1 441 ? -29.496 -15.729 30.329 1.00 21.41 441 THR A N 1
ATOM 3403 C CA . THR A 1 441 ? -28.629 -14.821 31.073 1.00 21.41 441 THR A CA 1
ATOM 3404 C C . THR A 1 441 ? -27.147 -15.217 31.030 1.00 21.41 441 THR A C 1
ATOM 3406 O O . THR A 1 441 ? -26.814 -16.363 31.309 1.00 21.41 441 THR A O 1
ATOM 3409 N N . ALA A 1 442 ? -26.295 -14.212 30.790 1.00 24.94 442 ALA A N 1
ATOM 3410 C CA . ALA A 1 442 ? -24.954 -13.939 31.335 1.00 24.94 442 ALA A CA 1
ATOM 3411 C C . ALA A 1 442 ? -23.959 -15.087 31.626 1.00 24.94 442 ALA A C 1
ATOM 3413 O O . ALA A 1 442 ? -24.192 -15.922 32.497 1.00 24.94 442 ALA A O 1
ATOM 3414 N N . LYS A 1 443 ? -22.723 -14.932 31.120 1.00 23.34 443 LYS A N 1
ATOM 3415 C CA . LYS A 1 443 ? -21.508 -14.973 31.960 1.00 23.34 443 LYS A CA 1
ATOM 3416 C C . LYS A 1 443 ? -20.305 -14.329 31.265 1.00 23.34 443 LYS A C 1
ATOM 3418 O O . LYS A 1 443 ? -19.918 -14.710 30.170 1.00 23.34 443 LYS A O 1
ATOM 3423 N N . SER A 1 444 ? -19.746 -13.342 31.960 1.00 27.16 444 SER A N 1
ATOM 3424 C CA . SER A 1 444 ? -18.450 -12.713 31.714 1.00 27.16 444 SER A CA 1
ATOM 3425 C C . SER A 1 444 ? -17.331 -13.754 31.807 1.00 27.16 444 SER A C 1
ATOM 3427 O O . SER A 1 444 ? -17.256 -14.484 32.799 1.00 27.16 444 SER A O 1
ATOM 3429 N N . THR A 1 445 ? -16.460 -13.804 30.802 1.00 26.14 445 THR A N 1
ATOM 3430 C CA . THR A 1 445 ? -15.197 -14.544 30.855 1.00 26.14 445 THR A CA 1
ATOM 3431 C C . THR A 1 445 ? -14.040 -13.600 30.568 1.00 26.14 445 THR A C 1
ATOM 3433 O O . THR A 1 445 ? -14.030 -12.874 29.578 1.00 26.14 445 THR A O 1
ATOM 3436 N N . ARG A 1 446 ? -13.107 -13.614 31.522 1.00 24.73 446 ARG A N 1
ATOM 3437 C CA . ARG A 1 446 ? -11.842 -12.887 31.590 1.00 24.73 446 ARG A CA 1
ATOM 3438 C C . ARG A 1 446 ? -11.033 -12.993 30.297 1.00 24.73 446 ARG A C 1
ATOM 3440 O O . ARG A 1 446 ? -10.870 -14.082 29.758 1.00 24.73 446 ARG A O 1
ATOM 3447 N N . SER A 1 447 ? -10.470 -11.854 29.914 1.00 26.17 447 SER A N 1
ATOM 3448 C CA . SER A 1 447 ? -9.341 -11.675 29.005 1.00 26.17 447 SER A CA 1
ATOM 3449 C C . SER A 1 447 ? -8.189 -12.626 29.345 1.00 26.17 447 SER A C 1
ATOM 3451 O O . SER A 1 447 ? -7.651 -12.575 30.453 1.00 26.17 447 SER A O 1
ATOM 3453 N N . SER A 1 448 ? -7.831 -13.497 28.404 1.00 28.31 448 SER A N 1
ATOM 3454 C CA . SER A 1 448 ? -6.616 -14.306 28.441 1.00 28.31 448 SER A CA 1
ATOM 3455 C C . SER A 1 448 ? -5.430 -13.467 27.973 1.00 28.31 448 SER A C 1
ATOM 3457 O O . SER A 1 448 ? -5.426 -12.973 26.849 1.00 28.31 448 SER A O 1
ATOM 3459 N N . GLU A 1 449 ? -4.428 -13.319 28.835 1.00 32.31 449 GLU A N 1
ATOM 3460 C CA . GLU A 1 449 ? -3.098 -12.833 28.470 1.00 32.31 449 GLU A CA 1
ATOM 3461 C C . GLU A 1 449 ? -2.492 -13.790 27.430 1.00 32.31 449 GLU A C 1
ATOM 3463 O O . GLU A 1 449 ? -2.166 -14.939 27.737 1.00 32.31 449 GLU A O 1
ATOM 3468 N N . HIS A 1 450 ? -2.370 -13.334 26.183 1.00 33.34 450 HIS A N 1
ATOM 3469 C CA . HIS A 1 450 ? -1.589 -14.020 25.159 1.00 33.34 450 HIS A CA 1
ATOM 3470 C C . HIS A 1 450 ? -0.102 -13.798 25.452 1.00 33.34 450 HIS A C 1
ATOM 3472 O O . HIS A 1 450 ? 0.478 -12.777 25.096 1.00 33.34 450 HIS A O 1
ATOM 3478 N N . VAL A 1 451 ? 0.532 -14.773 26.102 1.00 29.33 451 VAL A N 1
ATOM 3479 C CA . VAL A 1 451 ? 1.991 -14.902 26.089 1.00 29.33 451 VAL A CA 1
ATOM 3480 C C . VAL A 1 451 ? 2.370 -15.396 24.694 1.00 29.33 451 VAL A C 1
ATOM 3482 O O . VAL A 1 451 ? 2.302 -16.592 24.413 1.00 29.33 451 VAL A O 1
ATOM 3485 N N . LEU A 1 452 ? 2.712 -14.470 23.796 1.00 38.91 452 LEU A N 1
ATOM 3486 C CA . LEU A 1 452 ? 3.394 -14.799 22.547 1.00 38.91 452 LEU A CA 1
ATOM 3487 C C . LEU A 1 452 ? 4.730 -15.450 22.929 1.00 38.91 452 LEU A C 1
ATOM 3489 O O . LEU A 1 452 ? 5.621 -14.793 23.464 1.00 38.91 452 LEU A O 1
ATOM 3493 N N . SER A 1 453 ? 4.857 -16.760 22.715 1.00 44.41 453 SER A N 1
ATOM 3494 C CA . SER A 1 453 ? 6.167 -17.410 22.708 1.00 44.41 453 SER A CA 1
ATOM 3495 C C . SER A 1 453 ? 7.068 -16.656 21.729 1.00 44.41 453 SER A C 1
ATOM 3497 O O . SER A 1 453 ? 6.604 -16.324 20.640 1.00 44.41 453 SER A O 1
ATOM 3499 N N . ASP A 1 454 ? 8.314 -16.384 22.122 1.00 55.62 454 ASP A N 1
ATOM 3500 C CA . ASP A 1 454 ? 9.334 -15.667 21.340 1.00 55.62 454 ASP A CA 1
ATOM 3501 C C . ASP A 1 454 ? 9.691 -16.453 20.060 1.00 55.62 454 ASP A C 1
ATOM 3503 O O . ASP A 1 454 ? 10.700 -17.152 19.990 1.00 55.62 454 ASP A O 1
ATOM 3507 N N . ASP A 1 455 ? 8.792 -16.400 19.074 1.00 81.81 455 ASP A N 1
ATOM 3508 C CA . ASP A 1 455 ? 8.917 -17.000 17.749 1.00 81.81 455 ASP A CA 1
ATOM 3509 C C . ASP A 1 455 ? 9.780 -16.081 16.878 1.00 81.81 455 ASP A C 1
ATOM 3511 O O . ASP A 1 455 ? 9.304 -15.334 16.015 1.00 81.81 455 ASP A O 1
ATOM 3515 N N . SER A 1 456 ? 11.073 -16.068 17.196 1.00 83.12 456 SER A N 1
ATOM 3516 C CA . SER A 1 456 ? 12.092 -15.274 16.522 1.00 83.12 456 SER A CA 1
ATOM 3517 C C . SER A 1 456 ? 13.150 -16.151 15.853 1.00 83.12 456 SER A C 1
ATOM 3519 O O . SER A 1 456 ? 13.431 -17.279 16.259 1.00 83.12 456 SER A O 1
ATOM 3521 N N . VAL A 1 457 ? 13.740 -15.620 14.786 1.00 83.44 457 VAL A N 1
ATOM 3522 C CA . VAL A 1 457 ? 14.849 -16.215 14.043 1.00 83.44 457 VAL A CA 1
ATOM 3523 C C . VAL A 1 457 ? 16.085 -15.346 14.253 1.00 83.44 457 VAL A C 1
ATOM 3525 O O . VAL A 1 457 ? 15.996 -14.119 14.250 1.00 83.44 457 VAL A O 1
ATOM 3528 N N . GLY A 1 458 ? 17.243 -15.979 14.448 1.00 77.56 458 GLY A N 1
ATOM 3529 C CA . GLY A 1 458 ? 18.520 -15.275 14.519 1.00 77.56 458 GLY A CA 1
ATOM 3530 C C . GLY A 1 458 ? 18.977 -14.820 13.133 1.00 77.56 458 GLY A C 1
ATOM 3531 O O . GLY A 1 458 ? 19.177 -15.654 12.250 1.00 77.56 458 GLY A O 1
ATOM 3532 N N . LEU A 1 459 ? 19.181 -13.518 12.954 1.00 73.25 459 LEU A N 1
ATOM 3533 C CA . LEU A 1 459 ? 19.718 -12.912 11.738 1.00 73.25 459 LEU A CA 1
ATOM 3534 C C . LEU A 1 459 ? 20.876 -11.989 12.117 1.00 73.25 459 LEU A C 1
ATOM 3536 O O . LEU A 1 459 ? 20.674 -11.011 12.825 1.00 73.25 459 LEU A O 1
ATOM 3540 N N . ASP A 1 460 ? 22.096 -12.320 11.691 1.00 70.06 460 ASP A N 1
ATOM 3541 C CA . ASP A 1 460 ? 23.296 -11.495 11.914 1.00 70.06 460 ASP A CA 1
ATOM 3542 C C . ASP A 1 460 ? 23.530 -11.067 13.384 1.00 70.06 460 ASP A C 1
ATOM 3544 O O . ASP A 1 460 ? 24.124 -10.032 13.671 1.00 70.06 460 ASP A O 1
ATOM 3548 N N . GLY A 1 461 ? 23.107 -11.909 14.336 1.00 70.62 461 GLY A N 1
ATOM 3549 C CA . GLY A 1 461 ? 23.232 -11.660 15.779 1.00 70.62 461 GLY A CA 1
ATOM 3550 C C . GLY A 1 461 ? 22.026 -10.964 16.418 1.00 70.62 461 GLY A C 1
ATOM 3551 O O . GLY A 1 461 ? 21.992 -10.830 17.640 1.00 70.62 461 GLY A O 1
ATOM 3552 N N . GLU A 1 462 ? 21.022 -10.587 15.629 1.00 79.06 462 GLU A N 1
ATOM 3553 C CA . GLU A 1 462 ? 19.762 -10.001 16.084 1.00 79.06 462 GLU A CA 1
ATOM 3554 C C . GLU A 1 462 ? 18.622 -11.026 16.058 1.00 79.06 462 GLU A C 1
ATOM 3556 O O . GLU A 1 462 ? 18.632 -11.986 15.284 1.00 79.06 462 GLU A O 1
ATOM 3561 N N . LYS A 1 463 ? 17.625 -10.832 16.926 1.00 84.50 463 LYS A N 1
ATOM 3562 C CA . LYS A 1 463 ? 16.379 -11.603 16.901 1.00 84.50 463 LYS A CA 1
ATOM 3563 C C . LYS A 1 463 ? 15.363 -10.872 16.037 1.00 84.50 463 LYS A C 1
ATOM 3565 O O . LYS A 1 463 ? 14.939 -9.778 16.393 1.00 84.50 463 LYS A O 1
ATOM 3570 N N . VAL A 1 464 ? 14.940 -11.506 14.951 1.00 88.00 464 VAL A N 1
ATOM 3571 C CA . VAL A 1 464 ? 13.885 -11.002 14.067 1.00 88.00 464 VAL A CA 1
ATOM 3572 C C . VAL A 1 464 ? 12.632 -11.840 14.258 1.00 88.00 464 VAL A C 1
ATOM 3574 O O . VAL A 1 464 ? 12.711 -13.066 14.327 1.00 88.00 464 VAL A O 1
ATOM 3577 N N . ALA A 1 465 ? 11.461 -11.208 14.327 1.00 89.94 465 ALA A N 1
ATOM 3578 C CA . ALA A 1 465 ? 10.202 -11.938 14.421 1.00 89.94 465 ALA A CA 1
ATOM 3579 C C . ALA A 1 465 ? 10.020 -12.855 13.199 1.00 89.94 465 ALA A C 1
ATOM 3581 O O . ALA A 1 465 ? 10.085 -12.407 12.053 1.00 89.94 465 ALA A O 1
ATOM 3582 N N . ARG A 1 466 ? 9.741 -14.143 13.425 1.00 92.06 466 ARG A N 1
ATOM 3583 C CA . ARG A 1 466 ? 9.621 -15.141 12.352 1.00 92.06 466 ARG A CA 1
ATOM 3584 C C . ARG A 1 466 ? 8.574 -14.762 11.302 1.00 92.06 466 ARG A C 1
ATOM 3586 O O . ARG A 1 466 ? 8.784 -14.991 10.114 1.00 92.06 466 ARG A O 1
ATOM 3593 N N . ARG A 1 467 ? 7.484 -14.118 11.723 1.00 91.75 467 ARG A N 1
ATOM 3594 C CA . ARG A 1 467 ? 6.441 -13.583 10.833 1.00 91.75 467 ARG A CA 1
ATOM 3595 C C . ARG A 1 467 ? 6.956 -12.520 9.852 1.00 91.75 467 ARG A C 1
ATOM 3597 O O . ARG A 1 467 ? 6.558 -12.539 8.697 1.00 91.75 467 ARG A O 1
ATOM 3604 N N . ARG A 1 468 ? 7.907 -11.665 10.251 1.00 94.94 468 ARG A N 1
ATOM 3605 C CA . ARG A 1 468 ? 8.533 -10.677 9.351 1.00 94.94 468 ARG A CA 1
ATOM 3606 C C . ARG A 1 468 ? 9.451 -11.359 8.333 1.00 94.94 468 ARG A C 1
ATOM 3608 O O . ARG A 1 468 ? 9.439 -11.011 7.156 1.00 94.94 468 ARG A O 1
ATOM 3615 N N . VAL A 1 469 ? 10.158 -12.418 8.742 1.00 95.81 469 VAL A N 1
ATOM 3616 C CA . VAL A 1 469 ? 10.904 -13.282 7.805 1.00 95.81 469 VAL A CA 1
ATOM 3617 C C . VAL A 1 469 ? 9.957 -13.948 6.798 1.00 95.81 469 VAL A C 1
ATOM 3619 O O . VAL A 1 469 ? 10.265 -13.984 5.607 1.00 95.81 469 VAL A O 1
ATOM 3622 N N . GLN A 1 470 ? 8.792 -14.426 7.251 1.00 96.44 470 GLN A N 1
ATOM 3623 C CA . GLN A 1 470 ? 7.754 -14.989 6.382 1.00 96.44 470 GLN A CA 1
ATOM 3624 C C . GLN A 1 470 ? 7.218 -13.950 5.387 1.00 96.44 470 GLN A C 1
ATOM 3626 O O . GLN A 1 470 ? 7.118 -14.254 4.203 1.00 96.44 470 GLN A O 1
ATOM 3631 N N . MET A 1 471 ? 6.957 -12.717 5.828 1.00 97.88 471 MET A N 1
ATOM 3632 C CA . MET A 1 471 ? 6.525 -11.635 4.938 1.00 97.88 471 MET A CA 1
ATOM 3633 C C . MET A 1 471 ? 7.563 -11.332 3.853 1.00 97.88 471 MET A C 1
ATOM 3635 O O . MET A 1 471 ? 7.223 -11.256 2.673 1.00 97.88 471 MET A O 1
ATOM 3639 N N . ALA A 1 472 ? 8.844 -11.217 4.221 1.00 98.25 472 ALA A N 1
ATOM 3640 C CA . ALA A 1 472 ? 9.913 -11.011 3.244 1.00 98.25 472 ALA A CA 1
ATOM 3641 C C . ALA A 1 472 ? 10.012 -12.181 2.246 1.00 98.25 472 ALA A C 1
ATOM 3643 O O . ALA A 1 472 ? 10.200 -11.961 1.048 1.00 98.25 472 ALA A O 1
ATOM 3644 N N . TYR A 1 473 ? 9.839 -13.418 2.726 1.00 98.00 473 TYR A N 1
ATOM 3645 C CA . TYR A 1 473 ? 9.793 -14.611 1.883 1.00 98.00 473 TYR A CA 1
ATOM 3646 C C . TYR A 1 473 ? 8.627 -14.567 0.887 1.00 98.00 473 TYR A C 1
ATOM 3648 O O . TYR A 1 473 ? 8.847 -14.771 -0.306 1.00 98.00 473 TYR A O 1
ATOM 3656 N N . ASP A 1 474 ? 7.412 -14.256 1.340 1.00 98.31 474 ASP A N 1
ATOM 3657 C CA . ASP A 1 474 ? 6.219 -14.220 0.488 1.00 98.31 474 ASP A CA 1
ATOM 3658 C C . ASP A 1 474 ? 6.302 -13.119 -0.583 1.00 98.31 474 ASP A C 1
ATOM 3660 O O . ASP A 1 474 ? 5.924 -13.354 -1.735 1.00 98.31 474 ASP A O 1
ATOM 3664 N N . VAL A 1 475 ? 6.849 -11.942 -0.241 1.00 98.50 475 VAL A N 1
ATOM 3665 C CA . VAL A 1 475 ? 7.130 -10.860 -1.206 1.00 98.50 475 VAL A CA 1
ATOM 3666 C C . VAL A 1 475 ? 8.090 -11.347 -2.292 1.00 98.50 475 VAL A C 1
ATOM 3668 O O . VAL A 1 475 ? 7.774 -11.272 -3.481 1.00 98.50 475 VAL A O 1
ATOM 3671 N N . LEU A 1 476 ? 9.246 -11.894 -1.904 1.00 98.38 476 LEU A N 1
ATOM 3672 C CA . LEU A 1 476 ? 10.277 -12.326 -2.852 1.00 98.38 476 LEU A CA 1
ATOM 3673 C C . LEU A 1 476 ? 9.827 -13.517 -3.700 1.00 98.38 476 LEU A C 1
ATOM 3675 O O . LEU A 1 476 ? 10.112 -13.561 -4.896 1.00 98.38 476 LEU A O 1
ATOM 3679 N N . ARG A 1 477 ? 9.075 -14.458 -3.121 1.00 97.50 477 ARG A N 1
ATOM 3680 C CA . ARG A 1 477 ? 8.481 -15.588 -3.849 1.00 97.50 477 ARG A CA 1
ATOM 3681 C C . ARG A 1 477 ? 7.476 -15.106 -4.899 1.00 97.50 477 ARG A C 1
ATOM 3683 O O . ARG A 1 477 ? 7.449 -15.636 -6.016 1.00 97.50 477 ARG A O 1
ATOM 3690 N N . GLY A 1 478 ? 6.664 -14.108 -4.551 1.00 96.50 478 GLY A N 1
ATOM 3691 C CA . GLY A 1 478 ? 5.743 -13.413 -5.449 1.00 96.50 478 GLY A CA 1
ATOM 3692 C C . GLY A 1 478 ? 6.444 -12.754 -6.629 1.00 96.50 478 GLY A C 1
ATOM 3693 O O . GLY A 1 478 ? 6.193 -13.066 -7.796 1.00 96.50 478 GLY A O 1
ATOM 3694 N N . GLU A 1 479 ? 7.403 -11.893 -6.319 1.00 96.88 479 GLU A N 1
ATOM 3695 C CA . GLU A 1 479 ? 8.201 -11.163 -7.297 1.00 96.88 479 GLU A CA 1
ATOM 3696 C C . GLU A 1 479 ? 9.031 -12.084 -8.207 1.00 96.88 479 GLU A C 1
ATOM 3698 O O . GLU A 1 479 ? 9.063 -11.895 -9.427 1.00 96.88 479 GLU A O 1
ATOM 3703 N N . ALA A 1 480 ? 9.646 -13.134 -7.653 1.00 96.19 480 ALA A N 1
ATOM 3704 C CA . ALA A 1 480 ? 10.384 -14.131 -8.422 1.00 96.19 480 ALA A CA 1
ATOM 3705 C C . ALA A 1 480 ? 9.469 -14.883 -9.399 1.00 96.19 480 ALA A C 1
ATOM 3707 O O . ALA A 1 480 ? 9.877 -15.180 -10.523 1.00 96.19 480 ALA A O 1
ATOM 3708 N N . ARG A 1 481 ? 8.215 -15.168 -9.019 1.00 94.75 481 ARG A N 1
ATOM 3709 C CA . ARG A 1 481 ? 7.219 -15.777 -9.916 1.00 94.75 481 ARG A CA 1
ATOM 3710 C C . ARG A 1 481 ? 6.880 -14.853 -11.091 1.00 94.75 481 ARG A C 1
ATOM 3712 O O . ARG A 1 481 ? 6.884 -15.315 -12.236 1.00 94.75 481 ARG A O 1
ATOM 3719 N N . VAL A 1 482 ? 6.671 -13.562 -10.831 1.00 94.56 482 VAL A N 1
ATOM 3720 C CA . VAL A 1 482 ? 6.436 -12.540 -11.867 1.00 94.56 482 VAL A CA 1
ATOM 3721 C C . VAL A 1 482 ? 7.626 -12.447 -12.829 1.00 94.56 482 VAL A C 1
ATOM 3723 O O . VAL A 1 482 ? 7.451 -12.550 -14.047 1.00 94.56 482 VAL A O 1
ATOM 3726 N N . LEU A 1 483 ? 8.847 -12.324 -12.299 1.00 94.44 483 LEU A N 1
ATOM 3727 C CA . LEU A 1 483 ? 10.074 -12.245 -13.098 1.00 94.44 483 LEU A CA 1
ATOM 3728 C C . LEU A 1 483 ? 10.308 -13.519 -13.917 1.00 94.44 483 LEU A C 1
ATOM 3730 O O . LEU A 1 483 ? 10.590 -13.445 -15.113 1.00 94.44 483 LEU A O 1
ATOM 3734 N N . ARG A 1 484 ? 10.098 -14.699 -13.325 1.00 93.50 484 ARG A N 1
ATOM 3735 C CA . ARG A 1 484 ? 10.186 -15.984 -14.032 1.00 93.50 484 ARG A CA 1
ATOM 3736 C C . ARG A 1 484 ? 9.220 -16.049 -15.210 1.00 93.50 484 ARG A C 1
ATOM 3738 O O . ARG A 1 484 ? 9.602 -16.516 -16.282 1.00 93.50 484 ARG A O 1
ATOM 3745 N N . SER A 1 485 ? 7.981 -15.586 -15.031 1.00 91.12 485 SER A N 1
ATOM 3746 C CA . SER A 1 485 ? 6.996 -15.519 -16.116 1.00 91.12 485 SER A CA 1
ATOM 3747 C C . SER A 1 485 ? 7.466 -14.598 -17.248 1.00 91.12 485 SER A C 1
ATOM 3749 O O . SER A 1 485 ? 7.278 -14.925 -18.421 1.00 91.12 485 SER A O 1
ATOM 3751 N N . ALA A 1 486 ? 8.072 -13.460 -16.912 1.00 91.06 486 ALA A N 1
ATOM 3752 C CA . ALA A 1 486 ? 8.615 -12.505 -17.873 1.00 91.06 486 ALA A CA 1
ATOM 3753 C C . ALA A 1 486 ? 9.807 -13.091 -18.661 1.00 91.06 486 ALA A C 1
ATOM 3755 O O . ALA A 1 486 ? 9.814 -13.059 -19.894 1.00 91.06 486 ALA A O 1
ATOM 3756 N N . VAL A 1 487 ? 10.759 -13.719 -17.964 1.00 91.31 487 VAL A N 1
ATOM 3757 C CA . VAL A 1 487 ? 11.907 -14.434 -18.550 1.00 91.31 487 VAL A CA 1
ATOM 3758 C C . VAL A 1 487 ? 11.440 -15.562 -19.474 1.00 91.31 487 VAL A C 1
ATOM 3760 O O . VAL A 1 487 ? 11.883 -15.662 -20.618 1.00 91.31 487 VAL A O 1
ATOM 3763 N N . ALA A 1 488 ? 10.491 -16.388 -19.026 1.00 88.25 488 ALA A N 1
ATOM 3764 C CA . ALA A 1 488 ? 9.947 -17.486 -19.824 1.00 88.25 488 ALA A CA 1
ATOM 3765 C C . ALA A 1 488 ? 9.232 -17.003 -21.097 1.00 88.25 488 ALA A C 1
ATOM 3767 O O . ALA A 1 488 ? 9.252 -17.700 -22.110 1.00 88.25 488 ALA A O 1
ATOM 3768 N N . TRP A 1 489 ? 8.613 -15.819 -21.060 1.00 86.25 489 TRP A N 1
ATOM 3769 C CA . TRP A 1 489 ? 7.989 -15.208 -22.234 1.00 86.25 489 TRP A CA 1
ATOM 3770 C C . TRP A 1 489 ? 9.020 -14.723 -23.263 1.00 86.25 489 TRP A C 1
ATOM 3772 O O . TRP A 1 489 ? 8.767 -14.819 -24.464 1.00 86.25 489 TRP A O 1
ATOM 3782 N N . LEU A 1 490 ? 10.165 -14.207 -22.803 1.00 85.75 490 LEU A N 1
ATOM 3783 C CA . LEU A 1 490 ? 11.245 -13.706 -23.661 1.00 85.75 490 LEU A CA 1
ATOM 3784 C C . LEU A 1 490 ? 12.093 -14.819 -24.277 1.00 85.75 490 LEU A C 1
ATOM 3786 O O . LEU A 1 490 ? 12.629 -14.638 -25.372 1.00 85.75 490 LEU A O 1
ATOM 3790 N N . ARG A 1 491 ? 12.213 -15.967 -23.603 1.00 82.31 491 ARG A N 1
ATOM 3791 C CA . ARG A 1 491 ? 12.952 -17.110 -24.141 1.00 82.31 491 ARG A CA 1
ATOM 3792 C C . ARG A 1 491 ? 12.291 -17.607 -25.434 1.00 82.31 491 ARG A C 1
ATOM 3794 O O . ARG A 1 491 ? 11.075 -17.821 -25.466 1.00 82.31 491 ARG A O 1
ATOM 3801 N N . PRO A 1 492 ? 13.064 -17.815 -26.513 1.00 64.25 492 PRO A N 1
ATOM 3802 C CA . PRO A 1 492 ? 12.511 -18.303 -27.766 1.00 64.25 492 PRO A CA 1
ATOM 3803 C C . PRO A 1 492 ? 11.868 -19.677 -27.553 1.00 64.25 492 PRO A C 1
ATOM 3805 O O . PRO A 1 492 ? 12.499 -20.609 -27.058 1.00 64.25 492 PRO A O 1
ATOM 3808 N N . ARG A 1 493 ? 10.603 -19.824 -27.964 1.00 56.44 493 ARG A N 1
ATOM 3809 C CA . ARG A 1 493 ? 10.036 -21.154 -28.207 1.00 56.44 493 ARG A CA 1
ATOM 3810 C C . ARG A 1 493 ? 10.716 -21.689 -29.459 1.00 56.44 493 ARG A C 1
ATOM 3812 O O . ARG A 1 493 ? 10.753 -20.989 -30.468 1.00 56.44 493 ARG A O 1
ATOM 3819 N N . SER A 1 494 ? 11.275 -22.885 -29.359 1.00 44.31 494 SER A N 1
ATOM 3820 C CA . SER A 1 494 ? 12.081 -23.592 -30.355 1.00 44.31 494 SER A CA 1
ATOM 3821 C C . SER A 1 494 ? 11.371 -23.804 -31.700 1.00 44.31 494 SER A C 1
ATOM 3823 O O . SER A 1 494 ? 11.042 -24.925 -32.056 1.00 44.31 494 SER A O 1
ATOM 3825 N N . THR A 1 495 ? 11.122 -22.742 -32.468 1.00 39.69 495 THR A N 1
ATOM 3826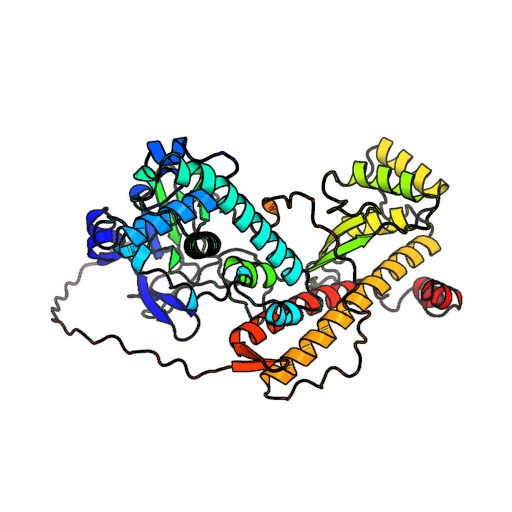 C CA . THR A 1 495 ? 10.716 -22.790 -33.880 1.00 39.69 495 THR A CA 1
ATOM 3827 C C . THR A 1 495 ? 11.014 -21.440 -34.553 1.00 39.69 495 THR A C 1
ATOM 3829 O O . THR A 1 495 ? 10.130 -20.585 -34.638 1.00 39.69 495 THR A O 1
ATOM 3832 N N . GLY A 1 496 ? 12.244 -21.219 -35.040 1.00 40.97 496 GLY A N 1
ATOM 3833 C CA . GLY A 1 496 ? 12.501 -20.147 -36.019 1.00 40.97 496 GLY A CA 1
ATOM 3834 C C . GLY A 1 496 ? 13.823 -19.378 -35.917 1.00 40.97 496 GLY A C 1
ATOM 3835 O O . GLY A 1 496 ? 13.804 -18.174 -35.691 1.00 40.97 496 GLY A O 1
ATOM 3836 N N . GLY A 1 497 ? 14.951 -20.059 -36.139 1.00 41.78 497 GLY A N 1
ATOM 3837 C CA . GLY A 1 497 ? 16.105 -19.647 -36.967 1.00 41.78 497 GLY A CA 1
ATOM 3838 C C . GLY A 1 497 ? 16.942 -18.388 -36.671 1.00 41.78 497 GLY A C 1
ATOM 3839 O O . GLY A 1 497 ? 18.127 -18.405 -36.979 1.00 41.78 497 GLY A O 1
ATOM 3840 N N . GLY A 1 498 ? 16.397 -17.306 -36.109 1.00 47.50 498 GLY A N 1
ATOM 3841 C CA . GLY A 1 498 ? 17.143 -16.050 -35.898 1.00 47.50 498 GLY A CA 1
ATOM 3842 C C . GLY A 1 498 ? 17.682 -15.880 -34.476 1.00 47.50 498 GLY A C 1
ATOM 3843 O O . GLY A 1 498 ? 18.834 -15.508 -34.274 1.00 47.50 498 GLY A O 1
ATOM 3844 N N . PHE A 1 499 ? 16.856 -16.203 -33.478 1.00 47.66 499 PHE A N 1
ATOM 3845 C CA . PHE A 1 499 ? 17.163 -15.962 -32.062 1.00 47.66 499 PHE A CA 1
ATOM 3846 C C . PHE A 1 499 ? 18.163 -16.979 -31.487 1.00 47.66 499 PHE A C 1
ATOM 3848 O O . PHE A 1 499 ? 19.063 -16.614 -30.736 1.00 47.66 499 PHE A O 1
ATOM 3855 N N . GLU A 1 500 ? 18.055 -18.250 -31.892 1.00 50.41 500 GLU A N 1
ATOM 3856 C CA . GLU A 1 500 ? 19.026 -19.292 -31.524 1.00 50.41 500 GLU A CA 1
ATOM 3857 C C . GLU A 1 500 ? 20.414 -18.985 -32.102 1.00 50.41 500 GLU A C 1
ATOM 3859 O O . GLU A 1 500 ? 21.417 -19.137 -31.413 1.00 50.41 500 GLU A O 1
ATOM 3864 N N . HIS A 1 501 ? 20.491 -18.459 -33.329 1.00 48.66 501 HIS A N 1
ATOM 3865 C CA . HIS A 1 501 ? 21.771 -18.090 -33.931 1.00 48.66 501 HIS A CA 1
ATOM 3866 C C . HIS A 1 501 ? 22.469 -16.952 -33.164 1.00 48.66 501 HIS A C 1
ATOM 3868 O O . HIS A 1 501 ? 23.690 -16.930 -33.101 1.00 48.66 501 HIS A O 1
ATOM 3874 N N . LEU A 1 502 ? 21.742 -16.021 -32.535 1.00 50.06 502 LEU A N 1
ATOM 3875 C CA . LEU A 1 502 ? 22.327 -14.952 -31.707 1.00 50.06 502 LEU A CA 1
ATOM 3876 C C . LEU A 1 502 ? 22.752 -15.426 -30.309 1.00 50.06 502 LEU A C 1
ATOM 3878 O O . LEU A 1 502 ? 23.803 -15.003 -29.836 1.00 50.06 502 LEU A O 1
ATOM 3882 N N . LEU A 1 503 ? 22.002 -16.345 -29.692 1.00 48.62 503 LEU A N 1
ATOM 3883 C CA . LEU A 1 503 ? 22.390 -16.987 -28.426 1.00 48.62 503 LEU A CA 1
ATOM 3884 C C . LEU A 1 503 ? 23.638 -17.877 -28.576 1.00 48.62 503 LEU A C 1
ATOM 3886 O O . LEU A 1 503 ? 24.449 -17.950 -27.657 1.00 48.62 503 LEU A O 1
ATOM 3890 N N . TYR A 1 504 ? 23.811 -18.527 -29.734 1.00 45.97 504 TYR A N 1
ATOM 3891 C CA . TYR A 1 504 ? 24.914 -19.463 -29.994 1.00 45.97 504 TYR A CA 1
ATOM 3892 C C . TYR A 1 504 ? 26.030 -18.922 -30.906 1.00 45.97 504 TYR A C 1
ATOM 3894 O O . TYR A 1 504 ? 27.051 -19.589 -31.078 1.00 45.97 504 TYR A O 1
ATOM 3902 N N . SER A 1 505 ? 25.894 -17.724 -31.485 1.00 43.41 505 SER A N 1
ATOM 3903 C CA . SER A 1 505 ? 26.996 -17.068 -32.204 1.00 43.41 505 SER A CA 1
ATOM 3904 C C . SER A 1 505 ? 27.843 -16.240 -31.241 1.00 43.41 505 SER A C 1
ATOM 3906 O O . SER A 1 505 ? 27.331 -15.575 -30.344 1.00 43.41 505 SER A O 1
ATOM 3908 N N . GLY A 1 506 ? 29.163 -16.221 -31.448 1.00 40.03 506 GLY A N 1
ATOM 3909 C CA . GLY A 1 506 ? 30.124 -15.517 -30.583 1.00 40.03 506 GLY A CA 1
ATOM 3910 C C . GLY A 1 506 ? 29.917 -13.999 -30.421 1.00 40.03 506 GLY A C 1
ATOM 3911 O O . GLY A 1 506 ? 30.674 -13.372 -29.687 1.00 40.03 506 GLY A O 1
ATOM 3912 N N . ARG A 1 507 ? 28.906 -13.394 -31.067 1.00 43.16 507 ARG A N 1
ATOM 3913 C CA . ARG A 1 507 ? 28.484 -12.003 -30.830 1.00 43.16 507 ARG A CA 1
ATOM 3914 C C . ARG A 1 507 ? 27.576 -11.845 -29.602 1.00 43.16 507 ARG A C 1
ATOM 3916 O O . ARG A 1 507 ? 27.706 -10.828 -28.933 1.00 43.16 507 ARG A O 1
ATOM 3923 N N . GLY A 1 508 ? 26.743 -12.835 -29.259 1.00 39.16 508 GLY A N 1
ATOM 3924 C CA . GLY A 1 508 ? 25.912 -12.797 -28.043 1.00 39.16 508 GLY A CA 1
ATOM 3925 C C . GLY A 1 508 ? 26.745 -12.849 -26.756 1.00 39.16 508 GLY A C 1
ATOM 3926 O O . GLY A 1 508 ? 26.516 -12.084 -25.827 1.00 39.16 508 GLY A O 1
ATOM 3927 N N . LEU A 1 509 ? 27.811 -13.656 -26.744 1.00 35.97 509 LEU A N 1
ATOM 3928 C CA . LEU A 1 509 ? 28.785 -13.713 -25.640 1.00 35.97 509 LEU A CA 1
ATOM 3929 C C . LEU A 1 509 ? 29.603 -12.415 -25.477 1.00 35.97 509 LEU A C 1
ATOM 3931 O O . LEU A 1 509 ? 30.013 -12.075 -24.368 1.00 35.97 509 LEU A O 1
ATOM 3935 N N . ALA A 1 510 ? 29.824 -11.666 -26.561 1.00 36.12 510 ALA A N 1
ATOM 3936 C CA . ALA A 1 510 ? 30.541 -10.390 -26.522 1.00 36.12 510 ALA A CA 1
ATOM 3937 C C . ALA A 1 510 ? 29.674 -9.213 -26.028 1.00 36.12 510 ALA A C 1
ATOM 3939 O O . ALA A 1 510 ? 30.231 -8.236 -25.531 1.00 36.12 510 ALA A O 1
ATOM 3940 N N . SER A 1 511 ? 28.339 -9.288 -26.138 1.00 40.28 511 SER A N 1
ATOM 3941 C CA . SER A 1 511 ? 27.430 -8.303 -25.522 1.00 40.28 511 SER A CA 1
ATOM 3942 C C . SER A 1 511 ? 27.105 -8.619 -24.061 1.00 40.28 511 SER A C 1
ATOM 3944 O O . SER A 1 511 ? 26.634 -7.746 -23.351 1.00 40.28 511 SER A O 1
ATOM 3946 N N . MET A 1 512 ? 27.359 -9.849 -23.601 1.00 37.06 512 MET A N 1
ATOM 3947 C CA . MET A 1 512 ? 27.250 -10.239 -22.186 1.00 37.06 512 MET A CA 1
ATOM 3948 C C . MET A 1 512 ? 28.411 -9.719 -21.318 1.00 37.06 512 MET A C 1
ATOM 3950 O O . MET A 1 512 ? 28.370 -9.857 -20.103 1.00 37.06 512 MET A O 1
ATOM 3954 N N . THR A 1 513 ? 29.462 -9.156 -21.925 1.00 30.36 513 THR A N 1
ATOM 3955 C CA . THR A 1 513 ? 30.709 -8.752 -21.247 1.00 30.36 513 THR A CA 1
ATOM 3956 C C . THR A 1 513 ? 31.023 -7.252 -21.355 1.00 30.36 513 THR A C 1
ATOM 3958 O O . THR A 1 513 ? 32.144 -6.852 -21.035 1.00 30.36 513 THR A O 1
ATOM 3961 N N . ARG A 1 514 ? 30.077 -6.408 -21.796 1.00 28.16 514 ARG A N 1
ATOM 3962 C CA . ARG A 1 514 ? 30.264 -4.950 -21.910 1.00 28.16 514 ARG A CA 1
ATOM 3963 C C . ARG A 1 514 ? 29.107 -4.142 -21.365 1.00 28.16 514 ARG A C 1
ATOM 3965 O O . ARG A 1 514 ? 27.955 -4.524 -21.656 1.00 28.16 514 ARG A O 1
#

Foldseek 3Di:
DQVLCVVQVNVCCVPPAQWDWDQDPPQGIFIFGQAKAAFFAWNDKDFLSQKDWLVNADPVVSVLQDPLQDRLLSQLLVLLLLVVCAPVRSCNVQSVVDDDPVPFQACLPDDPLLLVLLFLACLSVVSVVVNVSLVSNLVSCVVSCVVCVVSRVVDDDDSSSSVRSSLSQLAAWADDVLVVGTIHHGPVSRAAADLPAPWDWDADNVRNMITTGHNRIDGGGDTHHHHPDLDALSLCNNRNNAGDLDRQSHKGKDWFFQPQPDPCQVVLQVVLCVQVVDPFFCLLPPRTTHIDMFHFFDQDPVRGGPADDPSLLLSLLSSLDDPVLSVVQVVCVVVVHHGNPPPSDDPQSSLVSLLVVLVRLVVSLVRLVVSLVQLVCLLVVHDRDPPPDDDPCVVPPDPRPRPGPPPVVVSDNDDDDDDDDDDDDDDDDDDDDDDDDDDDDDDDDDDDDPPDDLCFTDRPNDTDRNSSSVSSSSSSVSHSSRSVSNSVSSDDDPDDDNNVCCVPPVVVVVVVPD

Radius of gyration: 27.02 Å; chains: 1; bounding box: 79×52×71 Å

Secondary structure (DSSP, 8-state):
-HHHHHHTT--HHHHT--EEEEEETTTEEEEEESS-B-TTSEEEEEEGGG-B-GGGS-HHHHHHS-TTS-HHHHHHHHHHHHHHHGGG-TTHHHHTTSPPGGG---GGG--HHHHGGGTTSSHHHHHHHHHHHHHHHHHHHHHHHHH-GGGGTTSPPPHHHHHHHHHHHHHHEEEEGGGTEEEE-TTGGGPEE-TT-----EEETTTTEEEEE-SS-B-TTPEEEE---S--HHHIIIIIS---TT-TT-EEEEEEEPPTT-TTHHHHHHHHHHHHT-SS-STT-TT-EEEEEEE-----TTS--S-S-HHHHHHHHHHH--HHHHHHHHHHHHTTPPTT-TTSS-HHHHHHHHHHHHHHHHHHHHHHHHHHHHHHHHHTTPPPPP--S--TTGGGS------S---GGGTT--B---PPP------------------------PPP-------EEEETTEEEEHHHHHHHHHHHHHHHHHHHHHHHHHSPPS--TTHHHHHHSHHHHHHTT-

pLDDT: mean 79.74, std 24.53, range [21.41, 98.5]